Protein AF-D5GGN5-F1 (afdb_monomer_lite)

Organism: Tuber melanosporum (strain Mel28) (NCBI:txid656061)

Foldseek 3Di:
DDDDDDDDDPDDDPPPPPVVVVVVQVVQWDADPVRDTDHDDPDPDDPVPPPVCPPVPPPPPDPPQPQPDDPPPDDPDDDDPLSVVLSVCLVCLLVDALVNVLVDDCVSCVVSVLSCQSSVVCAVSSQLSCCLRCVVPPPDQSHHPVVPPDPCPALEDAAEAEQPDQLVVVLRSQADPVCLAAEAEAEADAVEHALVSLLCVLSRQRYAHYAYEYDPPVDAYNDALVSLLSSLCCCQPVVTCLRHAEYEYEQHQRYELCNVVSVLSNVNHFKYKYFNYNYDPVSPCDLQFWDFDPDPLVVLVVDPNSVVVVSVVVDPPDSRRYYYYHYHDPPPPPPPPPRPGITMIGTDPCNVVSVVVVVVPPPPDDDDDDDDDDDDDDDDDDDDDDDPPDDPPPPPPPPDDDDDDDDDDDDDDD

Structure (mmCIF, N/CA/C/O backbone):
data_AF-D5GGN5-F1
#
_entry.id   AF-D5GGN5-F1
#
loop_
_atom_site.group_PDB
_atom_site.id
_atom_site.type_symbol
_atom_site.label_atom_id
_atom_site.label_alt_id
_atom_site.label_comp_id
_atom_site.label_asym_id
_atom_site.label_entity_id
_atom_site.label_seq_id
_atom_site.pdbx_PDB_ins_code
_atom_site.Cartn_x
_atom_site.Cartn_y
_atom_site.Cartn_z
_atom_site.occupancy
_atom_site.B_iso_or_equiv
_atom_site.auth_seq_id
_atom_site.auth_comp_id
_atom_site.auth_asym_id
_atom_site.auth_atom_id
_atom_site.pdbx_PDB_model_num
ATOM 1 N N . MET A 1 1 ? 50.034 61.797 -15.105 1.00 42.84 1 MET A N 1
ATOM 2 C CA . MET A 1 1 ? 48.898 61.128 -14.432 1.00 42.84 1 MET A CA 1
ATOM 3 C C . MET A 1 1 ? 49.455 60.139 -13.415 1.00 42.84 1 MET A C 1
ATOM 5 O O . MET A 1 1 ? 49.896 59.069 -13.803 1.00 42.84 1 MET A O 1
ATOM 9 N N . TYR A 1 2 ? 49.526 60.527 -12.139 1.00 37.03 2 TYR A N 1
ATOM 10 C CA . TYR A 1 2 ? 50.061 59.691 -11.058 1.00 37.03 2 TYR A CA 1
ATOM 11 C C . TYR A 1 2 ? 48.905 59.069 -10.268 1.00 37.03 2 TYR A C 1
ATOM 13 O O . TYR A 1 2 ? 48.124 59.781 -9.639 1.00 37.03 2 TYR A O 1
ATOM 21 N N . SER A 1 3 ? 48.788 57.742 -10.331 1.00 43.44 3 SER A N 1
ATOM 22 C CA . SER A 1 3 ? 47.782 56.963 -9.606 1.00 43.44 3 SER A CA 1
ATOM 23 C C . SER A 1 3 ? 48.206 56.792 -8.144 1.00 43.44 3 SER A C 1
ATOM 25 O O . SER A 1 3 ? 49.220 56.159 -7.844 1.00 43.44 3 SER A O 1
ATOM 27 N N . ARG A 1 4 ? 47.443 57.399 -7.226 1.00 50.03 4 ARG A N 1
ATOM 28 C CA . ARG A 1 4 ? 47.616 57.266 -5.773 1.00 50.03 4 ARG A CA 1
ATOM 29 C C . ARG A 1 4 ? 47.133 55.883 -5.330 1.00 50.03 4 ARG A C 1
ATOM 31 O O . ARG A 1 4 ? 45.936 55.614 -5.320 1.00 50.03 4 ARG A O 1
ATOM 38 N N . ARG A 1 5 ? 48.063 55.019 -4.913 1.00 43.88 5 ARG A N 1
ATOM 39 C CA . ARG A 1 5 ? 47.753 53.794 -4.160 1.00 43.88 5 ARG A CA 1
ATOM 40 C C . ARG A 1 5 ? 47.302 54.169 -2.746 1.00 43.88 5 ARG A C 1
ATOM 42 O O . ARG A 1 5 ? 48.086 54.719 -1.977 1.00 43.88 5 ARG A O 1
ATOM 49 N N . HIS A 1 6 ? 46.058 53.848 -2.398 1.00 47.88 6 HIS A N 1
ATOM 50 C CA . HIS A 1 6 ? 45.595 53.869 -1.012 1.00 47.88 6 HIS A CA 1
ATOM 51 C C . HIS A 1 6 ? 46.161 52.656 -0.252 1.00 47.88 6 HIS A C 1
ATOM 53 O O . HIS A 1 6 ? 46.048 51.531 -0.742 1.00 47.88 6 HIS A O 1
ATOM 59 N N . PRO A 1 7 ? 46.760 52.844 0.937 1.00 51.44 7 PRO A N 1
ATOM 60 C CA . PRO A 1 7 ? 47.190 51.735 1.772 1.00 51.44 7 PRO A CA 1
ATOM 61 C C . PRO A 1 7 ? 45.965 51.044 2.382 1.00 51.44 7 PRO A C 1
ATOM 63 O O . PRO A 1 7 ? 45.121 51.679 3.019 1.00 51.44 7 PRO A O 1
ATOM 66 N N . ASN A 1 8 ? 45.883 49.729 2.180 1.00 45.78 8 ASN A N 1
ATOM 67 C CA . ASN A 1 8 ? 44.879 48.859 2.779 1.00 45.78 8 ASN A CA 1
ATOM 68 C C . ASN A 1 8 ? 44.903 49.005 4.305 1.00 45.78 8 ASN A C 1
ATOM 70 O O . ASN A 1 8 ? 45.881 48.645 4.965 1.00 45.78 8 ASN A O 1
ATOM 74 N N . LYS A 1 9 ? 43.800 49.511 4.867 1.00 54.50 9 LYS A N 1
ATOM 75 C CA . LYS A 1 9 ? 43.522 49.430 6.301 1.00 54.50 9 LYS A CA 1
ATOM 76 C C . LYS A 1 9 ? 43.480 47.948 6.672 1.00 54.50 9 LYS A C 1
ATOM 78 O O . LYS A 1 9 ? 42.586 47.229 6.234 1.00 54.50 9 LYS A O 1
ATOM 83 N N . ARG A 1 10 ? 44.460 47.494 7.460 1.00 49.97 10 ARG A N 1
ATOM 84 C CA . ARG A 1 10 ? 44.430 46.194 8.140 1.00 49.97 10 ARG A CA 1
ATOM 85 C C . ARG A 1 10 ? 43.178 46.159 9.017 1.00 49.97 10 ARG A C 1
ATOM 87 O O . ARG A 1 10 ? 43.159 46.758 10.090 1.00 49.97 10 ARG A O 1
ATOM 94 N N . GLY A 1 11 ? 42.122 45.515 8.526 1.00 53.88 11 GLY A N 1
ATOM 95 C CA . GLY A 1 11 ? 40.986 45.135 9.353 1.00 53.88 11 GLY A CA 1
ATOM 96 C C . GLY A 1 11 ? 41.498 44.237 10.471 1.00 53.88 11 GLY A C 1
ATOM 97 O O . GLY A 1 11 ? 42.285 43.324 10.217 1.00 53.88 11 GLY A O 1
ATOM 98 N N . LYS A 1 12 ? 41.102 44.534 11.711 1.00 57.72 12 LYS A N 1
ATOM 99 C CA . LYS A 1 12 ? 41.280 43.598 12.821 1.00 57.72 12 LYS A CA 1
ATOM 100 C C . LYS A 1 12 ? 40.682 42.250 12.387 1.00 57.72 12 LYS A C 1
ATOM 102 O O . LYS A 1 12 ? 39.615 42.269 11.764 1.00 57.72 12 LYS A O 1
ATOM 107 N N . PRO A 1 13 ? 41.347 41.112 12.650 1.00 56.62 13 PRO A N 1
ATOM 108 C CA . PRO A 1 13 ? 40.730 39.814 12.418 1.00 56.62 13 PRO A CA 1
ATOM 109 C C . PRO A 1 13 ? 39.386 39.801 13.160 1.00 56.62 13 PRO A C 1
ATOM 111 O O . PRO A 1 13 ? 39.309 40.391 14.241 1.00 56.62 13 PRO A O 1
ATOM 114 N N . PRO A 1 14 ? 38.317 39.237 12.577 1.00 65.31 14 PRO A N 1
ATOM 115 C CA . PRO A 1 14 ? 37.042 39.129 13.262 1.00 65.31 14 PRO A CA 1
ATOM 116 C C . PRO A 1 14 ? 37.268 38.262 14.499 1.00 65.31 14 PRO A C 1
ATOM 118 O O . PRO A 1 14 ? 37.305 37.040 14.401 1.00 65.31 14 PRO A O 1
ATOM 121 N N . GLU A 1 15 ? 37.489 38.907 15.645 1.00 58.38 15 GLU A N 1
ATOM 122 C CA . GLU A 1 15 ? 37.417 38.277 16.953 1.00 58.38 15 GLU A CA 1
ATOM 123 C C . GLU A 1 15 ? 36.002 37.726 17.092 1.00 58.38 15 GLU A C 1
ATOM 125 O O . GLU A 1 15 ? 35.027 38.415 17.389 1.00 58.38 15 GLU A O 1
ATOM 130 N N . ASP A 1 16 ? 35.938 36.444 16.765 1.00 65.56 16 ASP A N 1
ATOM 131 C CA . ASP A 1 16 ? 35.147 35.431 17.409 1.00 65.56 16 ASP A CA 1
ATOM 132 C C . ASP A 1 16 ? 33.642 35.666 17.456 1.00 65.56 16 ASP A C 1
ATOM 134 O O . ASP A 1 16 ? 33.002 35.704 18.515 1.00 65.56 16 ASP A O 1
ATOM 138 N N . THR A 1 17 ? 33.035 35.645 16.272 1.00 74.12 17 THR A N 1
ATOM 139 C CA . THR A 1 17 ? 31.626 35.258 16.126 1.00 74.12 17 THR A CA 1
ATOM 140 C C . THR A 1 17 ? 31.341 33.942 16.849 1.00 74.12 17 THR A C 1
ATOM 142 O O . THR A 1 17 ? 30.315 33.831 17.513 1.00 74.12 17 THR A O 1
ATOM 145 N N . ILE A 1 18 ? 32.276 32.987 16.814 1.00 71.94 18 ILE A N 1
ATOM 146 C CA . ILE A 1 18 ? 32.151 31.692 17.494 1.00 71.94 18 ILE A CA 1
ATOM 147 C C . ILE A 1 18 ? 32.191 31.849 19.020 1.00 71.94 18 ILE A C 1
ATOM 149 O O . ILE A 1 18 ? 31.319 31.316 19.703 1.00 71.94 18 ILE A O 1
ATOM 153 N N . ILE A 1 19 ? 33.135 32.615 19.585 1.00 79.94 19 ILE A N 1
ATOM 154 C CA . ILE A 1 19 ? 33.193 32.815 21.048 1.00 79.94 19 ILE A CA 1
ATOM 155 C C . ILE A 1 19 ? 31.997 33.639 21.523 1.00 79.94 19 ILE A C 1
ATOM 157 O O . ILE A 1 19 ? 31.440 33.355 22.581 1.00 79.94 19 ILE A O 1
ATOM 161 N N . THR A 1 20 ? 31.546 34.616 20.739 1.00 83.94 20 THR A N 1
ATOM 162 C CA . THR A 1 20 ? 30.333 35.385 21.048 1.00 83.94 20 THR A CA 1
ATOM 163 C C . THR A 1 20 ? 29.086 34.499 21.029 1.00 83.94 20 THR A C 1
ATOM 165 O O . THR A 1 20 ? 28.280 34.553 21.958 1.00 83.94 20 THR A O 1
ATOM 168 N N . GLN A 1 21 ? 28.946 33.626 20.026 1.00 81.56 21 GLN A N 1
ATOM 169 C CA . GLN A 1 21 ? 27.860 32.644 19.952 1.00 81.56 21 GLN A CA 1
ATOM 170 C C . GLN A 1 21 ? 27.908 31.651 21.116 1.00 81.56 21 GLN A C 1
ATOM 172 O O . GLN A 1 21 ? 26.880 31.388 21.736 1.00 81.56 21 GLN A O 1
ATOM 177 N N . TYR A 1 22 ? 29.095 31.161 21.475 1.00 82.69 22 TYR A N 1
ATOM 178 C CA . TYR A 1 2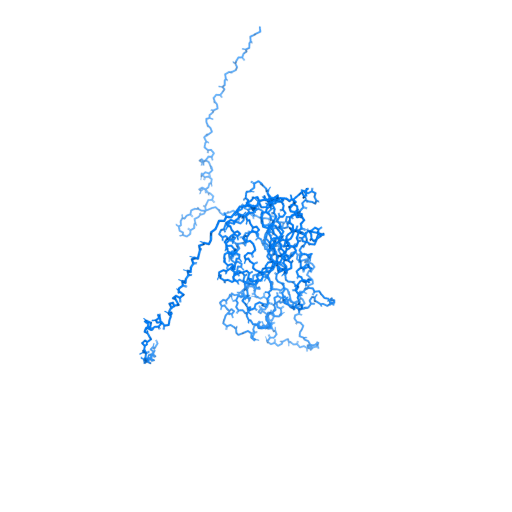2 ? 29.275 30.238 22.592 1.00 82.69 22 TYR A CA 1
ATOM 179 C C . TYR A 1 22 ? 28.973 30.894 23.947 1.00 82.69 22 TYR A C 1
ATOM 181 O O . TYR A 1 22 ? 28.264 30.319 24.773 1.00 82.69 22 TYR A O 1
ATOM 189 N N . LYS A 1 23 ? 29.424 32.136 24.166 1.00 86.44 23 LYS A N 1
ATOM 190 C CA . LYS A 1 23 ? 29.079 32.921 25.364 1.00 86.44 23 LYS A CA 1
ATOM 191 C C . LYS A 1 23 ? 27.571 33.157 25.462 1.00 86.44 23 LYS A C 1
ATOM 193 O O . LYS A 1 23 ? 27.011 33.021 26.548 1.00 86.44 23 LYS A O 1
ATOM 198 N N . ASN A 1 24 ? 26.907 33.439 24.341 1.00 84.56 24 ASN A N 1
ATOM 199 C CA . ASN A 1 24 ? 25.452 33.578 24.300 1.00 84.56 24 ASN A CA 1
ATOM 200 C C . ASN A 1 24 ? 24.729 32.250 24.576 1.00 84.56 24 ASN A C 1
ATOM 202 O O . ASN A 1 24 ? 23.754 32.243 25.323 1.00 84.56 24 ASN A O 1
ATOM 206 N N . PHE A 1 25 ? 25.225 31.123 24.059 1.00 87.81 25 PHE A N 1
ATOM 207 C CA . PHE A 1 25 ? 24.688 29.794 24.367 1.00 87.81 25 PHE A CA 1
ATOM 208 C C . PHE A 1 25 ? 24.818 29.453 25.858 1.00 87.81 25 PHE A C 1
ATOM 210 O O . PHE A 1 25 ? 23.848 29.039 26.489 1.00 87.81 25 PHE A O 1
ATOM 217 N N . ILE 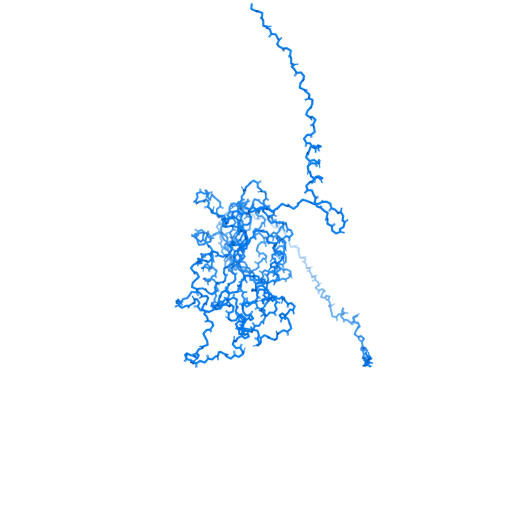A 1 26 ? 25.986 29.682 26.467 1.00 86.88 26 ILE A N 1
ATOM 218 C CA . ILE A 1 26 ? 26.174 29.449 27.907 1.00 86.88 26 ILE A CA 1
ATOM 219 C C . ILE A 1 26 ? 25.265 30.356 28.742 1.00 86.88 26 ILE A C 1
ATOM 221 O O . ILE A 1 26 ? 24.731 29.910 29.757 1.00 86.88 26 ILE A O 1
ATOM 225 N N . ARG A 1 27 ? 25.064 31.608 28.320 1.00 88.38 27 ARG A N 1
ATOM 226 C CA . ARG A 1 27 ? 24.198 32.559 29.025 1.00 88.38 27 ARG A CA 1
ATOM 227 C C . ARG A 1 27 ? 22.714 32.185 28.952 1.00 88.38 27 ARG A C 1
ATOM 229 O O . ARG A 1 27 ? 22.001 32.430 29.917 1.00 88.38 27 ARG A O 1
ATOM 236 N N . ASN A 1 28 ? 22.272 31.591 27.843 1.00 87.94 28 ASN A N 1
ATOM 237 C CA . ASN A 1 28 ? 20.856 31.321 27.568 1.00 87.94 28 ASN A CA 1
ATOM 238 C C . ASN A 1 28 ? 20.460 29.840 27.716 1.00 87.94 28 ASN A C 1
ATOM 240 O O . ASN A 1 28 ? 19.323 29.485 27.418 1.00 87.94 28 ASN A O 1
ATOM 244 N N . SER A 1 29 ? 21.382 28.970 28.138 1.00 89.44 29 SER A N 1
ATOM 245 C CA . SER A 1 29 ? 21.116 27.541 28.336 1.00 89.44 29 SER A CA 1
ATOM 246 C C . SER A 1 29 ? 20.617 27.231 29.745 1.00 89.44 29 SER A C 1
ATOM 248 O O . SER A 1 29 ? 21.116 27.771 30.732 1.00 89.44 29 SER A O 1
ATOM 250 N N . GLN A 1 30 ? 19.664 26.310 29.832 1.00 91.25 30 GLN A N 1
ATOM 251 C CA . GLN A 1 30 ? 19.218 25.645 31.054 1.00 91.25 30 GLN A CA 1
ATOM 252 C C . GLN A 1 30 ? 19.977 24.324 31.231 1.00 91.25 30 GLN A C 1
ATOM 254 O O . GLN A 1 30 ? 20.647 23.876 30.300 1.00 91.25 30 GLN A O 1
ATOM 259 N N . ARG A 1 31 ? 19.917 23.711 32.420 1.00 92.62 31 ARG A N 1
ATOM 260 C CA . ARG A 1 31 ? 20.500 22.384 32.675 1.00 92.62 31 ARG A CA 1
ATOM 261 C C . ARG A 1 31 ? 19.401 21.341 32.828 1.00 92.62 31 ARG A C 1
ATOM 263 O O . ARG A 1 31 ? 18.409 21.620 33.494 1.00 92.62 31 ARG A O 1
ATOM 270 N N . ASP A 1 32 ? 19.592 20.172 32.227 1.00 85.69 32 ASP A N 1
ATOM 271 C CA . ASP A 1 32 ? 18.735 19.012 32.472 1.00 85.69 32 ASP A CA 1
ATOM 272 C C . ASP A 1 32 ? 19.076 18.347 33.820 1.00 85.69 32 ASP A C 1
ATOM 274 O O . ASP A 1 32 ? 20.002 18.756 34.530 1.00 85.69 32 ASP A O 1
ATOM 278 N N . GLU A 1 33 ? 18.325 17.305 34.169 1.00 87.44 33 GLU A N 1
ATOM 279 C CA . GLU A 1 33 ? 18.532 16.484 35.370 1.00 87.44 33 GLU A CA 1
ATOM 280 C C . GLU A 1 33 ? 19.913 15.803 35.433 1.00 87.44 33 GLU A C 1
ATOM 282 O O . GLU A 1 33 ? 20.397 15.483 36.516 1.00 87.44 33 GLU A O 1
ATOM 287 N N . ASN A 1 34 ? 20.596 15.671 34.292 1.00 87.50 34 ASN A N 1
ATOM 288 C CA . ASN A 1 34 ? 21.941 15.107 34.174 1.00 87.50 34 ASN A CA 1
ATOM 289 C C . ASN A 1 34 ? 23.038 16.190 34.152 1.00 87.50 34 ASN A C 1
ATOM 291 O O . ASN A 1 34 ? 24.224 15.888 34.013 1.00 87.50 34 ASN A O 1
ATOM 295 N N . GLY A 1 35 ? 22.664 17.466 34.291 1.00 88.88 35 GLY A N 1
ATOM 296 C CA . GLY A 1 35 ? 23.574 18.606 34.293 1.00 88.88 35 GLY A CA 1
ATOM 297 C C . GLY A 1 35 ? 24.023 19.089 32.909 1.00 88.88 35 GLY A C 1
ATOM 298 O O . GLY A 1 35 ? 24.850 20.012 32.855 1.00 88.88 35 GLY A O 1
ATOM 299 N N . ASN A 1 36 ? 23.484 18.533 31.818 1.00 86.06 36 ASN A N 1
ATOM 300 C CA . ASN A 1 36 ? 23.768 18.940 30.442 1.00 86.06 36 ASN A CA 1
ATOM 301 C C . ASN A 1 36 ? 23.069 20.255 30.112 1.00 86.06 36 ASN A C 1
ATOM 303 O O . ASN A 1 36 ? 21.913 20.469 30.469 1.00 86.06 36 ASN A O 1
ATOM 307 N N . ARG A 1 37 ? 23.761 21.141 29.389 1.00 84.75 37 ARG A N 1
ATOM 308 C CA . ARG A 1 37 ? 23.211 22.439 28.986 1.00 84.75 37 ARG A CA 1
ATOM 309 C C . ARG A 1 37 ? 22.411 22.328 27.689 1.00 84.75 37 ARG A C 1
ATOM 311 O O . ARG A 1 37 ? 22.960 21.899 26.678 1.00 84.75 37 ARG A O 1
ATOM 318 N N . PHE A 1 38 ? 21.169 22.801 27.691 1.00 83.94 38 PHE A N 1
ATOM 319 C CA . PHE A 1 38 ? 20.313 22.899 26.505 1.00 83.94 38 PHE A CA 1
ATOM 320 C C . PHE A 1 38 ? 19.669 24.287 26.404 1.00 83.94 38 PHE A C 1
ATOM 322 O O . PHE A 1 38 ? 19.537 24.991 27.400 1.00 83.94 38 PHE A O 1
ATOM 329 N N . VAL A 1 39 ? 19.282 24.708 25.200 1.00 88.69 39 VAL A N 1
ATOM 330 C CA . VAL A 1 39 ? 18.500 25.936 24.980 1.00 88.69 39 VAL A CA 1
ATOM 331 C C . VAL A 1 39 ? 17.141 25.514 24.448 1.00 88.69 39 VAL A C 1
ATOM 333 O O . VAL A 1 39 ? 17.055 24.936 23.367 1.00 88.69 39 VAL A O 1
ATOM 336 N N . GLU A 1 40 ? 16.088 25.784 25.210 1.00 73.75 40 GLU A N 1
ATOM 337 C CA . GLU A 1 40 ? 14.720 25.561 24.758 1.00 73.75 40 GLU A CA 1
ATOM 338 C C . GLU A 1 40 ? 14.291 26.727 23.860 1.00 73.75 40 GLU A C 1
ATOM 340 O O . GLU A 1 40 ? 14.271 27.884 24.281 1.00 73.75 40 GLU A O 1
ATOM 345 N N . ALA A 1 41 ? 13.977 26.431 22.600 1.00 77.81 41 ALA A N 1
ATOM 346 C CA . ALA A 1 41 ? 13.429 27.401 21.662 1.00 77.81 41 ALA A CA 1
ATOM 347 C C . ALA A 1 41 ? 11.969 27.042 21.377 1.00 77.81 41 ALA A C 1
ATOM 349 O O . ALA A 1 41 ? 11.681 26.106 20.630 1.00 77.81 41 ALA A O 1
ATOM 350 N N . ILE A 1 42 ? 11.042 27.804 21.956 1.00 62.97 42 ILE A N 1
ATOM 351 C CA . ILE A 1 42 ? 9.618 27.695 21.634 1.00 62.97 42 ILE A CA 1
ATOM 352 C C . ILE A 1 42 ? 9.397 28.414 20.303 1.00 62.97 42 ILE A C 1
ATOM 354 O O . ILE A 1 42 ? 9.271 29.637 20.244 1.00 62.97 42 ILE A O 1
ATOM 358 N N . VAL A 1 43 ? 9.398 27.654 19.210 1.00 62.19 43 VAL A N 1
ATOM 359 C CA . VAL A 1 43 ? 9.093 28.187 17.880 1.00 62.19 43 VAL A CA 1
ATOM 360 C C . VAL A 1 43 ? 7.583 28.148 17.680 1.00 62.19 43 VAL A C 1
ATOM 362 O O . VAL A 1 43 ? 7.001 27.094 17.426 1.00 62.19 43 VAL A O 1
ATOM 365 N N . THR A 1 44 ? 6.937 29.308 17.776 1.00 47.91 44 THR A N 1
ATOM 366 C CA . THR A 1 44 ? 5.517 29.452 17.447 1.00 47.91 44 THR A CA 1
ATOM 367 C C . THR A 1 44 ? 5.340 29.277 15.942 1.00 47.91 44 THR A C 1
ATOM 369 O O . THR A 1 44 ? 5.587 30.191 15.155 1.00 47.91 44 THR A O 1
ATOM 372 N N . MET A 1 45 ? 4.957 28.074 15.518 1.00 48.66 45 MET A N 1
ATOM 373 C CA . MET A 1 45 ? 4.716 27.792 14.107 1.00 48.66 45 MET A CA 1
ATOM 374 C C . MET A 1 45 ? 3.430 28.495 13.648 1.00 48.66 45 MET A C 1
ATOM 376 O O . MET A 1 45 ? 2.404 28.387 14.327 1.00 48.66 45 MET A O 1
ATOM 380 N N . PRO A 1 46 ? 3.442 29.200 12.500 1.00 65.12 46 PRO A N 1
ATOM 381 C CA . PRO A 1 46 ? 2.221 29.748 11.939 1.00 65.12 46 PRO A CA 1
ATOM 382 C C . PRO A 1 46 ? 1.208 28.614 11.692 1.00 65.12 46 PRO A C 1
ATOM 384 O O . PRO A 1 46 ? 1.612 27.521 11.283 1.00 65.12 46 PRO A O 1
ATOM 387 N N . PRO A 1 47 ? -0.105 28.853 11.881 1.00 56.31 47 PRO A N 1
ATOM 388 C CA . PRO A 1 47 ? -1.150 27.827 11.762 1.00 56.31 47 PRO A CA 1
ATOM 389 C C . PRO A 1 47 ? -1.162 27.055 10.432 1.00 56.31 47 PRO A C 1
ATOM 391 O O . PRO A 1 47 ? -1.773 25.992 10.341 1.00 56.31 47 PRO A O 1
ATOM 394 N N . SER A 1 48 ? -0.507 27.582 9.396 1.00 51.41 48 SER A N 1
ATOM 395 C CA . SER A 1 48 ? -0.355 26.955 8.084 1.00 51.41 48 SER A CA 1
ATOM 396 C C . SER A 1 48 ? 0.661 25.804 8.035 1.00 51.41 48 SER A C 1
ATOM 398 O O . SER A 1 48 ? 0.587 25.013 7.099 1.00 51.41 48 SER A O 1
ATOM 400 N N . ASN A 1 49 ? 1.573 25.691 9.010 1.00 47.34 49 ASN A N 1
ATOM 401 C CA . ASN A 1 49 ? 2.703 24.744 9.000 1.00 47.34 49 ASN A CA 1
ATOM 402 C C . ASN A 1 49 ? 2.635 23.670 10.101 1.00 47.34 49 ASN A C 1
ATOM 404 O O . ASN A 1 49 ? 3.604 22.943 10.319 1.00 47.34 49 ASN A O 1
ATOM 408 N N . ASP A 1 50 ? 1.505 23.544 10.798 1.00 52.78 50 ASP A N 1
ATOM 409 C CA . ASP A 1 50 ? 1.307 22.487 11.790 1.00 52.78 50 ASP A CA 1
ATOM 410 C C . ASP A 1 50 ? 1.147 21.120 11.096 1.00 52.78 50 ASP A C 1
ATOM 412 O O . ASP A 1 50 ? 0.086 20.762 10.576 1.00 52.78 50 ASP A O 1
ATOM 416 N N . TRP A 1 51 ? 2.235 20.354 11.070 1.00 46.78 51 TRP A N 1
ATOM 417 C CA . TRP A 1 51 ? 2.329 19.048 10.418 1.00 46.78 51 TRP A CA 1
ATOM 418 C C . TRP A 1 51 ? 1.486 17.972 11.113 1.00 46.78 51 TRP A C 1
ATOM 420 O O . TRP A 1 51 ? 1.056 17.020 10.462 1.00 46.78 51 TRP A O 1
ATOM 430 N N . THR A 1 52 ? 1.140 18.164 12.391 1.00 48.88 52 THR A N 1
ATOM 431 C CA . THR A 1 52 ? 0.209 17.277 13.110 1.00 48.88 52 THR A CA 1
ATOM 432 C C . THR A 1 52 ? -1.247 17.463 12.656 1.00 48.88 52 THR A C 1
ATOM 434 O O . THR A 1 52 ? -2.092 16.593 12.871 1.00 48.88 52 THR A O 1
ATOM 437 N N . ARG A 1 53 ? -1.555 18.561 11.946 1.00 47.72 53 ARG A N 1
ATOM 438 C CA . ARG A 1 53 ? -2.892 18.869 11.407 1.00 47.72 53 ARG A CA 1
ATOM 439 C C . ARG A 1 53 ? -3.112 18.449 9.955 1.00 47.72 53 ARG A C 1
ATOM 441 O O . ARG A 1 53 ? -4.237 18.589 9.470 1.00 47.72 53 ARG A O 1
ATOM 448 N N . ILE A 1 54 ? -2.107 17.917 9.254 1.00 46.53 54 ILE A N 1
ATOM 449 C CA . ILE A 1 54 ? -2.172 17.711 7.793 1.00 46.53 54 ILE A CA 1
ATOM 450 C C . ILE A 1 54 ? -3.278 16.720 7.355 1.00 46.53 54 ILE A C 1
ATOM 452 O O . ILE A 1 54 ? -3.791 16.851 6.246 1.00 46.53 54 ILE A O 1
ATOM 456 N N . ASN A 1 55 ? -3.806 15.868 8.246 1.00 44.03 55 ASN A N 1
ATOM 457 C CA . ASN A 1 55 ? -4.986 15.029 7.957 1.00 44.03 55 ASN A CA 1
ATOM 458 C C . ASN A 1 55 ? -6.332 15.523 8.499 1.00 44.03 55 ASN A C 1
ATOM 460 O O . ASN A 1 55 ? -7.363 14.908 8.228 1.00 44.03 55 ASN A O 1
ATOM 464 N N . ARG A 1 56 ? -6.392 16.675 9.176 1.00 45.78 56 ARG A N 1
ATOM 465 C CA . ARG A 1 56 ? -7.683 17.284 9.548 1.00 45.78 56 ARG A CA 1
ATOM 466 C C . ARG A 1 56 ? -8.341 18.050 8.397 1.00 45.78 56 ARG A C 1
ATOM 468 O O . ARG A 1 56 ? -9.355 18.696 8.608 1.00 45.78 56 ARG A O 1
ATOM 475 N N . ARG A 1 57 ? -7.820 17.937 7.167 1.00 40.12 57 ARG A N 1
ATOM 476 C CA . ARG A 1 57 ? -8.447 18.451 5.935 1.00 40.12 57 ARG A CA 1
ATOM 477 C C . ARG A 1 57 ? -9.506 17.510 5.331 1.00 40.12 57 ARG A C 1
ATOM 479 O O . ARG A 1 57 ? -9.774 17.587 4.134 1.00 40.12 57 ARG A O 1
ATOM 486 N N . ARG A 1 58 ? -10.220 16.705 6.130 1.00 44.97 58 ARG A N 1
ATOM 487 C CA . ARG A 1 58 ? -11.669 16.621 5.859 1.00 44.97 58 ARG A CA 1
ATOM 488 C C . ARG A 1 58 ? -12.165 18.038 6.096 1.00 44.97 58 ARG A C 1
ATOM 490 O O . ARG A 1 58 ? -11.865 18.561 7.159 1.00 44.97 58 ARG A O 1
ATOM 497 N N . LYS A 1 59 ? -12.815 18.694 5.126 1.00 38.88 59 LYS A N 1
ATOM 498 C CA . LYS A 1 59 ? -13.419 20.020 5.349 1.00 38.88 59 LYS A CA 1
ATOM 499 C C . LYS A 1 59 ? -14.092 19.998 6.723 1.00 38.88 59 LYS A C 1
ATOM 501 O O . LYS A 1 59 ? -15.120 19.352 6.878 1.00 38.88 59 LYS A O 1
ATOM 506 N N . THR A 1 60 ? -13.512 20.681 7.705 1.00 39.62 60 THR A N 1
ATOM 507 C CA . THR A 1 60 ? -14.125 20.950 9.002 1.00 39.62 60 THR A CA 1
ATOM 508 C C . THR A 1 60 ? -15.189 22.023 8.795 1.00 39.62 60 THR A C 1
ATOM 510 O O . THR A 1 60 ? -15.142 23.096 9.375 1.00 39.62 60 THR A O 1
ATOM 513 N N . LEU A 1 61 ? -16.166 21.726 7.941 1.00 37.38 61 LEU A N 1
ATOM 514 C CA . LEU A 1 61 ? -17.540 21.819 8.380 1.00 37.38 61 LEU A CA 1
ATOM 515 C C . LEU A 1 61 ? -17.639 20.676 9.392 1.00 37.38 61 LEU A C 1
ATOM 517 O O . LEU A 1 61 ? -17.841 19.541 8.984 1.00 37.38 61 LEU A O 1
ATOM 521 N N . GLN A 1 62 ? -17.336 20.903 10.670 1.00 43.78 62 GLN A N 1
ATOM 522 C CA . GLN A 1 62 ? -17.784 19.953 11.682 1.00 43.78 62 GLN A CA 1
ATOM 523 C C . GLN A 1 62 ? -19.208 20.378 12.039 1.00 43.78 62 GLN A C 1
ATOM 525 O O . GLN A 1 62 ? -19.369 21.251 12.892 1.00 43.78 62 GLN A O 1
ATOM 530 N N . PRO A 1 63 ? -20.265 19.790 11.439 1.00 45.28 63 PRO A N 1
ATOM 531 C CA . PRO A 1 63 ? -21.411 19.510 12.277 1.00 45.28 63 PRO A CA 1
ATOM 532 C C . PRO A 1 63 ? -20.856 18.718 13.465 1.00 45.28 63 PRO A C 1
ATOM 534 O O . PRO A 1 63 ? -19.968 17.874 13.294 1.00 45.28 63 PRO A O 1
ATOM 537 N N . ARG A 1 64 ? -21.314 19.059 14.672 1.00 48.34 64 ARG A N 1
ATOM 538 C CA . ARG A 1 64 ? -21.137 18.252 15.885 1.00 48.34 64 ARG A CA 1
ATOM 539 C C . ARG A 1 64 ? -21.119 16.773 15.462 1.00 48.34 64 ARG A C 1
ATOM 541 O O . ARG A 1 64 ? -22.051 16.399 14.743 1.00 48.34 64 ARG A O 1
ATOM 548 N N . PRO A 1 65 ? -20.072 15.982 15.798 1.00 55.62 65 PRO A N 1
ATOM 549 C CA . PRO A 1 65 ? -20.014 14.574 15.418 1.00 55.62 65 PRO A CA 1
ATOM 550 C C . PRO A 1 65 ? -21.387 13.976 15.691 1.00 55.62 65 PRO A C 1
ATOM 552 O O . PRO A 1 65 ? -21.902 14.278 16.776 1.00 55.62 65 PRO A O 1
ATOM 555 N N . PRO A 1 66 ? -22.006 13.265 14.727 1.00 57.75 66 PRO A N 1
ATOM 556 C CA . PRO A 1 66 ? -23.348 12.741 14.913 1.00 57.75 66 PRO A CA 1
ATOM 557 C C . PRO A 1 66 ? -23.364 12.065 16.275 1.00 57.75 66 PRO A C 1
ATOM 559 O O . PRO A 1 66 ? -22.550 11.180 16.552 1.00 57.75 66 PRO A O 1
ATOM 562 N N . GLU A 1 67 ? -24.172 12.625 17.175 1.00 65.56 67 GLU A N 1
ATOM 563 C CA . GLU A 1 67 ? -24.303 12.094 18.521 1.00 65.56 67 GLU A CA 1
ATOM 564 C C . GLU A 1 67 ? -24.689 10.629 18.333 1.00 65.56 67 GLU A C 1
ATOM 566 O O . GLU A 1 67 ? -25.470 10.342 17.431 1.00 65.56 67 GLU A O 1
ATOM 571 N N . ILE A 1 68 ? -24.082 9.700 19.074 1.00 66.88 68 ILE A N 1
ATOM 572 C CA . ILE A 1 68 ? -24.406 8.274 18.940 1.00 66.88 68 ILE A CA 1
ATOM 573 C C . ILE A 1 68 ? -25.912 8.147 19.207 1.00 66.88 68 ILE A C 1
ATOM 575 O O . ILE A 1 68 ? -26.344 8.277 20.357 1.00 66.88 68 ILE A O 1
ATOM 579 N N . VAL A 1 69 ? -26.694 8.038 18.129 1.00 66.25 69 VAL A N 1
ATOM 580 C CA . VAL A 1 69 ? -28.149 7.937 18.161 1.00 66.25 69 VAL A CA 1
ATOM 581 C C . VAL A 1 69 ? -28.424 6.457 18.314 1.00 66.25 69 VAL A C 1
ATOM 583 O O . VAL A 1 69 ? -28.272 5.704 17.353 1.00 66.25 69 VAL A O 1
ATOM 586 N N . ASP A 1 70 ? -28.778 6.032 19.523 1.00 67.00 70 ASP A N 1
ATOM 587 C CA . ASP A 1 70 ? -29.420 4.732 19.661 1.00 67.00 70 ASP A CA 1
ATOM 588 C C . ASP A 1 70 ? -30.705 4.770 18.834 1.00 67.00 70 ASP A C 1
ATOM 590 O O . ASP A 1 70 ? -31.448 5.754 18.868 1.00 67.00 70 ASP A O 1
ATOM 594 N N . GLY A 1 71 ? -30.938 3.713 18.053 1.00 64.12 71 GLY A N 1
ATOM 595 C CA . GLY A 1 71 ? -32.106 3.582 17.176 1.00 64.12 71 GLY A CA 1
ATOM 596 C C . GLY A 1 71 ? -33.450 3.704 17.904 1.00 64.12 71 GLY A C 1
ATOM 597 O O . GLY A 1 71 ? -34.478 3.865 17.249 1.00 64.12 71 GLY A O 1
ATOM 598 N N . ASP A 1 72 ? -33.436 3.715 19.237 1.00 57.88 72 ASP A N 1
ATOM 599 C CA . ASP A 1 72 ? -34.564 4.044 20.097 1.00 57.88 72 ASP A CA 1
ATOM 600 C C . ASP A 1 72 ? -34.791 5.560 20.126 1.00 57.88 72 ASP A C 1
ATOM 602 O O . ASP A 1 72 ? -34.461 6.303 21.053 1.00 57.88 72 ASP A O 1
ATOM 606 N N . SER A 1 73 ? -35.371 6.036 19.030 1.00 53.59 73 SER A N 1
ATOM 607 C CA . SER A 1 73 ? -35.863 7.391 18.857 1.00 53.59 73 SER A CA 1
ATOM 608 C C . SER A 1 73 ? -36.646 7.897 20.080 1.00 53.59 73 SER A C 1
ATOM 610 O O . SER A 1 73 ? -37.694 7.362 20.430 1.00 53.59 73 SER A O 1
ATOM 612 N N . ARG A 1 74 ? -36.184 9.024 20.639 1.00 53.47 74 ARG A N 1
ATOM 613 C CA . ARG A 1 74 ? -36.948 9.967 21.483 1.00 53.47 74 ARG A CA 1
ATOM 614 C C . ARG A 1 74 ? -37.502 9.433 22.809 1.00 53.47 74 ARG A C 1
ATOM 616 O O . ARG A 1 74 ? -38.542 9.909 23.261 1.00 53.47 74 ARG A O 1
ATOM 623 N N . THR A 1 75 ? -36.796 8.552 23.510 1.00 57.44 75 THR A N 1
ATOM 624 C CA . THR A 1 75 ? -37.087 8.372 24.940 1.00 57.44 75 THR A CA 1
ATOM 625 C C . THR A 1 75 ? -36.604 9.606 25.706 1.00 57.44 75 THR A C 1
ATOM 627 O O . THR A 1 75 ? -35.409 9.796 25.920 1.00 57.44 75 THR A O 1
ATOM 630 N N . THR A 1 76 ? -37.530 10.483 26.091 1.00 64.50 76 THR A N 1
ATOM 631 C CA . THR A 1 76 ? -37.324 11.543 27.089 1.00 64.50 76 THR A CA 1
ATOM 632 C C . THR A 1 76 ? -36.868 10.911 28.409 1.00 64.50 76 THR A C 1
ATOM 634 O O . THR A 1 76 ? -37.690 10.506 29.223 1.00 64.50 76 THR A O 1
ATOM 637 N N . GLY A 1 77 ? -35.555 10.771 28.602 1.00 82.38 77 GLY A N 1
ATOM 638 C CA . GLY A 1 77 ? -34.949 10.148 29.778 1.00 82.38 77 GLY A CA 1
ATOM 639 C C . GLY A 1 77 ? -33.421 10.240 29.754 1.00 82.38 77 GLY A C 1
ATOM 640 O O . GLY A 1 77 ? -32.822 10.524 28.715 1.00 82.38 77 GLY A O 1
ATOM 641 N N . ALA A 1 78 ? -32.782 10.035 30.908 1.00 86.31 78 ALA A N 1
ATOM 642 C CA . ALA A 1 78 ? -31.324 9.981 30.986 1.00 86.31 78 ALA A CA 1
ATOM 643 C C . ALA A 1 78 ? -30.793 8.738 30.236 1.00 86.31 78 ALA A C 1
ATOM 645 O O . ALA A 1 78 ? -31.388 7.665 30.357 1.00 86.31 78 ALA A O 1
ATOM 646 N N . PRO A 1 79 ? -29.690 8.849 29.471 1.00 86.19 79 PRO A N 1
ATOM 647 C CA . PRO A 1 79 ? -29.081 7.701 28.801 1.00 86.19 79 PRO A CA 1
ATOM 648 C C . PRO A 1 79 ? -28.601 6.660 29.819 1.00 86.19 79 PRO A C 1
ATOM 650 O O . PRO A 1 79 ? -28.170 7.006 30.921 1.00 86.19 79 PRO A O 1
ATOM 653 N N . SER A 1 80 ? -28.632 5.382 29.437 1.00 89.50 80 SER A N 1
ATOM 654 C CA . SER A 1 80 ? -28.129 4.303 30.292 1.00 89.50 80 SER A CA 1
ATOM 655 C C . SER A 1 80 ? -26.621 4.442 30.550 1.00 89.50 80 SER A C 1
ATOM 657 O O . SER A 1 80 ? -25.878 5.013 29.743 1.00 89.50 80 SER A O 1
ATOM 659 N N . LEU A 1 81 ? -26.139 3.871 31.662 1.00 92.00 81 LEU A N 1
ATOM 660 C CA . LEU A 1 81 ? -24.706 3.854 31.987 1.00 92.00 81 LEU A CA 1
ATOM 661 C C . LEU A 1 81 ? -23.874 3.214 30.867 1.00 92.00 81 LEU A C 1
ATOM 663 O O . LEU A 1 81 ? -22.786 3.694 30.565 1.00 92.00 81 LEU A O 1
ATOM 667 N N . HIS A 1 82 ? -24.403 2.174 30.216 1.00 89.75 82 HIS A N 1
ATOM 668 C CA . HIS A 1 82 ? -23.758 1.518 29.080 1.00 89.75 82 HIS A CA 1
ATOM 669 C C . HIS A 1 82 ? -23.494 2.501 27.928 1.00 89.75 82 HIS A C 1
ATOM 671 O O . HIS A 1 82 ? -22.376 2.582 27.419 1.00 89.75 82 HIS A O 1
ATOM 677 N N . VAL A 1 83 ? -24.497 3.307 27.569 1.00 88.25 83 VAL A N 1
ATOM 678 C CA . VAL A 1 83 ? -24.388 4.316 26.504 1.00 88.25 83 VAL A CA 1
ATOM 679 C C . VAL A 1 83 ? -23.408 5.422 26.895 1.00 88.25 83 VAL A C 1
ATOM 681 O O . VAL A 1 83 ? -22.579 5.835 26.081 1.00 88.25 83 VAL A O 1
ATOM 684 N N . LEU A 1 84 ? -23.451 5.883 28.149 1.00 91.56 84 LEU A N 1
ATOM 685 C CA . LEU A 1 84 ? -22.507 6.880 28.665 1.00 91.56 84 LEU A CA 1
ATOM 686 C C . LEU A 1 84 ? -21.062 6.364 28.663 1.00 91.56 84 LEU A C 1
ATOM 688 O O . LEU A 1 84 ? -20.158 7.089 28.238 1.00 91.56 84 LEU A O 1
ATOM 692 N N . ALA A 1 85 ? -20.840 5.115 29.075 1.00 94.19 85 ALA A N 1
ATOM 693 C CA . ALA A 1 85 ? -19.528 4.477 29.054 1.00 94.19 85 ALA A CA 1
ATOM 694 C C . ALA A 1 85 ? -19.003 4.351 27.619 1.00 94.19 85 ALA A C 1
ATOM 696 O O . ALA A 1 85 ? -17.905 4.817 27.329 1.00 94.19 85 ALA A O 1
ATOM 697 N N . ARG A 1 86 ? -19.815 3.830 26.691 1.00 94.12 86 ARG A N 1
ATOM 698 C CA . ARG A 1 86 ? -19.466 3.690 25.268 1.00 94.12 86 ARG A CA 1
ATOM 699 C C . ARG A 1 86 ? -19.099 5.035 24.626 1.00 94.12 86 ARG A C 1
ATOM 701 O O . ARG A 1 86 ? -18.049 5.155 23.996 1.00 94.12 86 ARG A O 1
ATOM 708 N N . ARG A 1 87 ? -19.899 6.083 24.870 1.00 92.56 87 ARG A N 1
ATOM 709 C CA . ARG A 1 87 ? -19.615 7.465 24.427 1.00 92.56 87 ARG A CA 1
ATOM 710 C C . ARG A 1 87 ? -18.301 8.000 24.991 1.00 92.56 87 ARG A C 1
ATOM 712 O O . ARG A 1 87 ? -17.562 8.674 24.272 1.00 92.56 87 ARG A O 1
ATOM 719 N N . THR A 1 88 ? -18.024 7.715 26.261 1.00 95.75 88 THR A N 1
ATOM 720 C CA . THR A 1 88 ? -16.800 8.150 26.944 1.00 95.75 88 THR A CA 1
ATOM 721 C C . THR A 1 88 ? -15.581 7.428 26.377 1.00 95.75 88 THR A C 1
ATOM 723 O O . THR A 1 88 ? -14.628 8.083 25.972 1.00 95.75 88 THR A O 1
ATOM 726 N N . LEU A 1 89 ? -15.637 6.105 26.221 1.00 96.50 89 LEU A N 1
ATOM 727 C CA . LEU A 1 89 ? -14.556 5.317 25.623 1.00 96.50 89 LEU A CA 1
ATOM 728 C C . LEU A 1 89 ? -14.269 5.765 24.183 1.00 96.50 89 LEU A C 1
ATOM 730 O O . LEU A 1 89 ? -13.124 6.041 23.845 1.00 96.50 89 LEU A O 1
ATOM 734 N N . ASN A 1 90 ? -15.302 5.974 23.360 1.00 94.81 90 ASN A N 1
ATOM 735 C CA . ASN A 1 90 ? -15.125 6.496 22.002 1.00 94.81 90 ASN A CA 1
ATOM 736 C C . ASN A 1 90 ? -14.591 7.949 21.971 1.00 94.81 90 ASN A C 1
ATOM 738 O O . ASN A 1 90 ? -14.042 8.401 20.968 1.00 94.81 90 ASN A O 1
ATOM 742 N N . LYS A 1 91 ? -14.758 8.738 23.041 1.00 94.38 91 LYS A N 1
ATOM 743 C CA . LYS A 1 91 ? -14.145 10.076 23.155 1.00 94.38 91 LYS A CA 1
ATOM 744 C C . LYS A 1 91 ? -12.640 9.992 23.404 1.00 94.38 91 LYS A C 1
ATOM 746 O O . LYS A 1 91 ? -11.914 10.843 22.902 1.00 94.38 91 LYS A O 1
ATOM 751 N N . HIS A 1 92 ? -12.206 8.964 24.123 1.00 96.19 92 HIS A N 1
ATOM 752 C CA . HIS A 1 92 ? -10.820 8.736 24.528 1.00 96.19 92 HIS A CA 1
ATOM 753 C C . HIS A 1 92 ? -10.154 7.597 23.736 1.00 96.19 92 HIS A C 1
ATOM 755 O O . HIS A 1 92 ? -9.153 7.036 24.164 1.00 96.19 92 HIS A O 1
ATOM 761 N N . ILE A 1 93 ? -10.678 7.254 22.554 1.00 97.06 93 ILE A N 1
ATOM 762 C CA . ILE A 1 93 ? -10.206 6.093 21.783 1.00 97.06 93 ILE A CA 1
ATOM 763 C C . ILE A 1 93 ? -8.742 6.218 21.324 1.00 97.06 93 ILE A C 1
ATOM 765 O O . ILE A 1 93 ? -8.057 5.216 21.138 1.00 97.06 93 ILE A O 1
ATOM 769 N N . GLU A 1 94 ? -8.228 7.443 21.188 1.00 96.44 94 GLU A N 1
ATOM 770 C CA . GLU A 1 94 ? -6.815 7.708 20.875 1.00 96.44 94 GLU A CA 1
ATOM 771 C C . GLU A 1 94 ? -5.859 7.327 22.020 1.00 96.44 94 GLU A C 1
ATOM 773 O O . GLU A 1 94 ? -4.664 7.139 21.782 1.00 96.44 94 GLU A O 1
ATOM 778 N N . GLU A 1 95 ? -6.366 7.171 23.244 1.00 97.12 95 GLU A N 1
ATOM 779 C CA . GLU A 1 95 ? -5.588 6.769 24.422 1.00 97.12 95 GLU A CA 1
ATOM 780 C C . GLU A 1 95 ? -5.434 5.244 24.517 1.00 97.12 95 GLU A C 1
ATOM 782 O O . GLU A 1 95 ? -4.581 4.749 25.251 1.00 97.12 95 GLU A O 1
ATOM 787 N N . PHE A 1 96 ? -6.209 4.475 23.742 1.00 97.38 96 PHE A N 1
ATOM 788 C CA . PHE A 1 96 ? -6.122 3.018 23.763 1.00 97.38 96 PHE A CA 1
ATOM 789 C C . PHE A 1 96 ? -4.818 2.567 23.119 1.00 97.38 96 PHE A C 1
ATOM 791 O O . PHE A 1 96 ? -4.585 2.798 21.929 1.00 97.38 96 PHE A O 1
ATOM 798 N N . THR A 1 97 ? -3.962 1.918 23.905 1.00 96.75 97 THR A N 1
ATOM 799 C CA . THR A 1 97 ? -2.757 1.247 23.414 1.00 96.75 97 THR A CA 1
ATOM 800 C C . THR A 1 97 ? -3.085 -0.174 22.961 1.00 96.75 97 THR A C 1
ATOM 802 O O . THR A 1 97 ? -4.128 -0.729 23.315 1.00 96.75 97 THR A O 1
ATOM 805 N N . ALA A 1 98 ? -2.193 -0.790 22.182 1.00 95.50 98 ALA A N 1
ATOM 806 C CA . ALA A 1 98 ? -2.380 -2.177 21.758 1.00 95.50 98 ALA A CA 1
ATOM 807 C C . ALA A 1 98 ? -2.430 -3.136 22.965 1.00 95.50 98 ALA A C 1
ATOM 809 O O . ALA A 1 98 ? -3.163 -4.117 22.945 1.00 95.50 98 ALA A O 1
ATOM 810 N N . GLU A 1 99 ? -1.698 -2.833 24.038 1.00 97.31 99 GLU A N 1
ATOM 811 C CA . GLU A 1 99 ? -1.672 -3.611 25.282 1.00 97.31 99 GLU A CA 1
ATOM 812 C C . GLU A 1 99 ? -3.026 -3.584 25.991 1.00 97.31 99 GLU A C 1
ATOM 814 O O . GLU A 1 99 ? -3.509 -4.634 26.406 1.00 97.31 99 GLU A O 1
ATOM 819 N N . ILE A 1 100 ? -3.659 -2.407 26.075 1.00 97.44 100 ILE A N 1
ATOM 820 C CA . ILE A 1 100 ? -5.000 -2.262 26.653 1.00 97.44 100 ILE A CA 1
ATOM 821 C C . ILE A 1 100 ? -6.011 -3.050 25.816 1.00 97.44 100 ILE A C 1
ATOM 823 O O . ILE A 1 100 ? -6.797 -3.819 26.364 1.00 97.44 100 ILE A O 1
ATOM 827 N N . LEU A 1 101 ? -5.957 -2.904 24.488 1.00 97.69 101 LEU A N 1
ATOM 828 C CA . LEU A 1 101 ? -6.867 -3.592 23.573 1.00 97.69 101 LEU A CA 1
ATOM 829 C C . LEU A 1 101 ? -6.749 -5.119 23.684 1.00 97.69 101 LEU A C 1
ATOM 831 O O . LEU A 1 101 ? -7.764 -5.795 23.771 1.00 97.69 101 LEU A O 1
ATOM 835 N N . ARG A 1 102 ? -5.540 -5.686 23.787 1.00 97.25 102 ARG A N 1
ATOM 836 C CA . ARG A 1 102 ? -5.362 -7.144 23.963 1.00 97.25 102 ARG A CA 1
ATOM 837 C C . ARG A 1 102 ? -6.092 -7.705 25.190 1.00 97.25 102 ARG A C 1
ATOM 839 O O . ARG A 1 102 ? -6.457 -8.876 25.181 1.00 97.25 102 ARG A O 1
ATOM 846 N N . GLY A 1 103 ? -6.311 -6.895 26.228 1.00 97.62 103 GLY A N 1
ATOM 847 C CA . GLY A 1 103 ? -7.051 -7.299 27.426 1.00 97.62 103 GLY A CA 1
ATOM 848 C C . GLY A 1 103 ? -8.576 -7.285 27.273 1.00 97.62 103 GLY A C 1
ATOM 849 O O . GLY A 1 103 ? -9.274 -7.760 28.167 1.00 97.62 103 GLY A O 1
ATOM 850 N N . ILE A 1 104 ? -9.110 -6.740 26.175 1.00 97.50 104 ILE A N 1
ATOM 851 C CA . ILE A 1 104 ? -10.548 -6.542 25.977 1.00 97.50 104 ILE A CA 1
ATOM 852 C C . ILE A 1 104 ? -11.047 -7.499 24.881 1.00 97.50 104 ILE A C 1
ATOM 854 O O . ILE A 1 104 ? -10.589 -7.415 23.740 1.00 97.50 104 ILE A O 1
ATOM 858 N N . PRO A 1 105 ? -12.015 -8.387 25.171 1.00 97.19 105 PRO A N 1
ATOM 859 C CA . PRO A 1 105 ? -12.636 -9.236 24.157 1.00 97.19 105 PRO A CA 1
ATOM 860 C C . PRO A 1 105 ? -13.273 -8.430 23.019 1.00 97.19 105 PRO A C 1
ATOM 862 O O . PRO A 1 105 ? -13.942 -7.420 23.266 1.00 97.19 105 PRO A O 1
ATOM 865 N N . TRP A 1 106 ? -13.145 -8.920 21.779 1.00 96.94 106 TRP A N 1
ATOM 866 C CA . TRP A 1 106 ? -13.662 -8.231 20.592 1.00 96.94 106 TRP A CA 1
ATOM 867 C C . TRP A 1 106 ? -15.156 -7.890 20.701 1.00 96.94 106 TRP A C 1
ATOM 869 O O . TRP A 1 106 ? -15.555 -6.764 20.419 1.00 96.94 106 TRP A O 1
ATOM 879 N N . VAL A 1 107 ? -15.974 -8.808 21.229 1.00 96.56 107 VAL A N 1
ATOM 880 C CA . VAL A 1 107 ? -17.422 -8.603 21.432 1.00 96.56 107 VAL A CA 1
ATOM 881 C C . VAL A 1 107 ? -17.760 -7.355 22.266 1.00 96.56 107 VAL A C 1
ATOM 883 O O . VAL A 1 107 ? -18.807 -6.747 22.055 1.00 96.56 107 VAL A O 1
ATOM 886 N N . ILE A 1 108 ? -16.874 -6.944 23.182 1.00 95.62 108 ILE A N 1
ATOM 887 C CA . ILE A 1 108 ? -17.070 -5.771 24.048 1.00 95.62 108 ILE A CA 1
ATOM 888 C C . ILE A 1 108 ? -16.621 -4.486 23.348 1.00 95.62 108 ILE A C 1
ATOM 890 O O . ILE A 1 108 ? -17.292 -3.461 23.454 1.00 95.62 108 ILE A O 1
ATOM 894 N N . ILE A 1 109 ? -15.485 -4.519 22.645 1.00 97.25 109 ILE A N 1
ATOM 895 C CA . ILE A 1 109 ? -14.913 -3.323 22.013 1.00 97.25 109 ILE A CA 1
ATOM 896 C C . ILE A 1 109 ? -15.523 -3.030 20.639 1.00 97.25 109 ILE A C 1
ATOM 898 O O . ILE A 1 109 ? -15.512 -1.882 20.199 1.00 97.25 109 ILE A O 1
ATOM 902 N N . LYS A 1 110 ? -16.083 -4.039 19.964 1.00 96.25 110 LYS A N 1
ATOM 903 C CA . LYS A 1 110 ? -16.666 -3.917 18.626 1.00 96.25 110 LYS A CA 1
ATOM 904 C C . LYS A 1 110 ? -17.682 -2.770 18.524 1.00 96.25 110 LYS A C 1
ATOM 906 O O . LYS A 1 110 ? -17.519 -1.952 17.622 1.00 96.25 110 LYS A O 1
ATOM 911 N N . PRO A 1 111 ? -18.659 -2.605 19.439 1.00 95.00 111 PRO A N 1
ATOM 912 C CA . PRO A 1 111 ? -19.579 -1.467 19.380 1.00 95.00 111 PRO A CA 1
ATOM 913 C C . PRO A 1 111 ? -18.870 -0.104 19.496 1.00 95.00 111 PRO A C 1
ATOM 915 O O . PRO A 1 111 ? -19.273 0.872 18.867 1.00 95.00 111 PRO A O 1
ATOM 918 N N . ILE A 1 112 ? -17.781 -0.021 20.268 1.00 96.38 112 ILE A N 1
ATOM 919 C CA . ILE A 1 112 ? -16.970 1.203 20.396 1.00 96.38 112 ILE A CA 1
ATOM 920 C C . ILE A 1 112 ? -16.202 1.466 19.095 1.00 96.38 112 ILE A C 1
ATOM 922 O O . ILE A 1 112 ? -16.118 2.610 18.653 1.00 96.38 112 ILE A O 1
ATOM 926 N N . TRP A 1 113 ? -15.679 0.420 18.451 1.00 96.44 113 TRP A N 1
ATOM 927 C CA . TRP A 1 113 ? -15.044 0.531 17.139 1.00 96.44 113 TRP A CA 1
ATOM 928 C C . TRP A 1 113 ? -16.035 0.981 16.059 1.00 96.44 113 TRP A C 1
ATOM 930 O O . TRP A 1 113 ? -15.745 1.897 15.292 1.00 96.44 113 TRP A O 1
ATOM 940 N N . GLU A 1 114 ? -17.235 0.403 16.030 1.00 94.25 114 GLU A N 1
ATOM 941 C CA . GLU A 1 114 ? -18.311 0.822 15.127 1.00 94.25 114 GLU A CA 1
ATOM 942 C C . GLU A 1 114 ? -18.688 2.294 15.345 1.00 94.25 114 GLU A C 1
ATOM 944 O O . GLU A 1 114 ? -18.861 3.040 14.377 1.00 94.25 114 GLU A O 1
ATOM 949 N N . ASP A 1 115 ? -18.733 2.756 16.598 1.00 93.31 115 ASP A N 1
ATOM 950 C CA . ASP A 1 115 ? -18.924 4.176 16.899 1.00 93.31 115 ASP A CA 1
ATOM 951 C C . ASP A 1 115 ? -17.776 5.035 16.403 1.00 93.31 115 ASP A C 1
ATOM 953 O O . ASP A 1 115 ? -18.016 6.119 15.870 1.00 93.31 115 ASP A O 1
ATOM 957 N N . ALA A 1 116 ? -16.535 4.584 16.564 1.00 94.38 116 ALA A N 1
ATOM 958 C CA . ALA A 1 116 ? -15.368 5.304 16.079 1.00 94.38 116 ALA A CA 1
ATOM 959 C C . ALA A 1 116 ? -15.443 5.498 14.565 1.00 94.38 116 ALA A C 1
ATOM 961 O O . ALA A 1 116 ? -15.251 6.613 14.080 1.00 94.38 116 ALA A O 1
ATOM 962 N N . LEU A 1 117 ? -15.829 4.452 13.831 1.00 91.88 117 LEU A N 1
ATOM 963 C CA . LEU A 1 117 ? -16.071 4.520 12.393 1.00 91.88 117 LEU A CA 1
ATOM 964 C C . LEU A 1 117 ? -17.205 5.506 12.062 1.00 91.88 117 LEU A C 1
ATOM 966 O O . LEU A 1 117 ? -17.040 6.396 11.226 1.00 91.88 117 LEU A O 1
ATOM 970 N N . ASN A 1 118 ? -18.356 5.389 12.729 1.00 89.19 118 ASN A N 1
ATOM 971 C CA . ASN A 1 118 ? -19.538 6.221 12.465 1.00 89.19 118 ASN A CA 1
ATOM 972 C C . ASN A 1 118 ? -19.330 7.698 12.830 1.00 89.19 118 ASN A C 1
ATOM 974 O O . ASN A 1 118 ? -19.833 8.593 12.151 1.00 89.19 118 ASN A O 1
ATOM 978 N N . THR A 1 119 ? -18.543 7.963 13.870 1.00 87.81 119 THR A N 1
ATOM 979 C CA . THR A 1 119 ? -18.185 9.314 14.330 1.00 87.81 119 THR A CA 1
ATOM 980 C C . THR A 1 119 ? -16.897 9.840 13.698 1.00 87.81 119 THR A C 1
ATOM 982 O O . THR A 1 119 ? -16.501 10.971 13.978 1.00 87.81 119 THR A O 1
ATOM 985 N N . SER A 1 120 ? -16.262 9.060 12.812 1.00 89.31 120 SER A N 1
ATOM 986 C CA . SER A 1 120 ? -14.998 9.401 12.147 1.00 89.31 120 SER A CA 1
ATOM 987 C C . SER A 1 120 ? -13.843 9.719 13.107 1.00 89.31 120 SER A C 1
ATOM 989 O O . SER A 1 120 ? -13.021 10.598 12.837 1.00 89.31 120 SER A O 1
ATOM 991 N N . ARG A 1 121 ? -13.804 9.024 14.248 1.00 91.75 121 ARG A N 1
ATOM 992 C CA . ARG A 1 121 ? -12.711 9.045 15.239 1.00 91.75 121 ARG A CA 1
ATOM 993 C C . ARG A 1 121 ? -11.701 7.918 15.028 1.00 91.75 121 ARG A C 1
ATOM 995 O O . ARG A 1 121 ? -10.797 7.711 15.829 1.00 91.75 121 ARG A O 1
ATOM 1002 N N . ASP A 1 122 ? -11.831 7.210 13.921 1.00 92.81 122 ASP A N 1
ATOM 1003 C CA . ASP A 1 122 ? -10.940 6.167 13.458 1.00 92.81 122 ASP A CA 1
ATOM 1004 C C . ASP A 1 122 ? -9.719 6.767 12.743 1.00 92.81 122 ASP A C 1
ATOM 1006 O O . ASP A 1 122 ? -9.513 6.525 11.559 1.00 92.81 122 ASP A O 1
ATOM 1010 N N . SER A 1 123 ? -8.895 7.580 13.411 1.00 92.50 123 SER A N 1
ATOM 1011 C CA . SER A 1 123 ? -7.638 8.057 12.799 1.00 92.50 123 SER A CA 1
ATOM 1012 C C . SER A 1 123 ? -6.746 6.875 12.380 1.00 92.50 123 SER A C 1
ATOM 1014 O O . SER A 1 123 ? -6.902 5.777 12.909 1.00 92.50 123 SER A O 1
ATOM 1016 N N . PHE A 1 124 ? -5.791 7.060 11.456 1.00 92.00 124 PHE A N 1
ATOM 1017 C CA . PHE A 1 124 ? -4.893 5.959 11.058 1.00 92.00 124 PHE A CA 1
ATOM 1018 C C . PHE A 1 124 ? -4.180 5.317 12.254 1.00 92.00 124 PHE A C 1
ATOM 1020 O O . PHE A 1 124 ? -4.010 4.106 12.272 1.00 92.00 124 PHE A O 1
ATOM 1027 N N . LEU A 1 125 ? -3.796 6.112 13.259 1.00 92.62 125 LEU A N 1
ATOM 1028 C CA . LEU A 1 125 ? -3.171 5.613 14.484 1.00 92.62 125 LEU A CA 1
ATOM 1029 C C . LEU A 1 125 ? -4.132 4.759 15.320 1.00 92.62 125 LEU A C 1
ATOM 1031 O O . LEU A 1 125 ? -3.740 3.725 15.848 1.00 92.62 125 LEU A O 1
ATOM 1035 N N . VAL A 1 126 ? -5.390 5.181 15.450 1.00 95.19 126 VAL A N 1
ATOM 1036 C CA . VAL A 1 126 ? -6.406 4.387 16.153 1.00 95.19 126 VAL A CA 1
ATOM 1037 C C . VAL A 1 126 ? -6.668 3.103 15.373 1.00 95.19 126 VAL A C 1
ATOM 1039 O O . VAL A 1 126 ? -6.557 2.011 15.920 1.00 95.19 126 VAL A O 1
ATOM 1042 N N . TRP A 1 127 ? -6.927 3.221 14.071 1.00 95.06 127 TRP A N 1
ATOM 1043 C CA . TRP A 1 127 ? -7.139 2.082 13.188 1.00 95.06 127 TRP A CA 1
ATOM 1044 C C . TRP A 1 127 ? -5.966 1.101 13.220 1.00 95.06 127 TRP A C 1
ATOM 1046 O O . TRP A 1 127 ? -6.200 -0.095 13.315 1.00 95.06 127 TRP A O 1
ATOM 1056 N N . SER A 1 128 ? -4.718 1.572 13.197 1.00 93.75 128 SER A N 1
ATOM 1057 C CA . SER A 1 128 ? -3.531 0.711 13.184 1.00 93.75 128 SER A CA 1
ATOM 1058 C C . SER A 1 128 ? -3.379 -0.096 14.475 1.00 93.75 128 SER A C 1
ATOM 1060 O O . SER A 1 128 ? -2.975 -1.258 14.431 1.00 93.75 128 SER A O 1
ATOM 1062 N N . ARG A 1 129 ? -3.749 0.487 15.623 1.00 95.38 129 ARG A N 1
ATOM 1063 C CA . ARG A 1 129 ? -3.790 -0.212 16.917 1.00 95.38 129 ARG A CA 1
ATOM 1064 C C . ARG A 1 129 ? -4.921 -1.231 16.983 1.00 95.38 129 ARG A C 1
ATOM 1066 O O . ARG A 1 129 ? -4.712 -2.333 17.470 1.00 95.38 129 ARG A O 1
ATOM 1073 N N . PHE A 1 130 ? -6.096 -0.887 16.465 1.00 95.81 130 PHE A N 1
ATOM 1074 C CA . PHE A 1 130 ? -7.219 -1.819 16.392 1.00 95.81 130 PHE A CA 1
ATOM 1075 C C . PHE A 1 130 ? -6.943 -2.967 15.415 1.00 95.81 130 PHE A C 1
ATOM 1077 O O . PHE A 1 130 ? -7.166 -4.121 15.756 1.00 95.81 130 PHE A O 1
ATOM 1084 N N . ALA A 1 131 ? -6.395 -2.676 14.236 1.00 93.75 131 ALA A N 1
ATOM 1085 C CA . ALA A 1 131 ? -6.052 -3.662 13.218 1.00 93.75 131 ALA A CA 1
ATOM 1086 C C . ALA A 1 131 ? -4.944 -4.619 13.681 1.00 93.75 131 ALA A C 1
ATOM 1088 O O . ALA A 1 131 ? -4.980 -5.793 13.331 1.00 93.75 131 ALA A O 1
ATOM 1089 N N . SER A 1 132 ? -3.987 -4.154 14.492 1.00 92.75 132 SER A N 1
ATOM 1090 C CA . SER A 1 132 ? -2.919 -5.020 15.011 1.00 92.75 132 SER A CA 1
ATOM 1091 C C . SER A 1 132 ? -3.383 -6.007 16.085 1.00 92.75 132 SER A C 1
ATOM 1093 O O . SER A 1 132 ? -2.690 -6.993 16.327 1.00 92.75 132 SER A O 1
ATOM 1095 N N . VAL A 1 133 ? -4.531 -5.756 16.725 1.00 94.62 133 VAL A N 1
ATOM 1096 C CA . VAL A 1 133 ? -5.098 -6.630 17.766 1.00 94.62 133 VAL A CA 1
ATOM 1097 C C . VAL A 1 133 ? -6.283 -7.443 17.242 1.00 94.62 133 VAL A C 1
ATOM 1099 O O . VAL A 1 133 ? -6.364 -8.633 17.518 1.00 94.62 133 VAL A O 1
ATOM 1102 N N . TYR A 1 134 ? -7.171 -6.827 16.461 1.00 94.88 134 TYR A N 1
ATOM 1103 C CA . TYR A 1 134 ? -8.443 -7.409 16.015 1.00 94.88 134 TYR A CA 1
ATOM 1104 C C . TYR A 1 134 ? -8.579 -7.508 14.492 1.00 94.88 134 TYR A C 1
ATOM 1106 O O . TYR A 1 134 ? -9.660 -7.794 13.989 1.00 94.88 134 TYR A O 1
ATOM 1114 N N . GLY A 1 135 ? -7.516 -7.257 13.721 1.00 92.00 135 GLY A N 1
ATOM 1115 C CA . GLY A 1 135 ? -7.575 -7.298 12.253 1.00 92.00 135 GLY A CA 1
ATOM 1116 C C . GLY A 1 135 ? -7.952 -8.664 11.668 1.00 92.00 135 GLY A C 1
ATOM 1117 O O . GLY A 1 135 ? -8.339 -8.739 10.502 1.00 92.00 135 GLY A O 1
ATOM 1118 N N . ASP A 1 136 ? -7.841 -9.710 12.481 1.00 91.00 136 ASP A N 1
ATOM 1119 C CA . ASP A 1 136 ? -8.172 -11.099 12.170 1.00 91.00 136 ASP A CA 1
ATOM 1120 C C . ASP A 1 136 ? -9.609 -11.491 12.577 1.00 91.00 136 ASP A C 1
ATOM 1122 O O . ASP A 1 136 ? -10.015 -12.639 12.383 1.00 91.00 136 ASP A O 1
ATOM 1126 N N . GLU A 1 137 ? -10.387 -10.562 13.143 1.00 93.69 137 GLU A N 1
ATOM 1127 C CA . GLU A 1 137 ? -11.798 -10.787 13.462 1.00 93.69 137 GLU A CA 1
ATOM 1128 C C . GLU A 1 137 ? -12.651 -10.717 12.179 1.00 93.69 137 GLU A C 1
ATOM 1130 O O . GLU A 1 137 ? -12.484 -9.804 11.360 1.00 93.69 137 GLU A O 1
ATOM 1135 N N . PRO A 1 138 ? -13.598 -11.651 11.972 1.00 90.25 138 PRO A N 1
ATOM 1136 C CA . PRO A 1 138 ? -14.307 -11.821 10.697 1.00 90.25 138 PRO A CA 1
ATOM 1137 C C . PRO A 1 138 ? -15.201 -10.633 10.312 1.00 90.25 138 PRO A C 1
ATOM 1139 O O . PRO A 1 138 ? -15.532 -10.444 9.142 1.00 90.25 138 PRO A O 1
ATOM 1142 N N . ASP A 1 139 ? -15.606 -9.830 11.287 1.00 90.25 139 ASP A N 1
ATOM 1143 C CA . ASP A 1 139 ? -16.438 -8.639 11.138 1.00 90.25 139 ASP A CA 1
ATOM 1144 C C . ASP A 1 139 ? -15.663 -7.339 11.412 1.00 90.25 139 ASP A C 1
ATOM 1146 O O . ASP A 1 139 ? -16.264 -6.266 11.528 1.00 90.25 139 ASP A O 1
ATOM 1150 N N . PHE A 1 140 ? -14.327 -7.403 11.462 1.00 91.88 140 PHE A N 1
ATOM 1151 C CA . PHE A 1 140 ? -13.491 -6.216 11.550 1.00 91.88 140 PHE A CA 1
ATOM 1152 C C . PHE A 1 140 ? -13.624 -5.362 10.282 1.00 91.88 140 PHE A C 1
ATOM 1154 O O . PHE A 1 140 ? -13.150 -5.703 9.195 1.00 91.88 140 PHE A O 1
ATOM 1161 N N . ALA A 1 141 ? -14.255 -4.199 10.424 1.00 89.12 141 ALA A N 1
ATOM 1162 C CA . ALA A 1 141 ? -14.393 -3.228 9.347 1.00 89.12 141 ALA A CA 1
ATOM 1163 C C . ALA A 1 141 ? -13.251 -2.202 9.386 1.00 89.12 141 ALA A C 1
ATOM 1165 O O . ALA A 1 141 ? -13.005 -1.578 10.415 1.00 89.12 141 ALA A O 1
ATOM 1166 N N . CYS A 1 142 ? -12.589 -1.955 8.250 1.00 85.06 142 CYS A N 1
ATOM 1167 C CA . CYS A 1 142 ? -11.543 -0.927 8.171 1.00 85.06 142 CYS A CA 1
ATOM 1168 C C . CYS A 1 142 ? -12.076 0.497 7.913 1.00 85.06 142 CYS A C 1
ATOM 1170 O O . CYS A 1 142 ? -11.316 1.457 8.018 1.00 85.06 142 CYS A O 1
ATOM 1172 N N . HIS A 1 143 ? -13.358 0.664 7.580 1.00 83.44 143 HIS A N 1
ATOM 1173 C CA . HIS A 1 143 ? -14.001 1.968 7.371 1.00 83.44 143 HIS A CA 1
ATOM 1174 C C . HIS A 1 143 ? -15.510 1.899 7.644 1.00 83.44 143 HIS A C 1
ATOM 1176 O O . HIS A 1 143 ? -16.107 0.822 7.639 1.00 83.44 143 HIS A O 1
ATOM 1182 N N . SER A 1 144 ? -16.136 3.061 7.858 1.00 80.56 144 SER A N 1
ATOM 1183 C CA . SER A 1 144 ? -17.578 3.156 8.115 1.00 80.56 144 SER A CA 1
ATOM 1184 C C . SER A 1 144 ? -18.420 2.724 6.913 1.00 80.56 144 SER A C 1
ATOM 1186 O O . SER A 1 144 ? -18.193 3.157 5.782 1.00 80.56 144 SER A O 1
ATOM 1188 N N . ARG A 1 145 ? -19.463 1.929 7.184 1.00 70.19 145 ARG A N 1
ATOM 1189 C CA . ARG A 1 145 ? -20.479 1.510 6.204 1.00 70.19 145 ARG A CA 1
ATOM 1190 C C . ARG A 1 145 ? -21.398 2.665 5.778 1.00 70.19 145 ARG A C 1
ATOM 1192 O O . ARG A 1 145 ? -21.958 2.630 4.685 1.00 70.19 145 ARG A O 1
ATOM 1199 N N . ALA A 1 146 ? -21.532 3.696 6.616 1.00 58.81 146 ALA A N 1
ATOM 1200 C CA . ALA A 1 146 ? -22.531 4.757 6.473 1.00 58.81 146 ALA A CA 1
ATOM 1201 C C . ALA A 1 146 ? -22.290 5.713 5.287 1.00 58.81 146 ALA A C 1
ATOM 1203 O O . ALA A 1 146 ? -23.200 6.438 4.898 1.00 58.81 146 ALA A O 1
ATOM 1204 N N . GLN A 1 147 ? -21.102 5.708 4.670 1.00 54.25 147 GLN A N 1
ATOM 1205 C CA . GLN A 1 147 ? -20.805 6.573 3.516 1.00 54.25 147 GLN A CA 1
ATOM 1206 C C . GLN A 1 147 ? -21.233 5.979 2.160 1.00 54.25 147 GLN A C 1
ATOM 1208 O O . GLN A 1 147 ? -21.024 6.606 1.125 1.00 54.25 147 GLN A O 1
ATOM 1213 N N . SER A 1 148 ? -21.831 4.783 2.136 1.00 49.50 148 SER A N 1
ATOM 1214 C CA . SER A 1 148 ? -22.047 4.002 0.908 1.00 49.50 148 SER A CA 1
ATOM 1215 C C . SER A 1 148 ? -23.514 3.963 0.436 1.00 49.50 148 SER A C 1
ATOM 1217 O O . SER A 1 148 ? -23.959 2.975 -0.134 1.00 49.50 148 SER A O 1
ATOM 1219 N N . SER A 1 149 ? -24.297 5.032 0.634 1.00 49.56 149 SER A N 1
ATOM 1220 C CA . SER A 1 149 ? -25.667 5.124 0.081 1.00 49.56 149 SER A CA 1
ATOM 1221 C C . SER A 1 149 ? -25.715 5.396 -1.436 1.00 49.56 149 SER A C 1
ATOM 1223 O O . SER A 1 149 ? -26.795 5.541 -2.006 1.00 49.56 149 SER A O 1
ATOM 1225 N N . GLY A 1 150 ? -24.559 5.443 -2.110 1.00 57.59 150 GLY A N 1
ATOM 1226 C CA . GLY A 1 150 ? -24.447 5.497 -3.569 1.00 57.59 150 GLY A CA 1
ATOM 1227 C C . GLY A 1 150 ? -24.299 4.098 -4.195 1.00 57.59 150 GLY A C 1
ATOM 1228 O O . GLY A 1 150 ? -23.643 3.248 -3.596 1.00 57.59 150 GLY A O 1
ATOM 1229 N N . PRO A 1 151 ? -24.827 3.854 -5.414 1.00 52.69 151 PRO A N 1
ATOM 1230 C CA . PRO A 1 151 ? -25.098 2.507 -5.933 1.00 52.69 151 PRO A CA 1
ATOM 1231 C C . PRO A 1 151 ? -23.918 1.523 -5.997 1.00 52.69 151 PRO A C 1
ATOM 1233 O O . PRO A 1 151 ? -24.157 0.327 -6.042 1.00 52.69 151 PRO A O 1
ATOM 1236 N N . VAL A 1 152 ? -22.662 1.972 -5.995 1.00 56.91 152 VAL A N 1
ATOM 1237 C CA . VAL A 1 152 ? -21.467 1.103 -5.949 1.00 56.91 152 VAL A CA 1
ATOM 1238 C C . VAL A 1 152 ? -20.297 1.898 -5.349 1.00 56.91 152 VAL A C 1
ATOM 1240 O O . VAL A 1 152 ? -19.174 1.864 -5.858 1.00 56.91 152 VAL A O 1
ATOM 1243 N N . MET A 1 153 ? -20.551 2.755 -4.349 1.00 52.69 153 MET A N 1
ATOM 1244 C CA . MET A 1 153 ? -19.484 3.638 -3.874 1.00 52.69 153 MET A CA 1
ATOM 1245 C C . MET A 1 153 ? -18.468 2.867 -3.029 1.00 52.69 153 MET A C 1
ATOM 1247 O O . MET A 1 153 ? -18.789 2.190 -2.055 1.00 52.69 153 MET A O 1
ATOM 1251 N N . GLU A 1 154 ? -17.229 2.956 -3.493 1.00 58.91 154 GLU A N 1
ATOM 1252 C CA . GLU A 1 154 ? -16.078 2.140 -3.150 1.00 58.91 154 GLU A CA 1
ATOM 1253 C C . GLU A 1 154 ? -15.857 2.031 -1.633 1.00 58.91 154 GLU A C 1
ATOM 1255 O O . GLU A 1 154 ? -15.690 3.041 -0.955 1.00 58.91 154 GLU A O 1
ATOM 1260 N N . ARG A 1 155 ? -15.791 0.798 -1.111 1.00 70.31 155 ARG A N 1
ATOM 1261 C CA . ARG A 1 155 ? -15.342 0.478 0.255 1.00 70.31 155 ARG A CA 1
ATOM 1262 C C . ARG A 1 155 ? -13.838 0.767 0.413 1.00 70.31 155 ARG A C 1
ATOM 1264 O O . ARG A 1 155 ? -13.013 -0.152 0.443 1.00 70.31 155 ARG A O 1
ATOM 1271 N N . LEU A 1 156 ? -13.479 2.051 0.403 1.00 79.69 156 LEU A N 1
ATOM 1272 C CA . LEU A 1 156 ? -12.111 2.553 0.299 1.00 79.69 156 LEU A CA 1
ATOM 1273 C C . LEU A 1 156 ? -11.759 3.424 1.508 1.00 79.69 156 LEU A C 1
ATOM 1275 O O . LEU A 1 156 ? -12.332 4.494 1.708 1.00 79.69 156 LEU A O 1
ATOM 1279 N N . ARG A 1 157 ? -10.753 3.001 2.274 1.00 86.88 157 ARG A N 1
ATOM 1280 C CA . ARG A 1 157 ? -10.085 3.856 3.258 1.00 86.88 157 ARG A CA 1
ATOM 1281 C C . ARG A 1 157 ? -8.896 4.532 2.585 1.00 86.88 157 ARG A C 1
ATOM 1283 O O . ARG A 1 157 ? -8.021 3.835 2.088 1.00 86.88 157 ARG A O 1
ATOM 1290 N N . ILE A 1 158 ? -8.866 5.864 2.563 1.00 87.38 158 ILE A N 1
ATOM 1291 C CA . ILE A 1 158 ? -7.758 6.648 2.001 1.00 87.38 158 ILE A CA 1
ATOM 1292 C C . ILE A 1 158 ? -7.006 7.311 3.144 1.00 87.38 158 ILE A C 1
ATOM 1294 O O . ILE A 1 158 ? -7.563 8.162 3.833 1.00 87.38 158 ILE A O 1
ATOM 1298 N N . GLU A 1 159 ? -5.735 6.967 3.290 1.00 89.25 159 GLU A N 1
ATOM 1299 C CA . GLU A 1 159 ? -4.850 7.536 4.299 1.00 89.25 159 GLU A CA 1
ATOM 1300 C C . GLU A 1 159 ? -3.688 8.253 3.637 1.00 89.25 159 GLU A C 1
ATOM 1302 O O . GLU A 1 159 ? -3.044 7.709 2.743 1.00 89.25 159 GLU A O 1
ATOM 1307 N N . LYS A 1 160 ? -3.422 9.484 4.075 1.00 90.19 160 LYS A N 1
ATOM 1308 C CA . LYS A 1 160 ? -2.288 10.286 3.608 1.00 90.19 160 LYS A CA 1
ATOM 1309 C C . LYS A 1 160 ? -1.323 10.488 4.761 1.00 90.19 160 LYS A C 1
ATOM 1311 O O . LYS A 1 160 ? -1.573 11.295 5.642 1.00 90.19 160 LYS A O 1
ATOM 1316 N N . LEU A 1 161 ? -0.243 9.735 4.804 1.00 89.06 161 LEU A N 1
ATOM 1317 C CA . LEU A 1 161 ? 0.739 9.819 5.870 1.00 89.06 161 LEU A CA 1
ATOM 1318 C C . LEU A 1 161 ? 1.838 10.819 5.534 1.00 89.06 161 LEU A C 1
ATOM 1320 O O . LEU A 1 161 ? 2.240 10.970 4.378 1.00 89.06 161 LEU A O 1
ATOM 1324 N N . ALA A 1 162 ? 2.346 11.471 6.578 1.00 86.75 162 ALA A N 1
ATOM 1325 C CA . ALA A 1 162 ? 3.534 12.297 6.475 1.00 86.75 162 ALA A CA 1
ATOM 1326 C C . ALA A 1 162 ? 4.733 11.449 6.031 1.00 86.75 162 ALA A C 1
ATOM 1328 O O . ALA A 1 162 ? 4.854 10.274 6.377 1.00 86.75 162 ALA A O 1
ATOM 1329 N N . TYR A 1 163 ? 5.653 12.069 5.300 1.00 80.19 163 TYR A N 1
ATOM 1330 C CA . TYR A 1 163 ? 6.859 11.403 4.815 1.00 80.19 163 TYR A CA 1
ATOM 1331 C C . TYR A 1 163 ? 7.848 11.006 5.922 1.00 80.19 163 TYR A C 1
ATOM 1333 O O . TYR A 1 163 ? 8.785 10.259 5.672 1.00 80.19 163 TYR A O 1
ATOM 1341 N N . THR A 1 164 ? 7.677 11.534 7.136 1.00 85.12 164 THR A N 1
ATOM 1342 C CA . THR A 1 164 ? 8.515 11.211 8.299 1.00 85.12 164 THR A CA 1
ATOM 1343 C C . THR A 1 164 ? 8.223 9.829 8.874 1.00 85.12 164 THR A C 1
ATOM 1345 O O . THR A 1 164 ? 8.972 9.350 9.722 1.00 85.12 164 THR A O 1
ATOM 1348 N N . VAL A 1 165 ? 7.134 9.191 8.443 1.00 87.31 165 VAL A N 1
ATOM 1349 C CA . VAL A 1 165 ? 6.763 7.857 8.902 1.00 87.31 165 VAL A CA 1
ATOM 1350 C C . VAL A 1 165 ? 7.614 6.823 8.171 1.00 87.31 165 VAL A C 1
ATOM 1352 O O . VAL A 1 165 ? 7.555 6.723 6.946 1.00 87.31 165 VAL A O 1
ATOM 1355 N N . SER A 1 166 ? 8.387 6.039 8.927 1.00 90.00 166 SER A N 1
ATOM 1356 C CA . SER A 1 166 ? 9.207 4.970 8.357 1.00 90.00 166 SER A CA 1
ATOM 1357 C C . SER A 1 166 ? 8.325 3.860 7.799 1.00 90.00 166 SER A C 1
ATOM 1359 O O . SER A 1 166 ? 7.349 3.441 8.433 1.00 90.00 166 SER A O 1
ATOM 1361 N N . LEU A 1 167 ? 8.686 3.338 6.626 1.00 91.31 167 LEU A N 1
ATOM 1362 C CA . LEU A 1 167 ? 7.902 2.285 5.981 1.00 91.31 167 LEU A CA 1
ATOM 1363 C C . LEU A 1 167 ? 7.831 1.021 6.851 1.00 91.31 167 LEU A C 1
ATOM 1365 O O . LEU A 1 167 ? 6.776 0.400 6.950 1.00 91.31 167 LEU A O 1
ATOM 1369 N N . GLY A 1 168 ? 8.921 0.694 7.554 1.00 92.06 168 GLY A N 1
ATOM 1370 C CA . GLY A 1 168 ? 8.980 -0.448 8.469 1.00 92.06 168 GLY A CA 1
ATOM 1371 C C . GLY A 1 168 ? 7.931 -0.397 9.585 1.00 92.06 168 GLY A C 1
ATOM 1372 O O . GLY A 1 168 ? 7.308 -1.413 9.883 1.00 92.06 168 GLY A O 1
ATOM 1373 N N . SER A 1 169 ? 7.664 0.789 10.148 1.00 90.38 169 SER A N 1
ATOM 1374 C CA . SER A 1 169 ? 6.654 0.955 11.208 1.00 90.38 169 SER A CA 1
ATOM 1375 C C . SER A 1 169 ? 5.216 0.706 10.734 1.00 90.38 169 SER A C 1
ATOM 1377 O O . SER A 1 169 ? 4.333 0.426 11.543 1.00 90.38 169 SER A O 1
ATOM 1379 N N . LEU A 1 170 ? 4.978 0.781 9.422 1.00 91.62 170 LEU A N 1
ATOM 1380 C CA . LEU A 1 170 ? 3.653 0.639 8.824 1.00 91.62 170 LEU A CA 1
ATOM 1381 C C . LEU A 1 170 ? 3.307 -0.800 8.473 1.00 91.62 170 LEU A C 1
ATOM 1383 O O . LEU A 1 170 ? 2.124 -1.114 8.369 1.00 91.62 170 LEU A O 1
ATOM 1387 N N . ILE A 1 171 ? 4.311 -1.666 8.316 1.00 93.19 171 ILE A N 1
ATOM 1388 C CA . ILE A 1 171 ? 4.126 -3.038 7.838 1.00 93.19 171 ILE A CA 1
ATOM 1389 C C . ILE A 1 171 ? 3.194 -3.810 8.756 1.00 93.19 171 ILE A C 1
ATOM 1391 O O . ILE A 1 171 ? 2.218 -4.361 8.263 1.00 93.19 171 ILE A O 1
ATOM 1395 N N . GLY A 1 172 ? 3.446 -3.818 10.067 1.00 90.75 172 GLY A N 1
ATOM 1396 C CA . GLY A 1 172 ? 2.622 -4.567 11.020 1.00 90.75 172 GLY A CA 1
ATOM 1397 C C . GLY A 1 172 ? 1.135 -4.212 10.904 1.00 90.75 172 GLY A C 1
ATOM 1398 O O . GLY A 1 172 ? 0.336 -5.092 10.600 1.00 90.75 172 GLY A O 1
ATOM 1399 N N . PRO A 1 173 ? 0.755 -2.931 11.052 1.00 88.75 173 PRO A N 1
ATOM 1400 C CA . PRO A 1 173 ? -0.651 -2.542 11.002 1.00 88.75 173 PRO A CA 1
ATOM 1401 C C . PRO A 1 173 ? -1.368 -2.719 9.662 1.00 88.75 173 PRO A C 1
ATOM 1403 O O . PRO A 1 173 ? -2.577 -2.936 9.645 1.00 88.75 173 PRO A O 1
ATOM 1406 N N . ILE A 1 174 ? -0.670 -2.567 8.530 1.00 93.06 174 ILE A N 1
ATOM 1407 C CA . ILE A 1 174 ? -1.307 -2.702 7.207 1.00 93.06 174 ILE A CA 1
ATOM 1408 C C . ILE A 1 174 ? -1.349 -4.142 6.707 1.00 93.06 174 ILE A C 1
ATOM 1410 O O . ILE A 1 174 ? -2.166 -4.460 5.833 1.00 93.06 174 ILE A O 1
ATOM 1414 N N . SER A 1 175 ? -0.490 -4.995 7.262 1.00 92.50 175 SER A N 1
ATOM 1415 C CA . SER A 1 175 ? -0.423 -6.408 6.930 1.00 92.50 175 SER A CA 1
ATOM 1416 C C . SER A 1 175 ? -1.617 -7.147 7.509 1.00 92.50 175 SER A C 1
ATOM 1418 O O . SER A 1 175 ? -1.951 -7.015 8.681 1.00 92.50 175 SER A O 1
ATOM 1420 N N . ASN A 1 176 ? -2.258 -7.951 6.670 1.00 86.12 176 ASN A N 1
ATOM 1421 C CA . ASN A 1 176 ? -3.327 -8.842 7.091 1.00 86.12 176 ASN A CA 1
ATOM 1422 C C . ASN A 1 176 ? -3.188 -10.172 6.352 1.00 86.12 176 ASN A C 1
ATOM 1424 O O . ASN A 1 176 ? -3.331 -10.233 5.125 1.00 86.12 176 ASN A O 1
ATOM 1428 N N . ASN A 1 177 ? -2.908 -11.235 7.105 1.00 85.25 177 ASN A N 1
ATOM 1429 C CA . ASN A 1 177 ? -2.699 -12.572 6.550 1.00 85.25 177 ASN A CA 1
ATOM 1430 C C . ASN A 1 177 ? -4.005 -13.180 6.022 1.00 85.25 177 ASN A C 1
ATOM 1432 O O . ASN A 1 177 ? -4.013 -13.821 4.970 1.00 85.25 177 ASN A O 1
ATOM 1436 N N . GLN A 1 178 ? -5.127 -12.919 6.694 1.00 84.19 178 GLN A N 1
ATOM 1437 C CA . GLN A 1 178 ? -6.444 -13.416 6.295 1.00 84.19 178 GLN A CA 1
ATOM 1438 C C . GLN A 1 178 ? -6.958 -12.763 4.997 1.00 84.19 178 GLN A C 1
ATOM 1440 O O . GLN A 1 178 ? -7.752 -13.332 4.247 1.00 84.19 178 GLN A O 1
ATOM 1445 N N . GLY A 1 179 ? -6.437 -11.587 4.640 1.00 81.06 179 GLY A N 1
ATOM 1446 C CA . GLY A 1 179 ? -6.875 -10.828 3.479 1.00 81.06 179 GLY A CA 1
ATOM 1447 C C . GLY A 1 179 ? -8.220 -10.146 3.643 1.00 81.06 179 GLY A C 1
ATOM 1448 O O . GLY A 1 179 ? -8.927 -10.030 2.636 1.00 81.06 179 GLY A O 1
ATOM 1449 N N . MET A 1 180 ? -8.546 -9.717 4.865 1.00 85.94 180 MET A N 1
ATOM 1450 C CA . MET A 1 180 ? -9.757 -8.945 5.174 1.00 85.94 180 MET A CA 1
ATOM 1451 C C . MET A 1 180 ? -9.795 -7.620 4.406 1.00 85.94 180 MET A C 1
ATOM 1453 O O . MET A 1 180 ? -10.848 -7.172 3.948 1.00 85.94 180 MET A O 1
ATOM 1457 N N . TRP A 1 181 ? -8.620 -7.035 4.172 1.00 90.94 181 TRP A N 1
ATOM 1458 C CA . TRP A 1 181 ? -8.437 -5.925 3.250 1.00 90.94 181 TRP A CA 1
ATOM 1459 C C . TRP A 1 181 ? -7.253 -6.152 2.318 1.00 90.94 181 TRP A C 1
ATOM 1461 O O . TRP A 1 181 ? -6.315 -6.896 2.617 1.00 90.94 181 TRP A O 1
ATOM 1471 N N . ILE A 1 182 ? -7.298 -5.472 1.178 1.00 92.50 182 ILE A N 1
ATOM 1472 C CA . ILE A 1 182 ? -6.182 -5.357 0.241 1.00 92.50 182 ILE A CA 1
ATOM 1473 C C . ILE A 1 182 ? -5.488 -4.010 0.416 1.00 92.50 182 ILE A C 1
ATOM 1475 O O . ILE A 1 182 ? -6.139 -3.016 0.738 1.00 92.50 182 ILE A O 1
ATOM 1479 N N . VAL A 1 183 ? -4.178 -3.975 0.180 1.00 94.50 183 VAL A N 1
ATOM 1480 C CA . VAL A 1 183 ? -3.374 -2.755 0.287 1.00 94.50 183 VAL A CA 1
ATOM 1481 C C . VAL A 1 183 ? -3.034 -2.228 -1.102 1.00 94.50 183 VAL A C 1
ATOM 1483 O O . VAL A 1 183 ? -2.441 -2.925 -1.932 1.00 94.50 183 VAL A O 1
ATOM 1486 N N . TYR A 1 184 ? -3.391 -0.968 -1.326 1.00 95.00 184 TYR A N 1
ATOM 1487 C CA . TYR A 1 184 ? -2.779 -0.103 -2.320 1.00 95.00 184 TYR A CA 1
ATOM 1488 C C . TYR A 1 184 ? -1.763 0.763 -1.584 1.00 95.00 184 TYR A C 1
ATOM 1490 O O . TYR A 1 184 ? -2.147 1.647 -0.819 1.00 95.00 184 TYR A O 1
ATOM 1498 N N . LEU A 1 185 ? -0.476 0.552 -1.849 1.00 95.50 185 LEU A N 1
ATOM 1499 C CA . LEU A 1 185 ? 0.598 1.370 -1.297 1.00 95.50 185 LEU A CA 1
ATOM 1500 C C . LEU A 1 185 ? 1.087 2.374 -2.344 1.00 95.50 185 LEU A C 1
ATOM 1502 O O . LEU A 1 185 ? 1.526 1.993 -3.428 1.00 95.50 185 LEU A O 1
ATOM 1506 N N . ASN A 1 186 ? 0.999 3.659 -2.017 1.00 93.88 186 ASN A N 1
ATOM 1507 C CA . ASN A 1 186 ? 1.444 4.768 -2.848 1.00 93.88 186 ASN A CA 1
ATOM 1508 C C . ASN A 1 186 ? 2.594 5.513 -2.157 1.00 93.88 186 ASN A C 1
ATOM 1510 O O . ASN A 1 186 ? 2.374 6.228 -1.182 1.00 93.88 186 ASN A O 1
ATOM 1514 N N . LEU A 1 187 ? 3.812 5.343 -2.654 1.00 92.94 187 LEU A N 1
ATOM 1515 C CA . LEU A 1 187 ? 5.039 5.898 -2.093 1.00 92.94 187 LEU A CA 1
ATOM 1516 C C . LEU A 1 187 ? 5.424 7.166 -2.871 1.00 92.94 187 LEU A C 1
ATOM 1518 O O . LEU A 1 187 ? 6.115 7.084 -3.877 1.00 92.94 187 LEU A O 1
ATOM 1522 N N . LEU A 1 188 ? 4.955 8.343 -2.446 1.00 85.88 188 LEU A N 1
ATOM 1523 C CA . LEU A 1 188 ? 5.181 9.624 -3.144 1.00 85.88 188 LEU A CA 1
ATOM 1524 C C . LEU A 1 188 ? 6.361 10.431 -2.576 1.00 85.88 188 LEU A C 1
ATOM 1526 O O . LEU A 1 188 ? 6.438 11.648 -2.750 1.00 85.88 188 LEU A O 1
ATOM 1530 N N . TYR A 1 189 ? 7.268 9.785 -1.848 1.00 73.50 189 TYR A N 1
ATOM 1531 C CA . TYR A 1 189 ? 8.310 10.493 -1.116 1.00 73.50 189 TYR A CA 1
ATOM 1532 C C . TYR A 1 189 ? 9.436 11.009 -2.017 1.00 73.50 189 TYR A C 1
ATOM 1534 O O . TYR A 1 189 ? 10.134 10.250 -2.686 1.00 73.50 189 TYR A O 1
ATOM 1542 N N . ASN A 1 190 ? 9.656 12.321 -1.963 1.00 65.19 190 ASN A N 1
ATOM 1543 C CA . ASN A 1 190 ? 10.622 13.041 -2.788 1.00 65.19 190 ASN A CA 1
ATOM 1544 C C . ASN A 1 190 ? 12.055 13.084 -2.229 1.00 65.19 190 ASN A C 1
ATOM 1546 O O . ASN A 1 190 ? 12.937 13.544 -2.946 1.00 65.19 190 ASN A O 1
ATOM 1550 N N . LYS A 1 191 ? 12.305 12.663 -0.978 1.00 74.50 191 LYS A N 1
ATOM 1551 C CA . LYS A 1 191 ? 13.677 12.610 -0.424 1.00 74.50 191 LYS A CA 1
ATOM 1552 C C . LYS A 1 191 ? 14.302 11.209 -0.455 1.00 74.50 191 LYS A C 1
ATOM 1554 O O . LYS A 1 191 ? 15.396 11.032 0.075 1.00 74.50 191 LYS A O 1
ATOM 1559 N N . GLY A 1 192 ? 13.605 10.247 -1.069 1.00 75.38 192 GLY A N 1
ATOM 1560 C CA . GLY A 1 192 ? 14.049 8.864 -1.248 1.00 75.38 192 GLY A CA 1
ATOM 1561 C C . GLY A 1 192 ? 13.822 7.970 -0.024 1.00 75.38 192 GLY A C 1
ATOM 1562 O O . GLY A 1 192 ? 13.981 8.396 1.114 1.00 75.38 192 GLY A O 1
ATOM 1563 N N . TYR A 1 193 ? 13.451 6.713 -0.268 1.00 89.25 193 TYR A N 1
ATOM 1564 C CA . TYR A 1 193 ? 13.442 5.651 0.747 1.00 89.25 193 TYR A CA 1
ATOM 1565 C C . TYR A 1 193 ? 14.810 4.983 0.798 1.00 89.25 193 TYR A C 1
ATOM 1567 O O . TYR A 1 193 ? 15.483 4.902 -0.233 1.00 89.25 193 TYR A O 1
ATOM 1575 N N . THR A 1 194 ? 15.227 4.461 1.948 1.00 92.62 194 THR A N 1
ATOM 1576 C CA . THR A 1 194 ? 16.469 3.676 1.977 1.00 92.62 194 THR A CA 1
ATOM 1577 C C . THR A 1 194 ? 16.268 2.322 1.296 1.00 92.62 194 THR A C 1
ATOM 1579 O O . THR A 1 194 ? 15.143 1.843 1.122 1.00 92.62 194 THR A O 1
ATOM 1582 N N . ARG A 1 195 ? 17.366 1.675 0.891 1.00 94.88 195 ARG A N 1
ATOM 1583 C CA . ARG A 1 195 ? 17.293 0.336 0.292 1.00 94.88 195 ARG A CA 1
ATOM 1584 C C . ARG A 1 195 ? 16.657 -0.659 1.265 1.00 94.88 195 ARG A C 1
ATOM 1586 O O . ARG A 1 195 ? 15.867 -1.497 0.847 1.00 94.88 195 ARG A O 1
ATOM 1593 N N . GLU A 1 196 ? 16.983 -0.548 2.548 1.00 95.38 196 GLU A N 1
ATOM 1594 C CA . GLU A 1 196 ? 16.480 -1.396 3.628 1.00 95.38 196 GLU A CA 1
ATOM 1595 C C . GLU A 1 196 ? 14.963 -1.255 3.764 1.00 95.38 196 GLU A C 1
ATOM 1597 O O . GLU A 1 196 ? 14.267 -2.264 3.804 1.00 95.38 196 GLU A O 1
ATOM 1602 N N . GLU A 1 197 ? 14.433 -0.029 3.734 1.00 94.12 197 GLU A N 1
ATOM 1603 C CA . GLU A 1 197 ? 12.985 0.204 3.766 1.00 94.12 197 GLU A CA 1
ATOM 1604 C C . GLU A 1 197 ? 12.275 -0.444 2.572 1.00 94.12 197 GLU A C 1
ATOM 1606 O O . GLU A 1 197 ? 11.256 -1.117 2.741 1.00 94.12 197 GLU A O 1
ATOM 1611 N N . LEU A 1 198 ? 12.835 -0.297 1.366 1.00 95.75 198 LEU A N 1
ATOM 1612 C CA . LEU A 1 198 ? 12.291 -0.921 0.158 1.00 95.75 198 LEU A CA 1
ATOM 1613 C C . LEU A 1 198 ? 12.326 -2.451 0.233 1.00 95.75 198 LEU A C 1
ATOM 1615 O O . LEU A 1 198 ? 11.420 -3.116 -0.272 1.00 95.75 198 LEU A O 1
ATOM 1619 N N . LEU A 1 199 ? 13.341 -3.030 0.874 1.00 96.62 199 LEU A N 1
ATOM 1620 C CA . LEU A 1 199 ? 13.446 -4.475 1.077 1.00 96.62 199 LEU A CA 1
ATOM 1621 C C . LEU A 1 199 ? 12.396 -5.031 2.046 1.00 96.62 199 LEU A C 1
ATOM 1623 O O . LEU A 1 199 ? 12.156 -6.234 2.011 1.00 96.62 199 LEU A O 1
ATOM 1627 N N . CYS A 1 200 ? 11.723 -4.186 2.830 1.00 96.50 200 CYS A N 1
ATOM 1628 C CA . CYS A 1 200 ? 10.647 -4.605 3.726 1.00 96.50 200 CYS A CA 1
ATOM 1629 C C . CYS A 1 200 ? 9.261 -4.663 3.045 1.00 96.50 200 CYS A C 1
ATOM 1631 O O . CYS A 1 200 ? 8.326 -5.227 3.603 1.00 96.50 200 CYS A O 1
ATOM 1633 N N . ILE A 1 201 ? 9.097 -4.130 1.827 1.00 97.38 201 ILE A N 1
ATOM 1634 C CA . ILE A 1 201 ? 7.811 -4.154 1.094 1.00 97.38 201 ILE A CA 1
ATOM 1635 C C . ILE A 1 201 ? 7.220 -5.570 0.921 1.00 97.38 201 ILE A C 1
ATOM 1637 O O . ILE A 1 201 ? 6.008 -5.725 1.092 1.00 97.38 201 ILE A O 1
ATOM 1641 N N . PRO A 1 202 ? 8.011 -6.620 0.610 1.00 97.75 202 PRO A N 1
ATOM 1642 C CA . PRO A 1 202 ? 7.505 -7.988 0.511 1.00 97.75 202 PRO A CA 1
ATOM 1643 C C . PRO A 1 202 ? 6.855 -8.542 1.785 1.00 97.75 202 PRO A C 1
ATOM 1645 O O . PRO A 1 202 ? 6.132 -9.532 1.687 1.00 97.75 202 PRO A O 1
ATOM 1648 N N . GLU A 1 203 ? 7.080 -7.924 2.950 1.00 97.19 203 GLU A N 1
ATOM 1649 C CA . GLU A 1 203 ? 6.457 -8.322 4.219 1.00 97.19 203 GLU A CA 1
ATOM 1650 C C . GLU A 1 203 ? 4.968 -7.956 4.309 1.00 97.19 203 GLU A C 1
ATOM 1652 O O . GLU A 1 203 ? 4.325 -8.319 5.285 1.00 97.19 203 GLU A O 1
ATOM 1657 N N . ILE A 1 204 ? 4.401 -7.262 3.312 1.00 96.69 204 ILE A N 1
ATOM 1658 C CA . ILE A 1 204 ? 2.976 -6.909 3.261 1.00 96.69 204 ILE A CA 1
ATOM 1659 C C . ILE A 1 204 ? 2.227 -7.965 2.414 1.00 96.69 204 ILE A C 1
ATOM 1661 O O . ILE A 1 204 ? 2.155 -7.845 1.185 1.00 96.69 204 ILE A O 1
ATOM 1665 N N . PRO A 1 205 ? 1.645 -9.019 3.019 1.00 95.50 205 PRO A N 1
ATOM 1666 C CA . PRO A 1 205 ? 1.120 -10.194 2.305 1.00 95.50 205 PRO A CA 1
ATOM 1667 C C . PRO A 1 205 ? -0.123 -9.887 1.457 1.00 95.50 205 PRO A C 1
ATOM 1669 O O . PRO A 1 205 ? -0.420 -10.560 0.469 1.00 95.50 205 PRO A O 1
ATOM 1672 N N . ASN A 1 206 ? -0.869 -8.857 1.842 1.00 95.00 206 ASN A N 1
ATOM 1673 C CA . ASN A 1 206 ? -2.076 -8.368 1.189 1.00 95.00 206 ASN A CA 1
ATOM 1674 C C . ASN A 1 206 ? -1.816 -7.159 0.275 1.00 95.00 206 ASN A C 1
ATOM 1676 O O . ASN A 1 206 ? -2.773 -6.494 -0.132 1.00 95.00 206 ASN A O 1
ATOM 1680 N N . LEU A 1 207 ? -0.554 -6.886 -0.078 1.00 96.62 207 LEU A N 1
ATOM 1681 C CA . LEU A 1 207 ? -0.198 -5.866 -1.059 1.00 96.62 207 LEU A CA 1
ATOM 1682 C C . LEU A 1 207 ? -0.646 -6.284 -2.458 1.00 96.62 207 LEU A C 1
ATOM 1684 O O . LEU A 1 207 ? -0.269 -7.341 -2.962 1.00 96.62 207 LEU A O 1
ATOM 1688 N N . VAL A 1 208 ? -1.448 -5.429 -3.085 1.00 95.38 208 VAL A N 1
ATOM 1689 C CA . VAL A 1 208 ? -2.053 -5.683 -4.396 1.00 95.38 208 VAL A CA 1
ATOM 1690 C C . VAL A 1 208 ? -1.585 -4.683 -5.439 1.00 95.38 208 VAL A C 1
ATOM 1692 O O . VAL A 1 208 ? -1.322 -5.062 -6.584 1.00 95.38 208 VAL A O 1
ATOM 1695 N N . VAL A 1 209 ? -1.472 -3.418 -5.043 1.00 95.69 209 VAL A N 1
ATOM 1696 C CA . VAL A 1 209 ? -0.962 -2.346 -5.892 1.00 95.69 209 VAL A CA 1
ATOM 1697 C C . VAL A 1 209 ? 0.198 -1.680 -5.178 1.00 95.69 209 VAL A C 1
ATOM 1699 O O . VAL A 1 209 ? 0.047 -1.239 -4.039 1.00 95.69 209 VAL A O 1
ATOM 1702 N N . LEU A 1 210 ? 1.331 -1.573 -5.864 1.00 96.94 210 LEU A N 1
ATOM 1703 C CA . LEU A 1 210 ? 2.450 -0.741 -5.445 1.00 96.94 210 LEU A CA 1
ATOM 1704 C C . LEU A 1 210 ? 2.668 0.347 -6.491 1.00 96.94 210 LEU A C 1
ATOM 1706 O O . LEU A 1 210 ? 3.025 0.052 -7.630 1.00 96.94 210 LEU A O 1
ATOM 1710 N N . ASN A 1 211 ? 2.453 1.597 -6.098 1.00 95.19 211 ASN A N 1
ATOM 1711 C CA . ASN A 1 211 ? 2.772 2.765 -6.903 1.00 95.19 211 ASN A CA 1
ATOM 1712 C C . ASN A 1 211 ? 3.917 3.521 -6.244 1.00 95.19 211 ASN A C 1
ATOM 1714 O O . ASN A 1 211 ? 3.748 4.079 -5.165 1.00 95.19 211 ASN A O 1
ATOM 1718 N N . PHE A 1 212 ? 5.066 3.545 -6.899 1.00 94.12 212 PHE A N 1
ATOM 1719 C CA . PHE A 1 212 ? 6.253 4.232 -6.429 1.00 94.12 212 PHE A CA 1
ATOM 1720 C C . PHE A 1 212 ? 6.789 5.090 -7.576 1.00 94.12 212 PHE A C 1
ATOM 1722 O O . PHE A 1 212 ? 7.622 4.641 -8.353 1.00 94.12 212 PHE A O 1
ATOM 1729 N N . PRO A 1 213 ? 6.235 6.293 -7.787 1.00 89.00 213 PRO A N 1
ATOM 1730 C CA . PRO A 1 213 ? 6.824 7.249 -8.705 1.00 89.00 213 PRO A CA 1
ATOM 1731 C C . PRO A 1 213 ? 7.984 7.971 -8.016 1.00 89.00 213 PRO A C 1
ATOM 1733 O O . PRO A 1 213 ? 7.855 8.428 -6.880 1.00 89.00 213 PRO A O 1
ATOM 1736 N N . PHE A 1 214 ? 9.093 8.135 -8.724 1.00 83.75 214 PHE A N 1
ATOM 1737 C CA . PHE A 1 214 ? 10.189 8.986 -8.285 1.00 83.75 214 PHE A CA 1
ATOM 1738 C C . PHE A 1 214 ? 10.094 10.362 -8.954 1.00 83.75 214 PHE A C 1
ATOM 1740 O O . PHE A 1 214 ? 9.676 10.482 -10.104 1.00 83.75 214 PHE A O 1
ATOM 1747 N N . ALA A 1 215 ? 10.455 11.420 -8.236 1.00 78.19 215 ALA A N 1
ATOM 1748 C CA . ALA A 1 215 ? 10.616 12.751 -8.809 1.00 78.19 215 ALA A CA 1
ATOM 1749 C C . ALA A 1 215 ? 12.082 13.138 -8.635 1.00 78.19 215 ALA A C 1
ATOM 1751 O O . ALA A 1 215 ? 12.545 13.309 -7.507 1.00 78.19 215 ALA A O 1
ATOM 1752 N N . SER A 1 216 ? 12.822 13.235 -9.739 1.00 67.44 216 SER A N 1
ATOM 1753 C CA . SER A 1 216 ? 14.251 13.538 -9.722 1.00 67.44 216 SER A CA 1
ATOM 1754 C C . SER A 1 216 ? 14.482 15.017 -9.399 1.00 67.44 216 SER A C 1
ATOM 1756 O O . SER A 1 216 ? 14.714 15.840 -10.277 1.00 67.44 216 SER A O 1
ATOM 1758 N N . ASN A 1 217 ? 14.466 15.375 -8.121 1.00 73.56 217 ASN A N 1
ATOM 1759 C CA . ASN A 1 217 ? 14.936 16.672 -7.615 1.00 73.56 217 ASN A CA 1
ATOM 1760 C C . ASN A 1 217 ? 16.478 16.725 -7.514 1.00 73.56 217 ASN A C 1
ATOM 1762 O O . ASN A 1 217 ? 17.028 17.300 -6.576 1.00 73.56 217 ASN A O 1
ATOM 1766 N N . GLY A 1 218 ? 17.180 16.072 -8.447 1.00 70.62 218 GLY A N 1
ATOM 1767 C CA . GLY A 1 218 ? 18.630 15.856 -8.398 1.00 70.62 218 GLY A CA 1
ATOM 1768 C C . GLY A 1 218 ? 19.076 14.686 -7.512 1.00 70.62 218 GLY A C 1
ATOM 1769 O O . GLY A 1 218 ? 20.269 14.401 -7.449 1.00 70.62 218 GLY A O 1
ATOM 1770 N N . GLN A 1 219 ? 18.153 13.984 -6.847 1.00 79.25 219 GLN A N 1
ATOM 1771 C CA . GLN A 1 219 ? 18.473 12.758 -6.117 1.00 79.25 219 GLN A CA 1
ATOM 1772 C C . GLN A 1 219 ? 18.487 11.531 -7.031 1.00 79.25 219 GLN A C 1
ATOM 1774 O O . GLN A 1 219 ? 17.724 11.434 -7.992 1.00 79.25 219 GLN A O 1
ATOM 1779 N N . VAL A 1 220 ? 19.341 10.566 -6.692 1.00 80.44 220 VAL A N 1
ATOM 1780 C CA . VAL A 1 220 ? 19.371 9.249 -7.333 1.00 80.44 220 VAL A CA 1
ATOM 1781 C C . VAL A 1 220 ? 18.392 8.341 -6.601 1.00 80.44 220 VAL A C 1
ATOM 1783 O O . VAL A 1 220 ? 18.425 8.243 -5.374 1.00 80.44 220 VAL A O 1
ATOM 1786 N N . SER A 1 221 ? 17.518 7.671 -7.348 1.00 85.88 221 SER A N 1
ATOM 1787 C CA . SER A 1 221 ? 16.625 6.689 -6.749 1.00 85.88 221 SER A CA 1
ATOM 1788 C C . SER A 1 221 ? 17.412 5.501 -6.195 1.00 85.88 221 SER A C 1
ATOM 1790 O O . SER A 1 221 ? 18.281 4.952 -6.866 1.00 85.88 221 SER A O 1
ATOM 1792 N N . THR A 1 222 ? 17.067 5.067 -4.987 1.00 92.38 222 THR A N 1
ATOM 1793 C CA . THR A 1 222 ? 17.612 3.857 -4.350 1.00 92.38 222 THR A CA 1
ATOM 1794 C C . THR A 1 222 ? 17.028 2.562 -4.918 1.00 92.38 222 THR A C 1
ATOM 1796 O O . THR A 1 222 ? 17.531 1.478 -4.618 1.00 92.38 222 THR A O 1
ATOM 1799 N N . LEU A 1 223 ? 15.965 2.657 -5.726 1.00 95.12 223 LEU A N 1
ATOM 1800 C CA . LEU A 1 223 ? 15.355 1.513 -6.388 1.00 95.12 223 LEU A CA 1
ATOM 1801 C C . LEU A 1 223 ? 16.153 1.142 -7.641 1.00 95.12 223 LEU A C 1
ATOM 1803 O O . LEU A 1 223 ? 16.221 1.909 -8.603 1.00 95.12 223 LEU A O 1
ATOM 1807 N N . ASP A 1 224 ? 16.708 -0.065 -7.629 1.00 96.31 224 ASP A N 1
ATOM 1808 C CA . ASP A 1 224 ? 17.476 -0.639 -8.729 1.00 96.31 224 ASP A CA 1
ATOM 1809 C C . ASP A 1 224 ? 17.040 -2.077 -9.050 1.00 96.31 224 ASP A C 1
ATOM 1811 O O . ASP A 1 224 ? 16.245 -2.698 -8.332 1.00 96.31 224 ASP A O 1
ATOM 1815 N N . ASP A 1 225 ? 17.608 -2.641 -10.117 1.00 97.62 225 ASP A N 1
ATOM 1816 C CA . ASP A 1 225 ? 17.402 -4.041 -10.503 1.00 97.62 225 ASP A CA 1
ATOM 1817 C C . ASP A 1 225 ? 17.699 -5.036 -9.365 1.00 97.62 225 ASP A C 1
ATOM 1819 O O . ASP A 1 225 ? 17.109 -6.116 -9.307 1.00 97.62 225 ASP A O 1
ATOM 1823 N N . GLY A 1 226 ? 18.607 -4.698 -8.443 1.00 98.06 226 GLY A N 1
ATOM 1824 C CA . GLY A 1 226 ? 18.945 -5.528 -7.292 1.00 98.06 226 GLY A CA 1
ATOM 1825 C C . GLY A 1 226 ? 17.806 -5.617 -6.273 1.00 98.06 226 GLY A C 1
ATOM 1826 O O . GLY A 1 226 ? 17.543 -6.704 -5.751 1.00 98.06 226 GLY A O 1
ATOM 1827 N N . VAL A 1 227 ? 17.103 -4.511 -6.012 1.00 97.94 227 VAL A N 1
ATOM 1828 C CA . VAL A 1 227 ? 15.896 -4.492 -5.168 1.00 97.94 227 VAL A CA 1
ATOM 1829 C C . VAL A 1 227 ? 14.777 -5.285 -5.842 1.00 97.94 227 VAL A C 1
ATOM 1831 O O . VAL A 1 227 ? 14.208 -6.182 -5.217 1.00 97.94 227 VAL A O 1
ATOM 1834 N N . ILE A 1 228 ? 14.536 -5.056 -7.138 1.00 98.31 228 ILE A N 1
ATOM 1835 C CA . ILE A 1 228 ? 13.529 -5.797 -7.916 1.00 98.31 228 ILE A CA 1
ATOM 1836 C C . ILE A 1 228 ? 13.828 -7.301 -7.926 1.00 98.31 228 ILE A C 1
ATOM 1838 O O . ILE A 1 228 ? 12.931 -8.126 -7.719 1.00 98.31 228 ILE A O 1
ATOM 1842 N N . ARG A 1 229 ? 15.097 -7.685 -8.102 1.00 98.12 229 ARG A N 1
ATOM 1843 C CA . ARG A 1 229 ? 15.550 -9.078 -8.004 1.00 98.12 229 ARG A CA 1
ATOM 1844 C C . ARG A 1 229 ? 15.298 -9.661 -6.618 1.00 98.12 229 ARG A C 1
ATOM 1846 O O . ARG A 1 229 ? 14.924 -10.831 -6.529 1.00 98.12 229 ARG A O 1
ATOM 1853 N N . SER A 1 230 ? 15.505 -8.882 -5.558 1.00 98.44 230 SER A N 1
ATOM 1854 C CA . SER A 1 230 ? 15.238 -9.306 -4.181 1.00 98.44 230 SER A CA 1
ATOM 1855 C C . SER A 1 230 ? 13.748 -9.578 -3.965 1.00 98.44 230 SER A C 1
ATOM 1857 O O . SER A 1 230 ? 13.387 -10.699 -3.612 1.00 98.44 230 SER A O 1
ATOM 1859 N N . TRP A 1 231 ? 12.873 -8.628 -4.316 1.00 98.38 231 TRP A N 1
ATOM 1860 C CA . TRP A 1 231 ? 11.414 -8.805 -4.246 1.00 98.38 231 TRP A CA 1
ATOM 1861 C C . TRP A 1 231 ? 10.944 -10.030 -5.029 1.00 98.38 231 TRP A C 1
ATOM 1863 O O . TRP A 1 231 ? 10.155 -10.841 -4.543 1.00 98.38 231 TRP A O 1
ATOM 1873 N N . SER A 1 232 ? 11.481 -10.200 -6.235 1.00 98.19 232 SER A N 1
ATOM 1874 C CA . SER A 1 232 ? 11.164 -11.325 -7.112 1.00 98.19 232 SER A CA 1
ATOM 1875 C C . SER A 1 232 ? 11.593 -12.666 -6.510 1.00 98.19 232 SER A C 1
ATOM 1877 O O . SER A 1 232 ? 10.863 -13.653 -6.612 1.00 98.19 232 SER A O 1
ATOM 1879 N N . ARG A 1 233 ? 12.753 -12.711 -5.838 1.00 98.12 233 ARG A N 1
ATOM 1880 C CA . ARG A 1 233 ? 13.229 -13.897 -5.112 1.00 98.12 233 ARG A CA 1
ATOM 1881 C C . ARG A 1 233 ? 12.337 -14.221 -3.925 1.00 98.12 233 ARG A C 1
ATOM 1883 O O . ARG A 1 233 ? 11.895 -15.365 -3.850 1.00 98.12 233 ARG A O 1
ATOM 1890 N N . SER A 1 234 ? 12.040 -13.2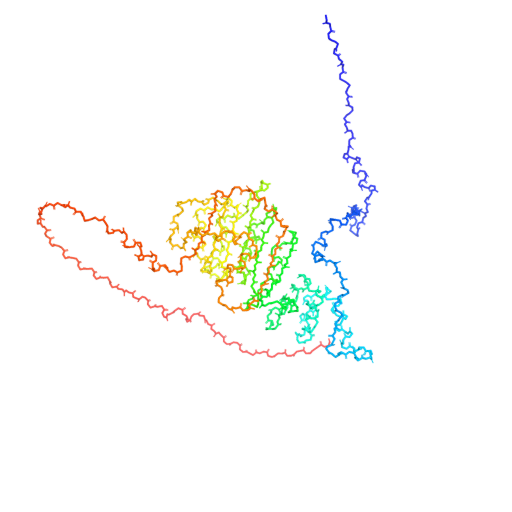39 -3.076 1.00 97.75 234 SER A N 1
ATOM 1891 C CA . SER A 1 234 ? 11.123 -13.395 -1.941 1.00 97.75 234 SER A CA 1
ATOM 1892 C C . SER A 1 234 ? 9.759 -13.906 -2.393 1.00 97.75 234 SER A C 1
ATOM 1894 O O . SER A 1 234 ? 9.185 -14.788 -1.765 1.00 97.75 234 SER A O 1
ATOM 1896 N N . SER A 1 235 ? 9.266 -13.433 -3.540 1.00 97.50 235 SER A N 1
ATOM 1897 C CA . SER A 1 235 ? 8.018 -13.942 -4.100 1.00 97.50 235 SER A CA 1
ATOM 1898 C C . SER A 1 235 ? 8.110 -15.393 -4.561 1.00 97.50 235 SER A C 1
ATOM 1900 O O . SER A 1 235 ? 7.263 -16.212 -4.214 1.00 97.50 235 SER A O 1
ATOM 1902 N N . SER A 1 236 ? 9.165 -15.738 -5.302 1.00 97.19 236 SER A N 1
ATOM 1903 C CA . SER A 1 236 ? 9.338 -17.092 -5.840 1.00 97.19 236 SER A CA 1
ATOM 1904 C C . SER A 1 236 ? 9.663 -18.159 -4.788 1.00 97.19 236 SER A C 1
ATOM 1906 O O . SER A 1 236 ? 9.307 -19.317 -4.986 1.00 97.19 236 SER A O 1
ATOM 1908 N N . ARG A 1 237 ? 10.371 -17.791 -3.711 1.00 97.38 237 ARG A N 1
ATOM 1909 C CA . ARG A 1 237 ? 10.855 -18.719 -2.678 1.00 97.38 237 ARG A CA 1
ATOM 1910 C C . ARG A 1 237 ? 9.937 -18.767 -1.468 1.00 97.38 237 ARG A C 1
ATOM 1912 O O . ARG A 1 237 ? 9.589 -19.854 -1.028 1.00 97.38 237 ARG A O 1
ATOM 1919 N N . ASP A 1 238 ? 9.531 -17.597 -0.985 1.00 96.69 238 ASP A N 1
ATOM 1920 C CA . ASP A 1 238 ? 8.833 -17.454 0.295 1.00 96.69 238 ASP A CA 1
ATOM 1921 C C . ASP A 1 238 ? 7.328 -17.201 0.100 1.00 96.69 238 ASP A C 1
ATOM 1923 O O . ASP A 1 238 ? 6.597 -17.001 1.064 1.00 96.69 238 ASP A O 1
ATOM 1927 N N . GLY A 1 239 ? 6.846 -17.149 -1.149 1.00 96.06 239 GLY A N 1
ATOM 1928 C CA . GLY A 1 239 ? 5.442 -16.864 -1.461 1.00 96.06 239 GLY A CA 1
ATOM 1929 C C . GLY A 1 239 ? 5.010 -15.422 -1.163 1.00 96.06 239 GLY A C 1
ATOM 1930 O O . GLY A 1 239 ? 3.814 -15.112 -1.203 1.00 96.06 239 GLY A O 1
ATOM 1931 N N . LYS A 1 240 ? 5.963 -14.524 -0.880 1.00 96.88 240 LYS A N 1
ATOM 1932 C CA . LYS A 1 240 ? 5.701 -13.099 -0.636 1.00 96.88 240 LYS A CA 1
ATOM 1933 C C . LYS A 1 240 ? 5.175 -12.407 -1.894 1.00 96.88 240 LYS A C 1
ATOM 1935 O O . LYS A 1 240 ? 5.347 -12.890 -3.014 1.00 96.88 240 LYS A O 1
ATOM 1940 N N . LEU A 1 241 ? 4.498 -11.271 -1.732 1.00 96.56 241 LEU A N 1
ATOM 1941 C CA . LEU A 1 241 ? 3.894 -10.529 -2.852 1.00 96.56 241 LEU A CA 1
ATOM 1942 C C . LEU A 1 241 ? 2.973 -11.380 -3.751 1.00 96.56 241 LEU A C 1
ATOM 1944 O O . LEU A 1 241 ? 2.713 -11.001 -4.887 1.00 96.56 241 LEU A O 1
ATOM 1948 N N . SER A 1 242 ? 2.450 -12.510 -3.265 1.00 95.50 242 SER A N 1
ATOM 1949 C CA . SER A 1 242 ? 1.591 -13.426 -4.037 1.00 95.50 242 SER A CA 1
ATOM 1950 C C . SER A 1 242 ? 0.252 -12.812 -4.455 1.00 95.50 242 SER A C 1
ATOM 1952 O O . SER A 1 242 ? -0.481 -13.391 -5.256 1.00 95.50 242 SER A O 1
ATOM 1954 N N . ARG A 1 243 ? -0.072 -11.629 -3.926 1.00 95.31 243 ARG A N 1
ATOM 1955 C CA . ARG A 1 243 ? -1.253 -10.837 -4.275 1.00 95.31 243 ARG A CA 1
ATOM 1956 C C . ARG A 1 243 ? -0.934 -9.582 -5.082 1.00 95.31 243 ARG A C 1
ATOM 1958 O O . ARG A 1 243 ? -1.871 -8.938 -5.551 1.00 95.31 243 ARG A O 1
ATOM 1965 N N . LEU A 1 244 ? 0.345 -9.257 -5.292 1.00 96.94 244 LEU A N 1
ATOM 1966 C CA . LEU A 1 244 ? 0.752 -8.062 -6.023 1.00 96.94 244 LEU A CA 1
ATOM 1967 C C . LEU A 1 244 ? 0.378 -8.229 -7.495 1.00 96.94 244 LEU A C 1
ATOM 1969 O O . LEU A 1 244 ? 0.940 -9.085 -8.178 1.00 96.94 244 LEU A O 1
ATOM 1973 N N . LYS A 1 245 ? -0.569 -7.416 -7.969 1.00 95.69 245 LYS A N 1
ATOM 1974 C CA . LYS A 1 245 ? -1.098 -7.450 -9.337 1.00 95.69 245 LYS A CA 1
ATOM 1975 C C . LYS A 1 245 ? -0.617 -6.294 -10.196 1.00 95.69 245 LYS A C 1
ATOM 1977 O O . LYS A 1 245 ? -0.402 -6.488 -11.390 1.00 95.69 245 LYS A O 1
ATOM 1982 N N . VAL A 1 246 ? -0.480 -5.108 -9.611 1.00 95.75 246 VAL A N 1
ATOM 1983 C CA . VAL A 1 246 ? -0.113 -3.888 -10.336 1.00 95.75 246 VAL A CA 1
ATOM 1984 C C . VAL A 1 246 ? 1.119 -3.275 -9.687 1.00 95.75 246 VAL A C 1
ATOM 1986 O O . VAL A 1 246 ? 1.134 -3.036 -8.479 1.00 95.75 246 VAL A O 1
ATOM 1989 N N . LEU A 1 247 ? 2.143 -3.020 -10.495 1.00 97.31 247 LEU A N 1
ATOM 1990 C CA . LEU A 1 247 ? 3.388 -2.393 -10.070 1.00 97.31 247 LEU A CA 1
ATOM 1991 C C . LEU A 1 247 ? 3.681 -1.189 -10.962 1.00 97.31 247 LEU A C 1
ATOM 1993 O O . LEU A 1 247 ? 3.840 -1.340 -12.167 1.00 97.31 247 LEU A O 1
ATOM 1997 N N . ILE A 1 248 ? 3.750 0.001 -10.380 1.00 95.88 248 ILE A N 1
ATOM 1998 C CA . ILE A 1 248 ? 4.001 1.249 -11.103 1.00 95.88 248 ILE A CA 1
ATOM 1999 C C . ILE A 1 248 ? 5.298 1.841 -10.565 1.00 95.88 248 ILE A C 1
ATOM 2001 O O . ILE A 1 248 ? 5.338 2.277 -9.416 1.00 95.88 248 ILE A O 1
ATOM 2005 N N . LEU A 1 249 ? 6.343 1.844 -11.390 1.00 95.31 249 LEU A N 1
ATOM 2006 C CA . LEU A 1 249 ? 7.675 2.357 -11.079 1.00 95.31 249 LEU A CA 1
ATOM 2007 C C . LEU A 1 249 ? 8.037 3.394 -12.142 1.00 95.31 249 LEU A C 1
ATOM 2009 O O . LEU A 1 249 ? 8.350 3.039 -13.275 1.00 95.31 249 LEU A O 1
ATOM 2013 N N . ARG A 1 250 ? 7.972 4.681 -11.795 1.00 92.38 250 ARG A N 1
ATOM 2014 C CA . ARG A 1 250 ? 8.236 5.775 -12.749 1.00 92.38 250 ARG A CA 1
ATOM 2015 C C . ARG A 1 250 ? 9.512 6.525 -12.403 1.00 92.38 250 ARG A C 1
ATOM 2017 O O . ARG A 1 250 ? 9.768 6.731 -11.219 1.00 92.38 250 ARG A O 1
ATOM 2024 N N . ASN A 1 251 ? 10.248 6.988 -13.413 1.00 91.94 251 ASN A N 1
ATOM 2025 C CA . ASN A 1 251 ? 11.444 7.829 -13.252 1.00 91.94 251 ASN A CA 1
ATOM 2026 C C . ASN A 1 251 ? 12.573 7.173 -12.430 1.00 91.94 251 ASN A C 1
ATOM 2028 O O . ASN A 1 251 ? 13.319 7.847 -11.717 1.00 91.94 251 ASN A O 1
ATOM 2032 N N . HIS A 1 252 ? 12.703 5.846 -12.484 1.00 93.06 252 HIS A N 1
ATOM 2033 C CA . HIS A 1 252 ? 13.756 5.117 -11.772 1.00 93.06 252 HIS A CA 1
ATOM 2034 C C . HIS A 1 252 ? 14.872 4.704 -12.734 1.00 93.06 252 HIS A C 1
ATOM 2036 O O . HIS A 1 252 ? 14.832 3.625 -13.322 1.00 93.06 252 HIS A O 1
ATOM 2042 N N . ALA A 1 253 ? 15.910 5.534 -12.858 1.00 93.19 253 ALA A N 1
ATOM 2043 C CA . ALA A 1 253 ? 17.060 5.256 -13.727 1.00 93.19 253 ALA A CA 1
ATOM 2044 C C . ALA A 1 253 ? 17.837 3.972 -13.345 1.00 93.19 253 ALA A C 1
ATOM 2046 O O . ALA A 1 253 ? 18.513 3.379 -14.180 1.00 93.19 253 ALA A O 1
ATOM 2047 N N . GLY A 1 254 ? 17.731 3.505 -12.095 1.00 94.75 254 GLY A N 1
ATOM 2048 C CA . GLY A 1 254 ? 18.336 2.240 -11.652 1.00 94.75 254 GLY A CA 1
ATOM 2049 C C . GLY A 1 254 ? 17.652 0.977 -12.196 1.00 94.75 254 GLY A C 1
ATOM 2050 O O . GLY A 1 254 ? 18.167 -0.124 -11.997 1.00 94.75 254 GLY A O 1
ATOM 2051 N N . ILE A 1 255 ? 16.498 1.118 -12.855 1.00 96.25 255 ILE A N 1
ATOM 2052 C CA . ILE A 1 255 ? 15.753 0.021 -13.480 1.00 96.25 255 ILE A CA 1
ATOM 2053 C C . ILE A 1 255 ? 16.193 -0.103 -14.938 1.00 96.25 255 ILE A C 1
ATOM 2055 O O . ILE A 1 255 ? 15.985 0.819 -15.728 1.00 96.25 255 ILE A O 1
ATOM 2059 N N . SER A 1 256 ? 16.764 -1.255 -15.291 1.00 96.06 256 SER A N 1
ATOM 2060 C CA . SER A 1 256 ? 17.250 -1.554 -16.642 1.00 96.06 256 SER A CA 1
ATOM 2061 C C . SER A 1 256 ? 16.456 -2.680 -17.318 1.00 96.06 256 SER A C 1
ATOM 2063 O O . SER A 1 256 ? 15.490 -3.224 -16.773 1.00 96.06 256 SER A O 1
ATOM 2065 N N . ASN A 1 257 ? 16.905 -3.092 -18.507 1.00 95.88 257 ASN A N 1
ATOM 2066 C CA . ASN A 1 257 ? 16.370 -4.225 -19.270 1.00 95.88 257 ASN A CA 1
ATOM 2067 C C . ASN A 1 257 ? 16.395 -5.579 -18.536 1.00 95.88 257 ASN A C 1
ATOM 2069 O O . ASN A 1 257 ? 15.716 -6.517 -18.968 1.00 95.88 257 ASN A O 1
ATOM 2073 N N . GLU A 1 258 ? 17.130 -5.705 -17.426 1.00 95.62 258 GLU A N 1
ATOM 2074 C CA . GLU A 1 258 ? 17.102 -6.908 -16.587 1.00 95.62 258 GLU A CA 1
ATOM 2075 C C . GLU A 1 258 ? 15.866 -6.969 -15.675 1.00 95.62 258 GLU A C 1
ATOM 2077 O O . GLU A 1 258 ? 15.378 -8.061 -15.377 1.00 95.62 258 GLU A O 1
ATOM 2082 N N . SER A 1 259 ? 15.296 -5.834 -15.260 1.00 96.44 259 SER A N 1
ATOM 2083 C CA . SER A 1 259 ? 14.139 -5.811 -14.352 1.00 96.44 259 SER A CA 1
ATOM 2084 C C . SER A 1 259 ? 12.925 -6.615 -14.848 1.00 96.44 259 SER A C 1
ATOM 2086 O O . SER A 1 259 ? 12.399 -7.423 -14.072 1.00 96.44 259 SER A O 1
ATOM 2088 N N . PRO A 1 260 ? 12.490 -6.516 -16.124 1.00 95.88 260 PRO A N 1
ATOM 2089 C CA . PRO A 1 260 ? 11.382 -7.322 -16.648 1.00 95.88 260 PRO A CA 1
ATOM 2090 C C . PRO A 1 260 ? 11.565 -8.839 -16.481 1.00 95.88 260 PRO A C 1
ATOM 2092 O O . PRO A 1 260 ? 10.584 -9.563 -16.265 1.00 95.88 260 PRO A O 1
ATOM 2095 N N . LYS A 1 261 ? 12.811 -9.334 -16.529 1.00 95.56 261 LYS A N 1
ATOM 2096 C CA . LYS A 1 261 ? 13.140 -10.741 -16.257 1.00 95.56 261 LYS A CA 1
ATOM 2097 C C . LYS A 1 261 ? 12.788 -11.115 -14.829 1.00 95.56 261 LYS A C 1
ATOM 2099 O O . LYS A 1 261 ? 12.101 -12.111 -14.620 1.00 95.56 261 LYS A O 1
ATOM 2104 N N . TYR A 1 262 ? 13.246 -10.333 -13.855 1.00 97.31 262 TYR A N 1
ATOM 2105 C CA . TYR A 1 262 ? 12.998 -10.595 -12.441 1.00 97.31 262 TYR A CA 1
ATOM 2106 C C . TYR A 1 262 ? 11.505 -10.503 -12.126 1.00 97.31 262 TYR A C 1
ATOM 2108 O O . TYR A 1 262 ? 10.943 -11.436 -11.559 1.00 97.31 262 TYR A O 1
ATOM 2116 N N . LEU A 1 263 ? 10.829 -9.465 -12.624 1.00 97.12 263 LEU A N 1
ATOM 2117 C CA . LEU A 1 263 ? 9.387 -9.276 -12.439 1.00 97.12 263 LEU A CA 1
ATOM 2118 C C . LEU A 1 263 ? 8.551 -10.454 -12.966 1.00 97.12 263 LEU A C 1
ATOM 2120 O O . LEU A 1 263 ? 7.482 -10.750 -12.429 1.00 97.12 263 LEU A O 1
ATOM 2124 N N . SER A 1 264 ? 9.034 -11.186 -13.978 1.00 96.12 264 SER A N 1
ATOM 2125 C CA . SER A 1 264 ? 8.358 -12.395 -14.474 1.00 96.12 264 SER A CA 1
ATOM 2126 C C . SER A 1 264 ? 8.270 -13.526 -13.429 1.00 96.12 264 SER A C 1
ATOM 2128 O O . SER A 1 264 ? 7.405 -14.412 -13.535 1.00 96.12 264 SER A O 1
ATOM 2130 N N . TRP A 1 265 ? 9.133 -13.494 -12.405 1.00 96.44 265 TRP A N 1
ATOM 2131 C CA . TRP A 1 265 ? 9.159 -14.458 -11.303 1.00 96.44 265 TRP A CA 1
ATOM 2132 C C . TRP A 1 265 ? 8.022 -14.225 -10.303 1.00 96.44 265 TRP A C 1
ATOM 2134 O O . TRP A 1 265 ? 7.533 -15.196 -9.733 1.00 96.44 265 TRP A O 1
ATOM 2144 N N . ILE A 1 266 ? 7.531 -12.987 -10.168 1.00 97.31 266 ILE A N 1
ATOM 2145 C CA . ILE A 1 266 ? 6.349 -12.654 -9.359 1.00 97.31 266 ILE A CA 1
ATOM 2146 C C . ILE A 1 266 ? 5.106 -13.080 -10.143 1.00 97.31 266 ILE A C 1
ATOM 2148 O O . ILE A 1 266 ? 4.671 -12.384 -11.057 1.00 97.31 266 ILE A O 1
ATOM 2152 N N . LYS A 1 267 ? 4.552 -14.263 -9.860 1.00 95.88 267 LYS A N 1
ATOM 2153 C CA . LYS A 1 267 ? 3.514 -14.879 -10.714 1.00 95.88 267 LYS A CA 1
ATOM 2154 C C . LYS A 1 267 ? 2.175 -14.148 -10.714 1.00 95.88 267 LYS A C 1
ATOM 2156 O O . LYS A 1 267 ? 1.466 -14.216 -11.713 1.00 95.88 267 LYS A O 1
ATOM 2161 N N . SER A 1 268 ? 1.859 -13.443 -9.635 1.00 95.50 268 SER A N 1
ATOM 2162 C CA . SER A 1 268 ? 0.619 -12.681 -9.476 1.00 95.50 268 SER A CA 1
ATOM 2163 C C . SER A 1 268 ? 0.584 -11.374 -10.263 1.00 95.50 268 SER A C 1
ATOM 2165 O O . SER A 1 268 ? -0.491 -10.811 -10.444 1.00 95.50 268 SER A O 1
ATOM 2167 N N . LEU A 1 269 ? 1.741 -10.881 -10.715 1.00 96.69 269 LEU A N 1
ATOM 2168 C CA . LEU A 1 269 ? 1.870 -9.549 -11.289 1.00 96.69 269 LEU A CA 1
ATOM 2169 C C . LEU A 1 269 ? 1.276 -9.502 -12.697 1.00 96.69 269 LEU A C 1
ATOM 2171 O O . LEU A 1 269 ? 1.786 -10.150 -13.605 1.00 96.69 269 LEU A O 1
ATOM 2175 N N . GLU A 1 270 ? 0.217 -8.732 -12.901 1.00 95.12 270 GLU A N 1
ATOM 2176 C CA . GLU A 1 270 ? -0.521 -8.667 -14.164 1.00 95.12 270 GLU A CA 1
ATOM 2177 C C . GLU A 1 270 ? -0.128 -7.453 -15.011 1.00 95.12 270 GLU A C 1
ATOM 2179 O O . GLU A 1 270 ? -0.056 -7.567 -16.236 1.00 95.12 270 GLU A O 1
ATOM 2184 N N . ILE A 1 271 ? 0.133 -6.314 -14.365 1.00 95.44 271 ILE A N 1
ATOM 2185 C CA . ILE A 1 271 ? 0.430 -5.033 -15.012 1.00 95.44 271 ILE A CA 1
ATOM 2186 C C . ILE A 1 271 ? 1.675 -4.429 -14.370 1.00 95.44 271 ILE A C 1
ATOM 2188 O O . ILE A 1 271 ? 1.768 -4.345 -13.142 1.00 95.44 271 ILE A O 1
ATOM 2192 N N . VAL A 1 272 ? 2.611 -3.988 -15.205 1.00 96.19 272 VAL A N 1
ATOM 2193 C CA . VAL A 1 272 ? 3.796 -3.241 -14.783 1.00 96.19 272 VAL A CA 1
ATOM 2194 C C . VAL A 1 272 ? 3.912 -1.976 -15.612 1.00 96.19 272 VAL A C 1
ATOM 2196 O O . VAL A 1 272 ? 3.893 -2.042 -16.834 1.00 96.19 272 VAL A O 1
ATOM 2199 N N . GLU A 1 273 ? 4.066 -0.835 -14.961 1.00 95.38 273 GLU A N 1
ATOM 2200 C CA . GLU A 1 273 ? 4.407 0.419 -15.620 1.00 95.38 273 GLU A CA 1
ATOM 2201 C C . GLU A 1 273 ? 5.837 0.814 -15.246 1.00 95.38 273 GLU A C 1
ATOM 2203 O O . GLU A 1 273 ? 6.145 0.935 -14.062 1.00 95.38 273 GLU A O 1
ATOM 2208 N N . LEU A 1 274 ? 6.687 1.000 -16.256 1.00 95.00 274 LEU A N 1
ATOM 2209 C CA . LEU A 1 274 ? 8.117 1.318 -16.153 1.00 95.00 274 LEU A CA 1
ATOM 2210 C C . LEU A 1 274 ? 8.447 2.599 -16.940 1.00 95.00 274 LEU A C 1
ATOM 2212 O O . LEU A 1 274 ? 9.454 2.677 -17.644 1.00 95.00 274 LEU A O 1
ATOM 2216 N N . THR A 1 275 ? 7.544 3.577 -16.877 1.00 92.38 275 THR A N 1
ATOM 2217 C CA . THR A 1 275 ? 7.654 4.856 -17.589 1.00 92.38 275 THR A CA 1
ATOM 2218 C C . THR A 1 275 ? 8.898 5.628 -17.141 1.00 92.38 275 THR A C 1
ATOM 2220 O O . THR A 1 275 ? 9.167 5.719 -15.940 1.00 92.38 275 THR A O 1
ATOM 2223 N N . ASP A 1 276 ? 9.644 6.171 -18.104 1.00 92.00 276 ASP A N 1
ATOM 2224 C CA . ASP A 1 276 ? 10.852 6.980 -17.878 1.00 92.00 276 ASP A CA 1
ATOM 2225 C C . ASP A 1 276 ? 11.925 6.251 -17.035 1.00 92.00 276 ASP A C 1
ATOM 2227 O O . ASP A 1 276 ? 12.580 6.808 -16.154 1.00 92.00 276 ASP A O 1
ATOM 2231 N N . THR A 1 277 ? 12.089 4.950 -17.287 1.00 93.31 277 THR A N 1
ATOM 2232 C CA . THR A 1 277 ? 13.196 4.127 -16.767 1.00 93.31 277 THR A CA 1
ATOM 2233 C C . THR A 1 277 ? 14.261 3.910 -17.848 1.00 93.31 277 THR A C 1
ATOM 2235 O O . THR A 1 277 ? 14.059 4.275 -19.004 1.00 93.31 277 THR A O 1
ATOM 2238 N N . ASN A 1 278 ? 15.386 3.270 -17.511 1.00 94.69 278 ASN A N 1
ATOM 2239 C CA . ASN A 1 278 ? 16.441 2.927 -18.477 1.00 94.69 278 ASN A CA 1
ATOM 2240 C C . ASN A 1 278 ? 16.131 1.639 -19.265 1.00 94.69 278 ASN A C 1
ATOM 2242 O O . ASN A 1 278 ? 17.034 0.893 -19.652 1.00 94.69 278 ASN A O 1
ATOM 2246 N N . ILE A 1 279 ? 14.848 1.349 -19.478 1.00 93.12 279 ILE A N 1
ATOM 2247 C CA . ILE A 1 279 ? 14.401 0.241 -20.317 1.00 93.12 279 ILE A CA 1
ATOM 2248 C C . ILE A 1 279 ? 14.319 0.716 -21.757 1.00 93.12 279 ILE A C 1
ATOM 2250 O O . ILE A 1 279 ? 13.787 1.782 -22.056 1.00 93.12 279 ILE A O 1
ATOM 2254 N N . THR A 1 280 ? 14.832 -0.107 -22.658 1.00 91.88 280 THR A N 1
ATOM 2255 C CA . THR A 1 280 ? 14.879 0.175 -24.088 1.00 91.88 280 THR A CA 1
ATOM 2256 C C . THR A 1 280 ? 14.022 -0.813 -24.863 1.00 91.88 280 THR A C 1
ATOM 2258 O O . THR A 1 280 ? 13.563 -1.836 -24.340 1.00 91.88 280 THR A O 1
ATOM 2261 N N . SER A 1 281 ? 13.777 -0.488 -26.137 1.00 85.56 281 SER A N 1
ATOM 2262 C CA . SER A 1 281 ? 12.826 -1.243 -26.952 1.00 85.56 281 SER A CA 1
ATOM 2263 C C . SER A 1 281 ? 13.290 -2.621 -27.452 1.00 85.56 281 SER A C 1
ATOM 2265 O O . SER A 1 281 ? 12.587 -3.347 -28.146 1.00 85.56 281 SER A O 1
ATOM 2267 N N . ASP A 1 282 ? 14.505 -2.992 -27.097 1.00 85.88 282 ASP A N 1
ATOM 2268 C CA . ASP A 1 282 ? 15.195 -4.213 -27.483 1.00 85.88 282 ASP A CA 1
ATOM 2269 C C . ASP A 1 282 ? 15.357 -5.177 -26.300 1.00 85.88 282 ASP A C 1
ATOM 2271 O O . ASP A 1 282 ? 16.073 -6.173 -26.412 1.00 85.88 282 ASP A O 1
ATOM 2275 N N . ALA A 1 283 ? 14.687 -4.932 -25.164 1.00 84.06 283 ALA A N 1
ATOM 2276 C CA . ALA A 1 283 ? 14.870 -5.775 -23.989 1.00 84.06 283 ALA A CA 1
ATOM 2277 C C . ALA A 1 283 ? 14.503 -7.252 -24.296 1.00 84.06 283 ALA A C 1
ATOM 2279 O O . ALA A 1 283 ? 13.394 -7.558 -24.749 1.00 84.06 283 ALA A O 1
ATOM 2280 N N . PRO A 1 284 ? 15.391 -8.218 -23.996 1.00 76.94 284 PRO A N 1
ATOM 2281 C CA . PRO A 1 284 ? 15.319 -9.582 -24.538 1.00 76.94 284 PRO A CA 1
ATOM 2282 C C . PRO A 1 284 ? 14.125 -10.417 -24.039 1.00 76.94 284 PRO A C 1
ATOM 2284 O O . PRO A 1 284 ? 13.828 -11.482 -24.581 1.00 76.94 284 PRO A O 1
ATOM 2287 N N . TYR A 1 285 ? 13.420 -9.951 -23.007 1.00 77.56 285 TYR A N 1
ATOM 2288 C CA . TYR A 1 285 ? 12.288 -10.659 -22.392 1.00 77.56 285 TYR A CA 1
ATOM 2289 C C . TYR A 1 285 ? 10.928 -10.254 -22.970 1.00 77.56 285 TYR A C 1
ATOM 2291 O O . TYR A 1 285 ? 9.881 -10.770 -22.552 1.00 77.56 285 TYR A O 1
ATOM 2299 N N . TRP A 1 286 ? 10.934 -9.356 -23.952 1.00 79.25 286 TRP A N 1
ATOM 2300 C CA . TRP A 1 286 ? 9.741 -8.922 -24.653 1.00 79.25 286 TRP A CA 1
ATOM 2301 C C . TRP A 1 286 ? 9.086 -10.073 -25.428 1.00 79.25 286 TRP A C 1
ATOM 2303 O O . TRP A 1 286 ? 9.722 -10.896 -26.095 1.00 79.25 286 TRP A O 1
ATOM 2313 N N . GLY A 1 287 ? 7.768 -10.189 -25.277 1.00 79.81 287 GLY A N 1
ATOM 2314 C CA . GLY A 1 287 ? 6.958 -11.239 -25.888 1.00 79.81 287 GLY A CA 1
ATOM 2315 C C . GLY A 1 287 ? 7.164 -12.647 -25.313 1.00 79.81 287 GLY A C 1
ATOM 2316 O O . GLY A 1 287 ? 6.551 -13.585 -25.821 1.00 79.81 287 GLY A O 1
ATOM 2317 N N . MET A 1 288 ? 8.014 -12.832 -24.291 1.00 87.19 288 MET A N 1
ATOM 2318 C CA . MET A 1 288 ? 8.092 -14.104 -23.555 1.00 87.19 288 MET A CA 1
ATOM 2319 C C . MET A 1 288 ? 7.090 -14.144 -22.404 1.00 87.19 288 MET A C 1
ATOM 2321 O O . MET A 1 288 ? 6.260 -15.046 -22.324 1.00 87.19 288 MET A O 1
ATOM 2325 N N . HIS A 1 289 ? 7.170 -13.156 -21.514 1.00 91.69 289 HIS A N 1
ATOM 2326 C CA . HIS A 1 289 ? 6.303 -13.054 -20.336 1.00 91.69 289 HIS A CA 1
ATOM 2327 C C . HIS A 1 289 ? 5.439 -11.797 -20.351 1.00 91.69 289 HIS A C 1
ATOM 2329 O O . HIS A 1 289 ? 4.361 -11.784 -19.756 1.00 91.69 289 HIS A O 1
ATOM 2335 N N . TRP A 1 290 ? 5.907 -10.775 -21.061 1.00 94.44 290 TRP A N 1
ATOM 2336 C CA . TRP A 1 290 ? 5.324 -9.447 -21.100 1.00 94.44 290 TRP A CA 1
ATOM 2337 C C . TRP A 1 290 ? 4.999 -9.065 -22.538 1.00 94.44 290 TRP A C 1
ATOM 2339 O O . TRP A 1 290 ? 5.820 -9.267 -23.435 1.00 94.44 290 TRP A O 1
ATOM 2349 N N . GLU A 1 291 ? 3.816 -8.508 -22.748 1.00 93.00 291 GLU A N 1
ATOM 2350 C CA . GLU A 1 291 ? 3.452 -7.789 -23.964 1.00 93.00 291 GLU A CA 1
ATOM 2351 C C . GLU A 1 291 ? 3.424 -6.291 -23.657 1.00 93.00 291 GLU A C 1
ATOM 2353 O O . GLU A 1 291 ? 2.958 -5.885 -22.591 1.00 93.00 291 GLU A O 1
ATOM 2358 N N . HIS A 1 292 ? 3.963 -5.475 -24.563 1.00 91.75 292 HIS A N 1
ATOM 2359 C CA . HIS A 1 292 ? 3.830 -4.024 -24.457 1.00 91.75 292 HIS A CA 1
ATOM 2360 C C . HIS A 1 292 ? 2.381 -3.654 -24.755 1.00 91.75 292 HIS A C 1
ATOM 2362 O O . HIS A 1 292 ? 1.854 -4.005 -25.816 1.00 91.75 292 HIS A O 1
ATOM 2368 N N . ASP A 1 293 ? 1.730 -2.994 -23.803 1.00 91.12 293 ASP A N 1
ATOM 2369 C CA . ASP A 1 293 ? 0.375 -2.520 -23.995 1.00 91.12 293 ASP A CA 1
ATOM 2370 C C . ASP A 1 293 ? 0.390 -1.176 -24.723 1.00 91.12 293 ASP A C 1
ATOM 2372 O O . ASP A 1 293 ? 0.806 -0.151 -24.186 1.00 91.12 293 ASP A O 1
ATOM 2376 N N . LYS A 1 294 ? -0.095 -1.202 -25.965 1.00 87.06 294 LYS A N 1
ATOM 2377 C CA . LYS A 1 294 ? -0.265 -0.017 -26.814 1.00 87.06 294 LYS A CA 1
ATOM 2378 C C . LYS A 1 294 ? -1.593 0.700 -26.568 1.00 87.06 294 LYS A C 1
ATOM 2380 O O . LYS A 1 294 ? -1.886 1.691 -27.235 1.00 87.06 294 LYS A O 1
ATOM 2385 N N . SER A 1 295 ? -2.436 0.172 -25.684 1.00 85.75 295 SER A N 1
ATOM 2386 C CA . SER A 1 295 ? -3.697 0.803 -25.330 1.00 85.75 295 SER A CA 1
ATOM 2387 C C . SER A 1 295 ? -3.477 2.068 -24.490 1.00 85.75 295 SER A C 1
ATOM 2389 O O . SER A 1 295 ? -2.391 2.344 -23.979 1.00 85.75 295 SER A O 1
ATOM 2391 N N . ARG A 1 296 ? -4.548 2.844 -24.306 1.00 85.94 296 ARG A N 1
ATOM 2392 C CA . ARG A 1 296 ? -4.558 4.027 -23.435 1.00 85.94 296 ARG A CA 1
ATOM 2393 C C . ARG A 1 296 ? -4.630 3.687 -21.939 1.00 85.94 296 ARG A C 1
ATOM 2395 O O . ARG A 1 296 ? -4.979 4.555 -21.151 1.00 85.94 296 ARG A O 1
ATOM 2402 N N . LEU A 1 297 ? -4.271 2.466 -21.512 1.00 86.06 297 LEU A N 1
ATOM 2403 C CA . LEU A 1 297 ? -4.235 2.105 -20.083 1.00 86.06 297 LEU A CA 1
ATOM 2404 C C . LEU A 1 297 ? -3.371 3.060 -19.244 1.00 86.06 297 LEU A C 1
ATOM 2406 O O . LEU A 1 297 ? -3.616 3.214 -18.051 1.00 86.06 297 LEU A O 1
ATOM 2410 N N . TRP A 1 298 ? -2.393 3.739 -19.844 1.00 83.44 298 TRP A N 1
ATOM 2411 C CA . TRP A 1 298 ? -1.612 4.772 -19.161 1.00 83.44 298 TRP A CA 1
ATOM 2412 C C . TRP A 1 298 ? -2.469 5.936 -18.637 1.00 83.44 298 TRP A C 1
ATOM 2414 O O . TRP A 1 298 ? -2.125 6.509 -17.602 1.00 83.44 298 TRP A O 1
ATOM 2424 N N . GLU A 1 299 ? -3.576 6.285 -19.307 1.00 86.94 299 GLU A N 1
ATOM 2425 C CA . GLU A 1 299 ? -4.507 7.335 -18.865 1.00 86.94 299 GLU A CA 1
ATOM 2426 C C . GLU A 1 299 ? -5.184 6.913 -17.553 1.00 86.94 299 GLU A C 1
ATOM 2428 O O . GLU A 1 299 ? -5.259 7.693 -16.600 1.00 86.94 299 GLU A O 1
ATOM 2433 N N . ASP A 1 300 ? -5.574 5.640 -17.454 1.00 87.88 300 ASP A N 1
ATOM 2434 C CA . ASP A 1 300 ? -6.150 5.073 -16.237 1.00 87.88 300 ASP A CA 1
ATOM 2435 C C . ASP A 1 300 ? -5.099 4.980 -15.121 1.00 87.88 300 ASP A C 1
ATOM 2437 O O . ASP A 1 300 ? -5.319 5.450 -14.000 1.00 87.88 300 ASP A O 1
ATOM 2441 N N . LEU A 1 301 ? -3.911 4.442 -15.419 1.00 87.25 301 LEU A N 1
ATOM 2442 C CA . LEU A 1 301 ? -2.830 4.298 -14.434 1.00 87.25 301 LEU A CA 1
ATOM 2443 C C . LEU A 1 301 ? -2.259 5.643 -13.962 1.00 87.25 301 LEU A C 1
ATOM 2445 O O . LEU A 1 301 ? -1.547 5.721 -12.950 1.00 87.25 301 LEU A O 1
ATOM 2449 N N . ALA A 1 302 ? -2.572 6.734 -14.663 1.00 84.94 302 ALA A N 1
ATOM 2450 C CA . ALA A 1 302 ? -2.159 8.062 -14.262 1.00 84.94 302 ALA A CA 1
ATOM 2451 C C . ALA A 1 302 ? -2.844 8.519 -12.968 1.00 84.94 302 ALA A C 1
ATOM 2453 O O . ALA A 1 302 ? -2.246 9.313 -12.241 1.00 84.94 302 ALA A O 1
ATOM 2454 N N . THR A 1 303 ? -4.040 8.028 -12.646 1.00 86.00 303 THR A N 1
ATOM 2455 C CA . THR A 1 303 ? -4.783 8.454 -11.454 1.00 86.00 303 THR A CA 1
ATOM 2456 C C . THR A 1 303 ? -5.011 7.288 -10.508 1.00 86.00 303 THR A C 1
ATOM 2458 O O . THR A 1 303 ? -5.239 6.163 -10.936 1.00 86.00 303 THR A O 1
ATOM 2461 N N . THR A 1 304 ? -5.029 7.547 -9.200 1.00 83.19 304 THR A N 1
ATOM 2462 C CA . THR A 1 304 ? -5.323 6.498 -8.215 1.00 83.19 304 THR A CA 1
ATOM 2463 C C . THR A 1 304 ? -6.678 5.833 -8.473 1.00 83.19 304 THR A C 1
ATOM 2465 O O . THR A 1 304 ? -6.817 4.621 -8.335 1.00 83.19 304 THR A O 1
ATOM 2468 N N . ARG A 1 305 ? -7.669 6.616 -8.923 1.00 84.81 305 ARG A N 1
ATOM 2469 C CA . ARG A 1 305 ? -8.994 6.118 -9.310 1.00 84.81 305 ARG A CA 1
ATOM 2470 C C . ARG A 1 305 ? -8.931 5.190 -10.523 1.00 84.81 305 ARG A C 1
ATOM 2472 O O . ARG A 1 305 ? -9.565 4.141 -10.504 1.00 84.81 305 ARG A O 1
ATOM 2479 N N . GLY A 1 306 ? -8.180 5.552 -11.560 1.00 86.44 306 GLY A N 1
ATOM 2480 C CA . GLY A 1 306 ? -8.048 4.713 -12.749 1.00 86.44 306 GLY A CA 1
ATOM 2481 C C . GLY A 1 306 ? -7.261 3.431 -12.466 1.00 86.44 306 GLY A C 1
ATOM 2482 O O . GLY A 1 306 ? -7.695 2.362 -12.880 1.00 86.44 306 GLY A O 1
ATOM 2483 N N . VAL A 1 307 ? -6.214 3.475 -11.632 1.00 86.25 307 VAL A N 1
ATOM 2484 C CA . VAL A 1 307 ? -5.531 2.255 -11.152 1.00 86.25 307 VAL A CA 1
ATOM 2485 C C . VAL A 1 307 ? -6.508 1.325 -10.423 1.00 86.25 307 VAL A C 1
ATOM 2487 O O . VAL A 1 307 ? -6.536 0.124 -10.693 1.00 86.25 307 VAL A O 1
ATOM 2490 N N . MET A 1 308 ? -7.350 1.872 -9.540 1.00 84.19 308 MET A N 1
ATOM 2491 C CA . MET A 1 308 ? -8.393 1.100 -8.855 1.00 84.19 308 MET A CA 1
ATOM 2492 C C . MET A 1 308 ? -9.427 0.522 -9.827 1.00 84.19 308 MET A C 1
ATOM 2494 O O . MET A 1 308 ? -9.838 -0.629 -9.670 1.00 84.19 308 MET A O 1
ATOM 2498 N N . HIS A 1 309 ? -9.816 1.284 -10.850 1.00 87.06 309 HIS A N 1
ATOM 2499 C CA . HIS A 1 309 ? -10.727 0.825 -11.894 1.00 87.06 309 HIS A CA 1
ATOM 2500 C C . HIS A 1 309 ? -10.138 -0.351 -12.687 1.00 87.06 309 HIS A C 1
ATOM 2502 O O . HIS A 1 309 ? -10.786 -1.390 -12.826 1.00 87.06 309 HIS A O 1
ATOM 2508 N N . VAL A 1 310 ? -8.886 -0.225 -13.137 1.00 86.25 310 VAL A N 1
ATOM 2509 C CA . VAL A 1 310 ? -8.153 -1.275 -13.861 1.00 86.25 310 VAL A CA 1
ATOM 2510 C C . VAL A 1 310 ? -8.014 -2.530 -13.004 1.00 86.25 310 VAL A C 1
ATOM 2512 O O . VAL A 1 310 ? -8.304 -3.634 -13.465 1.00 86.25 310 VAL A O 1
ATOM 2515 N N . PHE A 1 311 ? -7.628 -2.366 -11.738 1.00 84.69 311 PHE A N 1
ATOM 2516 C CA . PHE A 1 311 ? -7.506 -3.477 -10.803 1.00 84.69 311 PHE A CA 1
ATOM 2517 C C . PHE A 1 311 ? -8.841 -4.219 -10.619 1.00 84.69 311 PHE A C 1
ATOM 2519 O O . PHE A 1 311 ? -8.884 -5.446 -10.736 1.00 84.69 311 PHE A O 1
ATOM 2526 N N . ARG A 1 312 ? -9.946 -3.495 -10.403 1.00 82.69 312 ARG A N 1
ATOM 2527 C CA . ARG A 1 312 ? -11.272 -4.101 -10.203 1.00 82.69 312 ARG A CA 1
ATOM 2528 C C . ARG A 1 312 ? -11.831 -4.761 -11.449 1.00 82.69 312 ARG A C 1
ATOM 2530 O O . ARG A 1 312 ? -12.422 -5.827 -11.340 1.00 82.69 312 ARG A O 1
ATOM 2537 N N . LYS A 1 313 ? -11.581 -4.205 -12.637 1.00 84.12 313 LYS A N 1
ATOM 2538 C CA . LYS A 1 313 ? -11.934 -4.854 -13.910 1.00 84.12 313 LYS A CA 1
ATOM 2539 C C . LYS A 1 313 ? -11.295 -6.244 -14.048 1.00 84.12 313 LYS A C 1
ATOM 2541 O O . LYS A 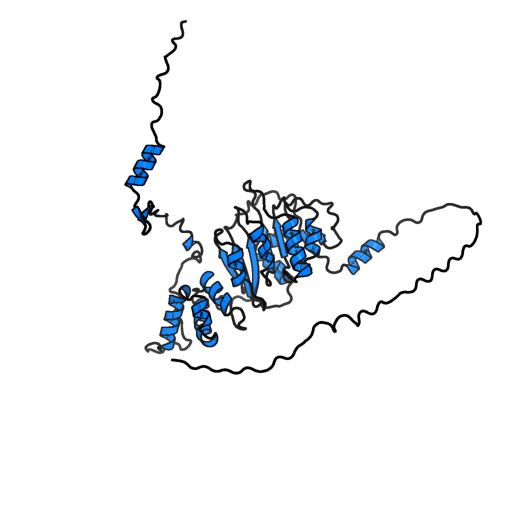1 313 ? -11.774 -7.081 -14.808 1.00 84.12 313 LYS A O 1
ATOM 2546 N N . HIS A 1 314 ? -10.201 -6.496 -13.333 1.00 73.69 314 HIS A N 1
ATOM 2547 C CA . HIS A 1 314 ? -9.487 -7.771 -13.323 1.00 73.69 314 HIS A CA 1
ATOM 2548 C C . HIS A 1 314 ? -9.716 -8.606 -12.058 1.00 73.69 314 HIS A C 1
ATOM 2550 O O . HIS A 1 314 ? -9.126 -9.682 -11.921 1.00 73.69 314 HIS A O 1
ATOM 2556 N N . GLN A 1 315 ? -10.573 -8.154 -11.144 1.00 76.56 315 GLN A N 1
ATOM 2557 C CA . GLN A 1 315 ? -10.946 -8.897 -9.952 1.00 76.56 315 GLN A CA 1
ATOM 2558 C C . GLN A 1 315 ? -12.381 -9.403 -10.105 1.00 76.56 315 GLN A C 1
ATOM 2560 O O . GLN A 1 315 ? -13.324 -8.621 -10.149 1.00 76.56 315 GLN A O 1
ATOM 2565 N N . ALA A 1 316 ? -12.541 -10.724 -10.190 1.00 65.31 316 ALA A N 1
ATOM 2566 C CA . ALA A 1 316 ? -13.853 -11.348 -10.107 1.00 65.31 316 ALA A CA 1
ATOM 2567 C C . ALA A 1 316 ? -14.414 -11.120 -8.690 1.00 65.31 316 ALA A C 1
ATOM 2569 O O . ALA A 1 316 ? -13.903 -11.684 -7.726 1.00 65.31 316 ALA A O 1
ATOM 2570 N N . GLU A 1 317 ? -15.379 -10.205 -8.584 1.00 55.09 317 GLU A N 1
ATOM 2571 C CA . GLU A 1 317 ? -16.437 -10.097 -7.561 1.00 55.09 317 GLU A CA 1
ATOM 2572 C C . GLU A 1 317 ? -16.079 -10.137 -6.063 1.00 55.09 317 GLU A C 1
ATOM 2574 O O . GLU A 1 317 ? -16.974 -10.207 -5.227 1.00 55.09 317 GLU A O 1
ATOM 2579 N N . SER A 1 318 ? -14.816 -10.042 -5.645 1.00 56.94 318 SER A N 1
ATOM 2580 C CA . SER A 1 318 ? -14.542 -10.046 -4.204 1.00 56.94 318 SER A CA 1
ATOM 2581 C C . SER A 1 318 ? -14.835 -8.674 -3.580 1.00 56.94 318 SER A C 1
ATOM 2583 O O . SER A 1 318 ? -14.100 -7.720 -3.843 1.00 56.94 318 SER A O 1
ATOM 2585 N N . GLU A 1 319 ? -15.832 -8.598 -2.690 1.00 67.38 319 GLU A N 1
ATOM 2586 C CA . GLU A 1 319 ? -16.201 -7.440 -1.845 1.00 67.38 319 GLU A CA 1
ATOM 2587 C C . GLU A 1 319 ? -15.125 -7.010 -0.820 1.00 67.38 319 GLU A C 1
ATOM 2589 O O . GLU A 1 319 ? -15.423 -6.441 0.237 1.00 67.38 319 GLU A O 1
ATOM 2594 N N . LYS A 1 320 ? -13.853 -7.312 -1.081 1.00 78.94 320 LYS A N 1
ATOM 2595 C CA . LYS A 1 320 ? -12.778 -7.056 -0.129 1.00 78.94 320 LYS A CA 1
ATOM 2596 C C . LYS A 1 320 ? -12.603 -5.562 0.089 1.00 78.94 320 LYS A C 1
ATOM 2598 O O . LYS A 1 320 ? -12.589 -4.764 -0.852 1.00 78.94 320 LYS A O 1
ATOM 2603 N N . LEU A 1 321 ? -12.426 -5.198 1.353 1.00 83.62 321 LEU A N 1
ATOM 2604 C CA . LEU A 1 321 ? -12.176 -3.823 1.747 1.00 83.62 321 LEU A CA 1
ATOM 2605 C C . LEU A 1 321 ? -10.838 -3.364 1.155 1.00 83.62 321 LEU A C 1
ATOM 2607 O O . LEU A 1 321 ? -9.868 -4.121 1.130 1.00 83.62 321 LEU A O 1
ATOM 2611 N N . THR A 1 322 ? -10.772 -2.133 0.653 1.00 85.75 322 THR A N 1
ATOM 2612 C CA . THR A 1 322 ? -9.527 -1.581 0.107 1.00 85.75 322 THR A CA 1
ATOM 2613 C C . THR A 1 322 ? -8.949 -0.553 1.071 1.00 85.75 322 THR A C 1
ATOM 2615 O O . THR A 1 322 ? -9.603 0.439 1.396 1.00 85.75 322 THR A O 1
ATOM 2618 N N . LEU A 1 323 ? -7.705 -0.772 1.495 1.00 86.81 323 LEU A N 1
ATOM 2619 C CA . LEU A 1 323 ? -6.885 0.211 2.189 1.00 86.81 323 LEU A CA 1
ATOM 2620 C C . LEU A 1 323 ? -5.936 0.862 1.184 1.00 86.81 323 LEU A C 1
ATOM 2622 O O . LEU A 1 323 ? -5.025 0.219 0.668 1.00 86.81 323 LEU A O 1
ATOM 2626 N N . LEU A 1 324 ? -6.141 2.144 0.919 1.00 89.81 324 LEU A N 1
ATOM 2627 C CA . LEU A 1 324 ? -5.243 2.964 0.125 1.00 89.81 324 LEU A CA 1
ATOM 2628 C C . LEU A 1 324 ? -4.403 3.806 1.069 1.00 89.81 324 LEU A C 1
ATOM 2630 O O . LEU A 1 324 ? -4.888 4.748 1.695 1.00 89.81 324 LEU A O 1
ATOM 2634 N N . LEU A 1 325 ? -3.128 3.453 1.139 1.00 89.00 325 LEU A N 1
ATOM 2635 C CA . LEU A 1 325 ? -2.139 4.140 1.937 1.00 89.00 325 LEU A CA 1
ATOM 2636 C C . LEU A 1 325 ? -1.231 4.955 1.023 1.00 89.00 325 LEU A C 1
ATOM 2638 O O . LEU A 1 325 ? -0.499 4.401 0.206 1.00 89.00 325 LEU A O 1
ATOM 2642 N N . GLN A 1 326 ? -1.267 6.271 1.168 1.00 90.19 326 GLN A N 1
ATOM 2643 C CA . GLN A 1 326 ? -0.365 7.190 0.496 1.00 90.19 326 GLN A CA 1
ATOM 2644 C C . GLN A 1 326 ? 0.623 7.762 1.503 1.00 90.19 326 GLN A C 1
ATOM 2646 O O . GLN A 1 326 ? 0.209 8.372 2.478 1.00 90.19 326 GLN A O 1
ATOM 2651 N N . ILE A 1 327 ? 1.919 7.598 1.258 1.00 86.81 327 ILE A N 1
ATOM 2652 C CA . ILE A 1 327 ? 2.988 8.167 2.079 1.00 86.81 327 ILE A CA 1
ATOM 2653 C C . ILE A 1 327 ? 3.632 9.310 1.299 1.00 86.81 327 ILE A C 1
ATOM 2655 O O . ILE A 1 327 ? 4.075 9.116 0.166 1.00 86.81 327 ILE A O 1
ATOM 2659 N N . GLY A 1 328 ? 3.694 10.489 1.913 1.00 83.25 328 GLY A N 1
ATOM 2660 C CA . GLY A 1 328 ? 4.249 11.695 1.312 1.00 83.25 328 GLY A CA 1
ATOM 2661 C C . GLY A 1 328 ? 3.208 12.589 0.640 1.00 83.25 328 GLY A C 1
ATOM 2662 O O . GLY A 1 328 ? 2.040 12.228 0.434 1.00 83.25 328 GLY A O 1
ATOM 2663 N N . ASP A 1 329 ? 3.653 13.798 0.314 1.00 75.81 329 ASP A N 1
ATOM 2664 C CA . ASP A 1 329 ? 2.807 14.802 -0.309 1.00 75.81 329 ASP A CA 1
ATOM 2665 C C . ASP A 1 329 ? 2.478 14.417 -1.748 1.00 75.81 329 ASP A C 1
ATOM 2667 O O . ASP A 1 329 ? 3.244 13.743 -2.439 1.00 75.81 329 ASP A O 1
ATOM 2671 N N . SER A 1 330 ? 1.301 14.840 -2.214 1.00 67.19 330 SER A N 1
ATOM 2672 C CA . SER A 1 330 ? 0.970 14.706 -3.625 1.00 67.19 330 SER A CA 1
ATOM 2673 C C . SER A 1 330 ? 1.984 15.510 -4.425 1.00 67.19 330 SER A C 1
ATOM 2675 O O . SER A 1 330 ? 1.893 16.736 -4.470 1.00 67.19 330 SER A O 1
ATOM 2677 N N . VAL A 1 331 ? 2.928 14.821 -5.062 1.00 60.38 331 VAL A N 1
ATOM 2678 C CA . VAL A 1 331 ? 3.728 15.410 -6.126 1.00 60.38 331 VAL A CA 1
ATOM 2679 C C . VAL A 1 331 ? 2.727 15.802 -7.206 1.00 60.38 331 VAL A C 1
ATOM 2681 O O . VAL A 1 331 ? 2.162 14.945 -7.892 1.00 60.38 331 VAL A O 1
ATOM 2684 N N . THR A 1 332 ? 2.411 17.096 -7.277 1.00 57.38 332 THR A N 1
ATOM 2685 C CA . THR A 1 332 ? 1.650 17.660 -8.385 1.00 57.38 332 THR A CA 1
ATOM 2686 C C . THR A 1 332 ? 2.464 17.357 -9.620 1.00 57.38 332 THR A C 1
ATOM 2688 O O . THR A 1 332 ? 3.528 17.941 -9.813 1.00 57.38 332 THR A O 1
ATOM 2691 N N . ARG A 1 333 ? 2.007 16.384 -10.409 1.00 59.16 333 ARG A N 1
ATOM 2692 C CA . ARG A 1 333 ? 2.614 16.124 -11.705 1.00 59.16 333 ARG A CA 1
ATOM 2693 C C . ARG A 1 333 ? 2.566 17.430 -12.476 1.00 59.16 333 ARG A C 1
ATOM 2695 O O . ARG A 1 333 ? 1.480 17.986 -12.646 1.00 59.16 333 ARG A O 1
ATOM 2702 N N . SER A 1 334 ? 3.719 17.911 -12.915 1.00 56.03 334 SER A N 1
ATOM 2703 C CA . SER A 1 334 ? 3.761 18.842 -14.030 1.00 56.03 334 SER A CA 1
ATOM 2704 C C . SER A 1 334 ? 3.006 18.144 -15.168 1.00 56.03 334 SER A C 1
ATOM 2706 O O . SER A 1 334 ? 3.315 17.015 -15.553 1.00 56.03 334 SER A O 1
ATOM 2708 N N . SER A 1 335 ? 1.906 18.735 -15.633 1.00 50.75 335 SER A N 1
ATOM 2709 C CA . SER A 1 335 ? 1.044 18.108 -16.644 1.00 50.75 335 SER A CA 1
ATOM 2710 C C . SER A 1 335 ? 1.704 18.019 -18.025 1.00 50.75 335 SER A C 1
ATOM 2712 O O . SER A 1 335 ? 1.085 17.506 -18.949 1.00 50.75 335 SER A O 1
ATOM 2714 N N . GLU A 1 336 ? 2.939 18.504 -18.160 1.00 55.81 336 GLU A N 1
ATOM 2715 C CA . GLU A 1 336 ? 3.632 18.729 -19.431 1.00 55.81 336 GLU A CA 1
ATOM 2716 C C . GLU A 1 336 ? 5.008 18.057 -19.528 1.00 55.81 336 GLU A C 1
ATOM 2718 O O . GLU A 1 336 ? 5.690 18.222 -20.541 1.00 55.81 336 GLU A O 1
ATOM 2723 N N . GLU A 1 337 ? 5.430 17.278 -18.523 1.00 58.44 337 GLU A N 1
ATOM 2724 C CA . GLU A 1 337 ? 6.635 16.456 -18.677 1.00 58.44 337 GLU A CA 1
ATOM 2725 C C . GLU A 1 337 ? 6.426 15.486 -19.845 1.00 58.44 337 GLU A C 1
ATOM 2727 O O . GLU A 1 337 ? 5.547 14.620 -19.811 1.00 58.44 337 GLU A O 1
ATOM 2732 N N . HIS A 1 338 ? 7.192 15.718 -20.914 1.00 57.91 338 HIS A N 1
ATOM 2733 C CA . HIS A 1 338 ? 7.191 14.936 -22.140 1.00 57.91 338 HIS A CA 1
ATOM 2734 C C . HIS A 1 338 ? 7.523 13.488 -21.795 1.00 57.91 338 HIS A C 1
ATOM 2736 O O . HIS A 1 338 ? 8.647 13.161 -21.423 1.00 57.91 338 HIS A O 1
ATOM 2742 N N . ARG A 1 339 ? 6.509 12.625 -21.877 1.00 69.12 339 ARG A N 1
ATOM 2743 C CA . ARG A 1 339 ? 6.647 11.194 -21.609 1.00 69.12 339 ARG A CA 1
ATOM 2744 C C . ARG A 1 339 ? 7.049 10.489 -22.889 1.00 69.12 339 ARG A C 1
ATOM 2746 O O . ARG A 1 339 ? 6.227 9.826 -23.521 1.00 69.12 339 ARG A O 1
ATOM 2753 N N . ASP A 1 340 ? 8.306 10.646 -23.271 1.00 74.62 340 ASP A N 1
ATOM 2754 C CA . ASP A 1 340 ? 8.812 10.024 -24.492 1.00 74.62 340 ASP A CA 1
ATOM 2755 C C . ASP A 1 340 ? 8.981 8.500 -24.325 1.00 74.62 340 ASP A C 1
ATOM 2757 O O . ASP A 1 340 ? 8.993 7.769 -25.313 1.00 74.62 340 ASP A O 1
ATOM 2761 N N . ASN A 1 341 ? 9.002 7.991 -23.082 1.00 87.00 341 ASN A N 1
ATOM 2762 C CA . ASN A 1 341 ? 9.272 6.585 -22.771 1.00 87.00 341 ASN A CA 1
ATOM 2763 C C . ASN A 1 341 ? 8.209 5.943 -21.860 1.00 87.00 341 ASN A C 1
ATOM 2765 O O . ASN A 1 341 ? 8.482 5.558 -20.721 1.00 87.00 341 ASN A O 1
ATOM 2769 N N . ILE A 1 342 ? 6.982 5.771 -22.368 1.00 90.00 342 ILE A N 1
ATOM 2770 C CA . ILE A 1 342 ? 5.918 5.033 -21.662 1.00 90.00 342 ILE A CA 1
ATOM 2771 C C . ILE A 1 342 ? 6.032 3.526 -21.933 1.00 90.00 342 ILE A C 1
ATOM 2773 O O . ILE A 1 342 ? 5.698 3.027 -23.014 1.00 90.00 342 ILE A O 1
ATOM 2777 N N . PHE A 1 343 ? 6.420 2.770 -20.905 1.00 92.19 343 PHE A N 1
ATOM 2778 C CA . PHE A 1 343 ? 6.474 1.309 -20.952 1.00 92.19 343 PHE A CA 1
ATOM 2779 C C . PHE A 1 343 ? 5.426 0.698 -20.030 1.00 92.19 343 PHE A C 1
ATOM 2781 O O . PHE A 1 343 ? 5.658 0.527 -18.835 1.00 92.19 343 PHE A O 1
ATOM 2788 N N . ILE A 1 344 ? 4.279 0.325 -20.597 1.00 94.00 344 ILE A N 1
ATOM 2789 C CA . ILE A 1 344 ? 3.287 -0.501 -19.905 1.00 94.00 344 ILE A CA 1
ATOM 2790 C C . ILE A 1 344 ? 3.423 -1.928 -20.401 1.00 94.00 344 ILE A C 1
ATOM 2792 O O . ILE A 1 344 ? 3.329 -2.210 -21.593 1.00 94.00 344 ILE A O 1
ATOM 2796 N N . LEU A 1 345 ? 3.654 -2.834 -19.465 1.00 94.25 345 LEU A N 1
ATOM 2797 C CA . LEU A 1 345 ? 3.810 -4.253 -19.695 1.00 94.25 345 LEU A CA 1
ATOM 2798 C C . LEU A 1 345 ? 2.614 -4.981 -19.098 1.00 94.25 345 LEU A C 1
ATOM 2800 O O . LEU A 1 345 ? 2.327 -4.872 -17.905 1.00 94.25 345 LEU A O 1
ATOM 2804 N N . LYS A 1 346 ? 1.945 -5.778 -19.923 1.00 94.94 346 LYS A N 1
ATOM 2805 C CA . LYS A 1 346 ? 0.885 -6.682 -19.492 1.00 94.94 346 LYS A CA 1
ATOM 2806 C C . LYS A 1 346 ? 1.394 -8.113 -19.519 1.00 94.94 346 LYS A C 1
ATOM 2808 O O . LYS A 1 346 ? 2.118 -8.515 -20.431 1.00 94.94 346 LYS A O 1
ATOM 2813 N N . ARG A 1 347 ? 1.055 -8.907 -18.504 1.00 94.62 347 ARG A N 1
ATOM 2814 C CA . ARG A 1 347 ? 1.455 -10.317 -18.475 1.00 94.62 347 ARG A CA 1
ATOM 2815 C C . ARG A 1 347 ? 0.692 -11.108 -19.534 1.00 94.62 347 ARG A C 1
ATOM 2817 O O . ARG A 1 347 ? -0.539 -11.097 -19.571 1.00 94.62 347 ARG A O 1
ATOM 2824 N N . ILE A 1 348 ? 1.422 -11.890 -20.324 1.00 93.94 348 ILE A N 1
ATOM 2825 C CA . ILE A 1 348 ? 0.845 -12.818 -21.300 1.00 93.94 348 ILE A CA 1
ATOM 2826 C C . ILE A 1 348 ? 0.232 -14.005 -20.540 1.00 93.94 348 ILE A C 1
ATOM 2828 O O . ILE A 1 348 ? 0.949 -14.872 -20.041 1.00 93.94 348 ILE A O 1
ATOM 2832 N N . ARG A 1 349 ? -1.104 -14.060 -20.440 1.00 85.81 349 ARG A N 1
ATOM 2833 C CA . ARG A 1 349 ? -1.819 -15.116 -19.688 1.00 85.81 349 ARG A CA 1
ATOM 2834 C C . ARG A 1 349 ? -1.758 -16.496 -20.360 1.00 85.81 349 ARG A C 1
ATOM 2836 O O . ARG A 1 349 ? -1.758 -17.509 -19.672 1.00 85.81 349 ARG A O 1
ATOM 2843 N N . ASN A 1 350 ? -1.629 -16.539 -21.687 1.00 77.44 350 ASN A N 1
ATOM 2844 C CA . ASN A 1 350 ? -1.645 -17.772 -22.480 1.00 77.44 350 ASN A CA 1
ATOM 2845 C C . ASN A 1 350 ? -0.286 -18.034 -23.142 1.00 77.44 350 ASN A C 1
ATOM 2847 O O . ASN A 1 350 ? -0.147 -17.958 -24.364 1.00 77.44 350 ASN A O 1
ATOM 2851 N N . LEU A 1 351 ? 0.726 -18.363 -22.333 1.00 67.00 351 LEU A N 1
ATOM 2852 C CA . LEU A 1 351 ? 2.076 -18.676 -22.823 1.00 67.00 351 LEU A CA 1
ATOM 2853 C C . LEU A 1 351 ? 2.082 -19.791 -23.882 1.00 67.00 351 LEU A C 1
ATOM 2855 O O . LEU A 1 351 ? 2.837 -19.703 -24.847 1.00 67.00 351 LEU A O 1
ATOM 2859 N N . ALA A 1 352 ? 1.199 -20.789 -23.756 1.00 64.81 352 ALA A N 1
ATOM 2860 C CA . ALA A 1 352 ? 1.057 -21.865 -24.739 1.00 64.81 352 ALA A CA 1
ATOM 2861 C C . ALA A 1 352 ? 0.650 -21.342 -26.131 1.00 64.81 352 ALA A C 1
ATOM 2863 O O . ALA A 1 352 ? 1.211 -21.755 -27.144 1.00 64.81 352 ALA A O 1
ATOM 2864 N N . VAL A 1 353 ? -0.265 -20.368 -26.184 1.00 61.66 353 VAL A N 1
ATOM 2865 C CA . VAL A 1 353 ? -0.711 -19.743 -27.440 1.00 61.66 353 VAL A CA 1
ATOM 2866 C C . VAL A 1 353 ? 0.390 -18.854 -28.025 1.00 61.66 353 VAL A C 1
ATOM 2868 O O . VAL A 1 353 ? 0.614 -18.855 -29.235 1.00 61.66 353 VAL A O 1
ATOM 2871 N N . ALA A 1 354 ? 1.126 -18.130 -27.177 1.00 62.53 354 ALA A N 1
ATOM 2872 C CA . ALA A 1 354 ? 2.242 -17.294 -27.619 1.00 62.53 354 ALA A CA 1
ATOM 2873 C C . ALA A 1 354 ? 3.400 -18.127 -28.202 1.00 62.53 354 ALA A C 1
ATOM 2875 O O . ALA A 1 354 ? 3.956 -17.779 -29.246 1.00 62.53 354 ALA A O 1
ATOM 2876 N N . GLN A 1 355 ? 3.731 -19.263 -27.578 1.00 67.88 355 GLN A N 1
ATOM 2877 C CA . GLN A 1 355 ? 4.748 -20.187 -28.088 1.00 67.88 355 GLN A CA 1
ATOM 2878 C C . GLN A 1 355 ? 4.313 -20.870 -29.395 1.0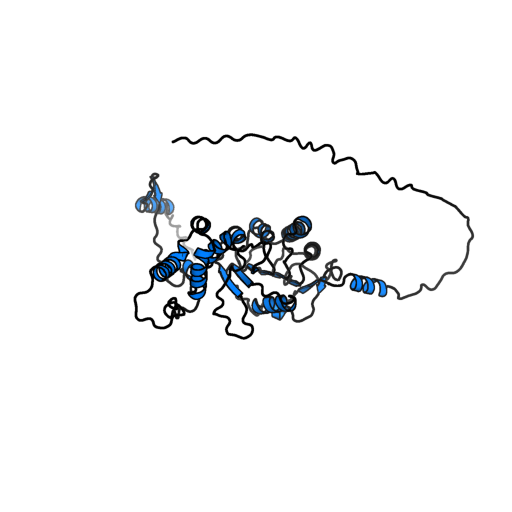0 67.88 355 GLN A C 1
ATOM 2880 O O . GLN A 1 355 ? 5.141 -21.031 -30.294 1.00 67.88 355 GLN A O 1
ATOM 2885 N N . ALA A 1 356 ? 3.026 -21.207 -29.544 1.00 65.69 356 ALA A N 1
ATOM 2886 C CA . ALA A 1 356 ? 2.482 -21.747 -30.791 1.00 65.69 356 ALA A CA 1
ATOM 2887 C C . ALA A 1 356 ? 2.575 -20.737 -31.952 1.00 65.69 356 ALA A C 1
ATOM 2889 O O . ALA A 1 356 ? 3.016 -21.102 -33.041 1.00 65.69 356 ALA A O 1
ATOM 2890 N N . LYS A 1 357 ? 2.272 -19.451 -31.709 1.00 68.06 357 LYS A N 1
ATOM 2891 C CA . LYS A 1 357 ? 2.447 -18.385 -32.716 1.00 68.06 357 LYS A CA 1
ATOM 2892 C C . LYS A 1 357 ? 3.902 -18.231 -33.168 1.00 68.06 357 LYS A C 1
ATOM 2894 O O . LYS A 1 357 ? 4.146 -18.045 -34.354 1.00 68.06 357 LYS A O 1
ATOM 2899 N N . ARG A 1 358 ? 4.876 -18.349 -32.256 1.00 65.56 358 ARG A N 1
ATOM 2900 C CA . ARG A 1 358 ? 6.307 -18.249 -32.611 1.00 65.56 358 ARG A CA 1
ATOM 2901 C C . ARG A 1 358 ? 6.800 -19.430 -33.449 1.00 65.56 358 ARG A C 1
ATOM 2903 O O . ARG A 1 358 ? 7.584 -19.217 -34.364 1.00 65.56 358 ARG A O 1
ATOM 2910 N N . LYS A 1 359 ? 6.321 -20.650 -33.182 1.00 68.44 359 LYS A N 1
ATOM 2911 C CA . LYS A 1 359 ? 6.659 -21.828 -34.004 1.00 68.44 359 LYS A CA 1
ATOM 2912 C C . LYS A 1 359 ? 6.032 -21.794 -35.404 1.00 68.44 359 LYS A C 1
ATOM 2914 O O . LYS A 1 359 ? 6.573 -22.419 -36.306 1.00 68.44 359 LYS A O 1
ATOM 2919 N N . GLY A 1 360 ? 4.930 -21.066 -35.598 1.00 61.94 360 GLY A N 1
ATOM 2920 C CA . GLY A 1 360 ? 4.247 -20.965 -36.894 1.00 61.94 360 GLY A CA 1
ATOM 2921 C C . GLY A 1 360 ? 4.892 -20.013 -37.910 1.00 61.94 360 GLY A C 1
ATOM 2922 O O . GLY A 1 360 ? 4.661 -20.172 -39.103 1.00 61.94 360 GLY A O 1
ATOM 2923 N N . CYS A 1 361 ? 5.716 -19.050 -37.478 1.00 57.34 361 CYS A N 1
ATOM 2924 C CA . CYS A 1 361 ? 6.267 -18.018 -38.371 1.00 57.34 361 CYS A CA 1
ATOM 2925 C C . CYS A 1 361 ? 7.638 -18.346 -38.988 1.00 57.34 361 CYS A C 1
ATOM 2927 O O . CYS A 1 361 ? 8.154 -17.534 -39.747 1.00 57.34 361 CYS A O 1
ATOM 2929 N N . SER A 1 362 ? 8.239 -19.508 -38.705 1.00 54.56 362 SER A N 1
ATOM 2930 C CA . SER A 1 362 ? 9.526 -19.910 -39.304 1.00 54.56 362 SER A CA 1
ATOM 2931 C C . SER A 1 362 ? 9.389 -20.824 -40.530 1.00 54.56 362 SER A C 1
ATOM 2933 O O . SER A 1 362 ? 10.371 -21.427 -40.949 1.00 54.56 362 SER A O 1
ATOM 2935 N N . ALA A 1 363 ? 8.189 -20.960 -41.100 1.00 53.00 363 ALA A N 1
ATOM 2936 C CA . ALA A 1 363 ? 7.939 -21.758 -42.300 1.00 53.00 363 ALA A CA 1
ATOM 2937 C C . ALA A 1 363 ? 7.743 -20.859 -43.533 1.00 53.00 363 ALA A C 1
ATOM 2939 O O . ALA A 1 363 ? 6.686 -20.852 -44.156 1.00 53.00 363 ALA A O 1
ATOM 2940 N N . SER A 1 364 ? 8.767 -20.089 -43.894 1.00 54.81 364 SER A N 1
ATOM 2941 C CA . SER A 1 364 ? 8.858 -19.445 -45.206 1.00 54.81 364 SER A CA 1
ATOM 2942 C C . SER A 1 364 ? 10.257 -19.641 -45.783 1.00 54.81 364 SER A C 1
ATOM 2944 O O . SER A 1 364 ? 11.165 -18.845 -45.562 1.00 54.81 364 SER A O 1
ATOM 2946 N N . SER A 1 365 ? 10.403 -20.750 -46.513 1.00 49.78 365 SER A N 1
ATOM 2947 C CA . SER A 1 365 ? 11.155 -20.926 -47.773 1.00 49.78 365 SER A CA 1
ATOM 2948 C C . SER A 1 365 ? 11.795 -22.322 -47.817 1.00 49.78 365 SER A C 1
ATOM 2950 O O . SER A 1 365 ? 12.653 -22.621 -46.986 1.00 49.78 365 SER A O 1
ATOM 2952 N N . PRO A 1 366 ? 11.411 -23.198 -48.764 1.00 58.16 366 PRO A N 1
ATOM 2953 C CA . PRO A 1 366 ? 12.166 -24.415 -49.038 1.00 58.16 366 PRO A CA 1
ATOM 2954 C C . PRO A 1 366 ? 13.525 -24.053 -49.670 1.00 58.16 366 PRO A C 1
ATOM 2956 O O . PRO A 1 366 ? 13.564 -23.190 -50.549 1.00 58.16 366 PRO A O 1
ATOM 2959 N N . PRO A 1 367 ? 14.641 -24.693 -49.277 1.00 54.38 367 PRO A N 1
ATOM 2960 C CA . PRO A 1 367 ? 15.900 -24.539 -49.988 1.00 54.38 367 PRO A CA 1
ATOM 2961 C C . PRO A 1 367 ? 15.823 -25.312 -51.309 1.00 54.38 367 PRO A C 1
ATOM 2963 O O . PRO A 1 367 ? 15.673 -26.533 -51.339 1.00 54.38 367 PRO A O 1
ATOM 2966 N N . SER A 1 368 ? 15.911 -24.587 -52.418 1.00 63.03 368 SER A N 1
ATOM 2967 C CA . SER A 1 368 ? 16.116 -25.147 -53.750 1.00 63.03 368 SER A CA 1
ATOM 2968 C C . SER A 1 368 ? 17.574 -25.607 -53.925 1.00 63.03 368 SER A C 1
ATOM 2970 O O . SER A 1 368 ? 18.466 -24.764 -53.989 1.00 63.03 368 SER A O 1
ATOM 2972 N N . GLY A 1 369 ? 17.790 -26.924 -54.068 1.00 55.16 369 GLY A N 1
ATOM 2973 C CA . GLY A 1 369 ? 19.036 -27.570 -54.546 1.00 55.16 369 GLY A CA 1
ATOM 2974 C C . GLY A 1 369 ? 20.107 -27.835 -53.470 1.00 55.16 369 GLY A C 1
ATOM 2975 O O . GLY A 1 369 ? 20.178 -27.066 -52.516 1.00 55.16 369 GLY A O 1
ATOM 2976 N N . PRO A 1 370 ? 20.940 -28.904 -53.580 1.00 58.28 370 PRO A N 1
ATOM 2977 C CA . PRO A 1 370 ? 21.645 -29.310 -54.811 1.00 58.28 370 PRO A CA 1
ATOM 2978 C C . PRO A 1 370 ? 21.609 -30.833 -55.128 1.00 58.28 370 PRO A C 1
ATOM 2980 O O . PRO A 1 370 ? 21.110 -31.619 -54.320 1.00 58.28 370 PRO A O 1
ATOM 2983 N N . PRO A 1 371 ? 22.136 -31.285 -56.289 1.00 64.25 371 PRO A N 1
ATOM 2984 C CA . PRO A 1 371 ? 22.179 -32.701 -56.637 1.00 64.25 371 PRO A CA 1
ATOM 2985 C C . PRO A 1 371 ? 23.491 -33.395 -56.231 1.00 64.25 371 PRO A C 1
ATOM 2987 O O . PRO A 1 371 ? 24.534 -32.770 -56.051 1.00 64.25 371 PRO A O 1
ATOM 2990 N N . SER A 1 372 ? 23.410 -34.728 -56.255 1.00 48.38 372 SER A N 1
ATOM 2991 C CA . SER A 1 372 ? 24.480 -35.731 -56.411 1.00 48.38 372 SER A CA 1
ATOM 2992 C C . SER A 1 372 ? 25.175 -36.302 -55.158 1.00 48.38 372 SER A C 1
ATOM 2994 O O . SER A 1 372 ? 26.069 -35.731 -54.548 1.00 48.38 372 SER A O 1
ATOM 2996 N N . SER A 1 373 ? 24.712 -37.512 -54.822 1.00 49.28 373 SER A N 1
ATOM 2997 C CA . SER A 1 373 ? 25.467 -38.761 -54.618 1.00 49.28 373 SER A CA 1
ATOM 2998 C C . SER A 1 373 ? 26.913 -38.718 -54.102 1.00 49.28 373 SER A C 1
ATOM 3000 O O . SER A 1 373 ? 27.834 -38.389 -54.842 1.00 49.28 373 SER A O 1
ATOM 3002 N N . SER A 1 374 ? 27.141 -39.352 -52.950 1.00 39.75 374 SER A N 1
ATOM 3003 C CA . SER A 1 374 ? 28.069 -40.491 -52.891 1.00 39.75 374 SER A CA 1
ATOM 3004 C C . SER A 1 374 ? 27.810 -41.374 -51.665 1.00 39.75 374 SER A C 1
ATOM 3006 O O . SER A 1 374 ? 27.412 -40.938 -50.589 1.00 39.75 374 SER A O 1
ATOM 3008 N N . SER A 1 375 ? 27.978 -42.663 -51.921 1.00 48.09 375 SER A N 1
ATOM 3009 C CA . SER A 1 375 ? 27.911 -43.834 -51.056 1.00 48.09 375 SER A CA 1
ATOM 3010 C C . SER A 1 375 ? 28.829 -43.781 -49.832 1.00 48.09 375 SER A C 1
ATOM 3012 O O . SER A 1 375 ? 29.985 -43.387 -49.962 1.00 48.09 375 SER A O 1
ATOM 3014 N N . GLY A 1 376 ? 28.400 -44.344 -48.695 1.00 39.66 376 GLY A N 1
ATOM 3015 C CA . GLY A 1 376 ? 29.358 -44.679 -47.637 1.00 39.66 376 GLY A CA 1
ATOM 3016 C C . GLY A 1 376 ? 28.789 -45.079 -46.279 1.00 39.66 376 GLY A C 1
ATOM 3017 O O . GLY A 1 376 ? 28.704 -44.264 -45.377 1.00 39.66 376 GLY A O 1
ATOM 3018 N N . GLN A 1 377 ? 28.517 -46.375 -46.136 1.00 42.25 377 GLN A N 1
ATOM 3019 C CA . GLN A 1 377 ? 28.736 -47.191 -44.933 1.00 42.25 377 GLN A CA 1
ATOM 3020 C C . GLN A 1 377 ? 28.016 -46.876 -43.604 1.00 42.25 377 GLN A C 1
ATOM 3022 O O . GLN A 1 377 ? 28.302 -45.952 -42.848 1.00 42.25 377 GLN A O 1
ATOM 3027 N N . ALA A 1 378 ? 27.183 -47.856 -43.257 1.00 48.62 378 ALA A N 1
ATOM 3028 C CA . ALA A 1 378 ? 26.726 -48.235 -41.933 1.00 48.62 378 ALA A CA 1
ATOM 3029 C C . ALA A 1 378 ? 27.792 -48.148 -40.821 1.00 48.62 378 ALA A C 1
ATOM 3031 O O . ALA A 1 378 ? 28.852 -48.765 -40.913 1.00 48.62 378 ALA A O 1
ATOM 3032 N N . LYS A 1 379 ? 27.423 -47.548 -39.680 1.00 51.72 379 LYS A N 1
ATOM 3033 C CA . LYS A 1 379 ? 27.941 -47.943 -38.360 1.00 51.72 379 LYS A CA 1
ATOM 3034 C C . LYS A 1 379 ? 26.857 -47.850 -37.285 1.00 51.72 379 LYS A C 1
ATOM 3036 O O . LYS A 1 379 ? 26.542 -46.804 -36.731 1.00 51.72 379 LYS A O 1
ATOM 3041 N N . LYS A 1 380 ? 26.326 -49.034 -36.991 1.00 52.75 380 LYS A N 1
ATOM 3042 C CA . LYS A 1 380 ? 25.578 -49.442 -35.799 1.00 52.75 380 LYS A CA 1
ATOM 3043 C C . LYS A 1 380 ? 26.347 -49.003 -34.539 1.00 52.75 380 LYS A C 1
ATOM 3045 O O . LYS A 1 380 ? 27.442 -49.506 -34.296 1.00 52.75 380 LYS A O 1
ATOM 3050 N N . ARG A 1 381 ? 25.776 -48.138 -33.696 1.00 48.53 381 ARG A N 1
ATOM 3051 C CA . ARG A 1 381 ? 26.162 -48.043 -32.277 1.00 48.53 381 ARG A CA 1
ATOM 3052 C C . ARG A 1 381 ? 24.919 -48.036 -31.395 1.00 48.53 381 ARG A C 1
ATOM 3054 O O . ARG A 1 381 ? 24.193 -47.058 -31.285 1.00 48.53 381 ARG A O 1
ATOM 3061 N N . LYS A 1 382 ? 24.708 -49.209 -30.803 1.00 50.72 382 LYS A N 1
ATOM 3062 C CA . LYS A 1 382 ? 23.776 -49.535 -29.730 1.00 50.72 382 LYS A CA 1
ATOM 3063 C C . LYS A 1 382 ? 24.362 -48.936 -28.446 1.00 50.72 382 LYS A C 1
ATOM 3065 O O . LYS A 1 382 ? 25.452 -49.331 -28.045 1.00 50.72 382 LYS A O 1
ATOM 3070 N N . GLY A 1 383 ? 23.681 -47.964 -27.852 1.00 43.28 383 GLY A N 1
ATOM 3071 C CA . GLY A 1 383 ? 24.071 -47.330 -26.593 1.00 43.28 383 GLY A CA 1
ATOM 3072 C C . GLY A 1 383 ? 22.922 -47.412 -25.604 1.00 43.28 383 GLY A C 1
ATOM 3073 O O . GLY A 1 383 ? 22.179 -46.453 -25.438 1.00 43.28 383 GLY A O 1
ATOM 3074 N N . VAL A 1 384 ? 22.762 -48.586 -24.996 1.00 45.47 384 VAL A N 1
ATOM 3075 C CA . VAL A 1 384 ? 21.940 -48.787 -23.800 1.00 45.47 384 VAL A CA 1
ATOM 3076 C C . VAL A 1 384 ? 22.647 -48.054 -22.660 1.00 45.47 384 VAL A C 1
ATOM 3078 O O . VAL A 1 384 ? 23.802 -48.354 -22.361 1.00 45.47 384 VAL A O 1
ATOM 3081 N N . ARG A 1 385 ? 21.990 -47.062 -22.058 1.00 50.22 385 ARG A N 1
ATOM 3082 C CA . ARG A 1 385 ? 22.396 -46.507 -20.765 1.00 50.22 385 ARG A CA 1
ATOM 3083 C C . ARG A 1 385 ? 21.268 -46.759 -19.785 1.00 50.22 385 ARG A C 1
ATOM 3085 O O . ARG A 1 385 ? 20.216 -46.130 -19.862 1.00 50.22 385 ARG A O 1
ATOM 3092 N N . ASP A 1 386 ? 21.528 -47.705 -18.896 1.00 46.56 386 ASP A N 1
ATOM 3093 C CA . ASP A 1 386 ? 20.681 -48.058 -17.774 1.00 46.56 386 ASP A CA 1
ATOM 3094 C C . ASP A 1 386 ? 20.453 -46.849 -16.866 1.00 46.56 386 ASP A C 1
ATOM 3096 O O . ASP A 1 386 ? 21.376 -46.245 -16.312 1.00 46.56 386 ASP A O 1
ATOM 3100 N N . SER A 1 387 ? 19.181 -46.512 -16.696 1.00 42.94 387 SER A N 1
ATOM 3101 C CA . SER A 1 387 ? 18.695 -45.604 -15.673 1.00 42.94 387 SER A CA 1
ATOM 3102 C C . SER A 1 387 ? 18.755 -46.299 -14.310 1.00 42.94 387 SER A C 1
ATOM 3104 O O . SER A 1 387 ? 17.816 -46.990 -13.911 1.00 42.94 387 SER A O 1
ATOM 3106 N N . LYS A 1 388 ? 19.846 -46.099 -13.564 1.00 50.75 388 LYS A N 1
ATOM 3107 C CA . LYS A 1 388 ? 19.879 -46.374 -12.120 1.00 50.75 388 LYS A CA 1
ATOM 3108 C C . LYS A 1 388 ? 19.001 -45.342 -11.405 1.00 50.75 388 LYS A C 1
ATOM 3110 O O . LYS A 1 388 ? 19.453 -44.244 -11.086 1.00 50.75 388 LYS A O 1
ATOM 3115 N N . LYS A 1 389 ? 17.740 -45.701 -11.148 1.00 47.94 389 LYS A N 1
ATOM 3116 C CA . LYS A 1 389 ? 16.933 -45.088 -10.086 1.00 47.94 389 LYS A CA 1
ATOM 3117 C C . LYS A 1 389 ? 17.641 -45.385 -8.763 1.00 47.94 389 LYS A C 1
ATOM 3119 O O . LYS A 1 389 ? 17.667 -46.530 -8.325 1.00 47.94 389 LYS A O 1
ATOM 3124 N N . LYS A 1 390 ? 18.269 -44.370 -8.169 1.00 53.84 390 LYS A N 1
ATOM 3125 C CA . LYS A 1 390 ? 18.663 -44.420 -6.762 1.00 53.84 390 LYS A CA 1
ATOM 3126 C C . LYS A 1 390 ? 17.407 -44.200 -5.933 1.00 53.84 390 LYS A C 1
ATOM 3128 O O . LYS A 1 390 ? 16.782 -43.145 -5.997 1.00 53.84 390 LYS A O 1
ATOM 3133 N N . ASP A 1 391 ? 17.061 -45.263 -5.235 1.00 50.88 391 ASP A N 1
ATOM 3134 C CA . ASP A 1 391 ? 16.104 -45.338 -4.153 1.00 50.88 391 ASP A CA 1
ATOM 3135 C C . ASP A 1 391 ? 16.461 -44.300 -3.072 1.00 50.88 391 ASP A C 1
ATOM 3137 O O . ASP A 1 391 ? 17.577 -44.288 -2.554 1.00 50.88 391 ASP A O 1
ATOM 3141 N N . MET A 1 392 ? 15.541 -43.373 -2.806 1.00 47.59 392 MET A N 1
ATOM 3142 C CA . MET A 1 392 ? 15.644 -42.337 -1.765 1.00 47.59 392 MET A CA 1
ATOM 3143 C C . MET A 1 392 ? 14.773 -42.700 -0.547 1.00 47.59 392 MET A C 1
ATOM 3145 O O . MET A 1 392 ? 14.441 -41.835 0.257 1.00 47.59 392 MET A O 1
ATOM 3149 N N . GLY A 1 393 ? 14.397 -43.976 -0.397 1.00 49.72 393 GLY A N 1
ATOM 3150 C CA . GLY A 1 393 ? 13.537 -44.468 0.684 1.00 49.72 393 GLY A CA 1
ATOM 3151 C C . GLY A 1 393 ? 14.209 -44.689 2.048 1.00 49.72 393 GLY A C 1
ATOM 3152 O O . GLY A 1 393 ? 13.581 -45.274 2.921 1.00 49.72 393 GLY A O 1
ATOM 3153 N N . GLY A 1 394 ? 15.460 -44.257 2.257 1.00 50.03 394 GLY A N 1
ATOM 3154 C CA . GLY A 1 394 ? 16.256 -44.642 3.438 1.00 50.03 394 GLY A CA 1
ATOM 3155 C C . GLY A 1 394 ? 16.762 -43.526 4.361 1.00 50.03 394 GLY A C 1
ATOM 3156 O O . GLY A 1 394 ? 17.463 -43.836 5.314 1.00 50.03 394 GLY A O 1
ATOM 3157 N N . LEU A 1 395 ? 16.453 -42.245 4.118 1.00 45.06 395 LEU A N 1
ATOM 3158 C CA . LEU A 1 395 ? 17.074 -41.116 4.849 1.00 45.06 395 LEU A CA 1
ATOM 3159 C C . LEU A 1 395 ? 16.156 -40.396 5.858 1.00 45.06 395 LEU A C 1
ATOM 3161 O O . LEU A 1 395 ? 16.424 -39.258 6.227 1.00 45.06 395 LEU A O 1
ATOM 3165 N N . LEU A 1 396 ? 15.085 -41.043 6.328 1.00 48.59 396 LEU A N 1
ATOM 3166 C CA . LEU A 1 396 ? 14.182 -40.476 7.350 1.00 48.59 396 LEU A CA 1
ATOM 3167 C C . LEU A 1 396 ? 14.075 -41.309 8.639 1.00 48.59 396 LEU A C 1
ATOM 3169 O O . LEU A 1 396 ? 13.203 -41.050 9.459 1.00 48.59 396 LEU A O 1
ATOM 3173 N N . ALA A 1 397 ? 14.981 -42.266 8.857 1.00 50.41 397 ALA A N 1
ATOM 3174 C CA . ALA A 1 397 ? 15.019 -43.072 10.083 1.00 50.41 397 ALA A CA 1
ATOM 3175 C C . ALA A 1 397 ? 16.013 -42.560 11.151 1.00 50.41 397 ALA A C 1
ATOM 3177 O O . ALA A 1 397 ? 16.162 -43.198 12.187 1.00 50.41 397 ALA A O 1
ATOM 3178 N N . GLU A 1 398 ? 16.682 -41.420 10.930 1.00 47.41 398 GLU A N 1
ATOM 3179 C CA . GLU A 1 398 ? 17.762 -40.932 11.812 1.00 47.41 398 GLU A CA 1
ATOM 3180 C C . GLU A 1 398 ? 17.403 -39.682 12.642 1.00 47.41 398 GLU A C 1
ATOM 3182 O O . GLU A 1 398 ? 18.240 -39.148 13.363 1.00 47.41 398 GLU A O 1
ATOM 3187 N N . PHE A 1 399 ? 16.140 -39.241 12.624 1.00 45.47 399 PHE A N 1
ATOM 3188 C CA . PHE A 1 399 ? 15.642 -38.256 13.589 1.00 45.47 399 PHE A CA 1
ATOM 3189 C C . PHE A 1 399 ? 14.814 -38.961 14.660 1.00 45.47 399 PHE A C 1
ATOM 3191 O O . PHE A 1 399 ? 13.613 -39.184 14.515 1.00 45.47 399 PHE A O 1
ATOM 3198 N N . GLY A 1 400 ? 15.508 -39.350 15.729 1.00 37.78 400 GLY A N 1
ATOM 3199 C CA . GLY A 1 400 ? 14.929 -39.965 16.912 1.00 37.78 400 GLY A CA 1
ATOM 3200 C C . GLY A 1 400 ? 13.849 -39.090 17.545 1.00 37.78 400 GLY A C 1
ATOM 3201 O O . GLY A 1 400 ? 14.125 -38.011 18.064 1.00 37.78 400 GLY A O 1
ATOM 3202 N N . TYR A 1 401 ? 12.623 -39.603 17.555 1.00 38.59 401 TYR A N 1
ATOM 3203 C CA . TYR A 1 401 ? 11.599 -39.189 18.504 1.00 38.59 401 TYR A CA 1
ATOM 3204 C C . TYR A 1 401 ? 11.790 -39.997 19.788 1.00 38.59 401 TYR A C 1
ATOM 3206 O O . TYR A 1 401 ? 11.393 -41.157 19.876 1.00 38.59 401 TYR A O 1
ATOM 3214 N N . GLY A 1 402 ? 12.431 -39.380 20.779 1.00 37.72 402 GLY A N 1
ATOM 3215 C CA . GLY A 1 402 ? 12.383 -39.849 22.160 1.00 37.72 402 GLY A CA 1
ATOM 3216 C C . GLY A 1 402 ? 11.069 -39.404 22.819 1.00 37.72 402 GLY A C 1
ATOM 3217 O O . GLY A 1 402 ? 10.735 -38.221 22.735 1.00 37.72 402 GLY A O 1
ATOM 3218 N N . PRO A 1 403 ? 10.317 -40.301 23.477 1.00 50.47 403 PRO A N 1
ATOM 3219 C CA . PRO A 1 403 ? 9.167 -39.928 24.285 1.00 50.47 403 PRO A CA 1
ATOM 3220 C C . PRO A 1 403 ? 9.648 -39.533 25.687 1.00 50.47 403 PRO A C 1
ATOM 3222 O O . PRO A 1 403 ? 10.089 -40.382 26.456 1.00 50.47 403 PRO A O 1
ATOM 3225 N N . SER A 1 404 ? 9.543 -38.255 26.049 1.00 44.38 404 SER A N 1
ATOM 3226 C CA . SER A 1 404 ? 9.625 -37.830 27.451 1.00 44.38 404 SER A CA 1
ATOM 3227 C C . SER A 1 404 ? 8.247 -37.373 27.910 1.00 44.38 404 SER A C 1
ATOM 3229 O O . SER A 1 404 ? 7.827 -36.241 27.670 1.00 44.38 404 SER A O 1
ATOM 3231 N N . GLY A 1 405 ? 7.528 -38.302 28.533 1.00 41.91 405 GLY A N 1
ATOM 3232 C CA . GLY A 1 405 ? 6.380 -37.982 29.362 1.00 41.91 405 GLY A CA 1
ATOM 3233 C C . GLY A 1 405 ? 6.799 -37.448 30.733 1.00 41.91 405 GLY A C 1
ATOM 3234 O O . GLY A 1 405 ? 7.909 -37.692 31.195 1.00 41.91 405 GLY A O 1
ATOM 3235 N N . GLY A 1 406 ? 5.835 -36.801 31.389 1.00 37.47 406 GLY A N 1
ATOM 3236 C CA . GLY A 1 406 ? 5.706 -36.780 32.846 1.00 37.47 406 GLY A CA 1
ATOM 3237 C C . GLY A 1 406 ? 6.394 -35.626 33.571 1.00 37.47 406 GLY A C 1
ATOM 3238 O O . GLY A 1 406 ? 7.614 -35.548 33.613 1.00 37.47 406 GLY A O 1
ATOM 3239 N N . GLY A 1 407 ? 5.597 -34.781 34.233 1.00 39.06 407 GLY A N 1
ATOM 3240 C CA . GLY A 1 407 ? 6.129 -33.844 35.224 1.00 39.06 407 GLY A CA 1
ATOM 3241 C C . GLY A 1 407 ? 5.183 -32.731 35.660 1.00 39.06 407 GLY A C 1
ATOM 3242 O O . GLY A 1 407 ? 5.509 -31.562 35.511 1.00 39.06 407 GLY A O 1
ATOM 3243 N N . PHE A 1 408 ? 4.018 -33.092 36.199 1.00 43.84 408 PHE A N 1
ATOM 3244 C CA . PHE A 1 408 ? 3.219 -32.232 37.079 1.00 43.84 408 PHE A CA 1
ATOM 3245 C C . PHE A 1 408 ? 4.082 -31.763 38.265 1.00 43.84 408 PHE A C 1
ATOM 32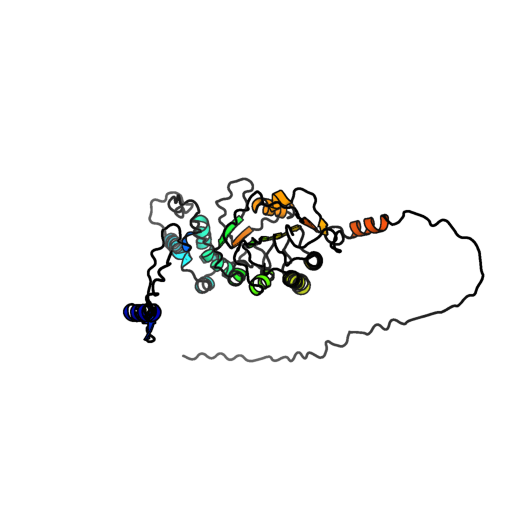47 O O . PHE A 1 408 ? 4.549 -32.621 39.006 1.00 43.84 408 PHE A O 1
ATOM 3254 N N . VAL A 1 409 ? 4.219 -30.454 38.504 1.00 48.88 409 VAL A N 1
ATOM 3255 C CA . VAL A 1 409 ? 4.350 -29.895 39.864 1.00 48.88 409 VAL A CA 1
ATOM 3256 C C . VAL A 1 409 ? 3.654 -28.538 39.903 1.00 48.88 409 VAL A C 1
ATOM 3258 O O . VAL A 1 409 ? 4.097 -27.555 39.316 1.00 48.88 409 VAL A O 1
ATOM 3261 N N . SER A 1 410 ? 2.534 -28.520 40.613 1.00 52.06 410 SER A N 1
ATOM 3262 C CA . SER A 1 410 ? 1.887 -27.334 41.153 1.00 52.06 410 SER A CA 1
ATOM 3263 C C . SER A 1 410 ? 2.704 -26.844 42.349 1.00 52.06 410 SER A C 1
ATOM 3265 O O . SER A 1 410 ? 3.016 -27.644 43.228 1.00 52.06 410 SER A O 1
ATOM 3267 N N . ALA A 1 411 ? 3.005 -25.551 42.423 1.00 50.56 411 ALA A N 1
ATOM 3268 C CA . ALA A 1 411 ? 3.445 -24.924 43.664 1.00 50.56 411 ALA A CA 1
ATOM 3269 C C . ALA A 1 411 ? 2.748 -23.569 43.815 1.00 50.56 411 ALA A C 1
ATOM 3271 O O . ALA A 1 411 ? 3.087 -22.587 43.161 1.00 50.56 411 ALA A O 1
ATOM 3272 N N . LEU A 1 412 ? 1.719 -23.593 44.662 1.00 52.47 412 LEU A N 1
ATOM 3273 C CA . LEU A 1 412 ? 1.276 -22.476 45.488 1.00 52.47 412 LEU A CA 1
ATOM 3274 C C . LEU A 1 412 ? 2.434 -22.012 46.383 1.00 52.47 412 LEU A C 1
ATOM 3276 O O . LEU A 1 412 ? 3.180 -22.848 46.893 1.00 52.47 412 LEU A O 1
ATOM 3280 N N . GLY A 1 413 ? 2.525 -20.707 46.621 1.00 50.62 413 GLY A N 1
ATOM 3281 C CA . GLY A 1 413 ? 3.422 -20.125 47.615 1.00 50.62 413 GLY A CA 1
ATOM 3282 C C . GLY A 1 413 ? 3.262 -18.610 47.676 1.00 50.62 413 GLY A C 1
ATOM 3283 O O . GLY A 1 413 ? 3.891 -17.929 46.877 1.00 50.62 413 GLY A O 1
ATOM 3284 N N . GLU A 1 414 ? 2.370 -18.193 48.583 1.00 50.34 414 GLU A N 1
ATOM 3285 C CA . GLU A 1 414 ? 2.236 -16.912 49.319 1.00 50.34 414 GLU A CA 1
ATOM 3286 C C . GLU A 1 414 ? 2.491 -15.562 48.628 1.00 50.34 414 GLU A C 1
ATOM 3288 O O . GLU A 1 414 ? 3.631 -15.268 48.207 1.00 50.34 414 GLU A O 1
#

Secondary structure (DSSP, 8-state):
----PPP---PPP---HHHHHHHHHHHH-EE-TTS-EE--------TT--GGGTT--S------------SSTT--SPPPHHHHHHHHHHHSGGG--HHHHHTS-HHHHHHHHHHHHHTT---HHHHHHHHHHHTTSTT--SS-GGG--STT---EEEEEE-TTS-HHHHHHHH--SS-SEEEEEEE--TT---HHHHHTGGG-TTEEEEEEE---SSPPPS--HHHHHHHHHHHHHH-TTTT--EEEEES-TT-BTTHHHHHTT-TT--EEE-TTSB--TT-TTBTTTEEE--STHHHHHTSHHHHHHHHHHTS-S---EEEEEEES------TT-------EEEE-S-HHHHHHHHHHTT------------------------------TTSSS-S---------------

Radius of gyration: 32.93 Å; chains: 1; bounding box: 87×111×106 Å

Sequence (414 aa):
MYSRRHPNKRGKPPEDTIITQYKNFIRNSQRDENGNRFVEAIVTMPPSNDWTRINRRRKTLQPRPPEIVDGDSRTTGAPSLHVLARRTLNKHIEEFTAEILRGIPWVIIKPIWEDALNTSRDSFLVWSRFASVYGDEPDFACHSRAQSSGPVMERLRIEKLAYTVSLGSLIGPISNNQGMWIVYLNLLYNKGYTREELLCIPEIPNLVVLNFPFASNGQVSTLDDGVIRSWSRSSSRDGKLSRLKVLILRNHAGISNESPKYLSWIKSLEIVELTDTNITSDAPYWGMHWEHDKSRLWEDLATTRGVMHVFRKHQAESEKLTLLLQIGDSVTRSSEEHRDNIFILKRIRNLAVAQAKRKGCSASSPPSGPPSSSSGQAKKRKGVRDSKKKDMGGLLAEFGYGPSGGGFVSALGE

pLDDT: mean 77.74, std 19.11, range [37.03, 98.44]